Protein AF-A0A150G170-F1 (afdb_monomer_lite)

Radius of gyration: 43.78 Å; chains: 1; bounding box: 89×100×153 Å

pLDDT: mean 70.19, std 19.21, range [35.56, 96.81]

Structure (mmCIF, N/CA/C/O backbone):
data_AF-A0A150G170-F1
#
_entry.id   AF-A0A150G170-F1
#
loop_
_atom_site.group_PDB
_atom_site.id
_atom_site.type_symbol
_atom_site.label_atom_id
_atom_site.label_alt_id
_atom_site.label_comp_id
_atom_site.label_asym_id
_atom_site.label_entity_id
_atom_site.label_seq_id
_atom_site.pdbx_PDB_ins_code
_atom_site.Cartn_x
_atom_site.Cartn_y
_atom_site.Cartn_z
_atom_site.occupancy
_atom_site.B_iso_or_equiv
_atom_site.auth_seq_id
_atom_site.auth_comp_id
_atom_site.auth_asym_id
_atom_site.auth_atom_id
_atom_site.pdbx_PDB_model_num
ATOM 1 N N . MET A 1 1 ? -43.488 22.983 28.775 1.00 43.69 1 MET A N 1
ATOM 2 C CA . MET A 1 1 ? -43.127 21.898 27.841 1.00 43.69 1 MET A CA 1
ATOM 3 C C . MET A 1 1 ? -42.125 21.033 28.569 1.00 43.69 1 MET A C 1
ATOM 5 O O . MET A 1 1 ? -40.949 21.370 28.611 1.00 43.69 1 MET A O 1
ATOM 9 N N . GLU A 1 2 ? -42.636 20.029 29.271 1.00 43.81 2 GLU A N 1
ATOM 10 C CA . GLU A 1 2 ? -41.833 19.035 29.978 1.00 43.81 2 GLU A CA 1
ATOM 11 C C . GLU A 1 2 ? -41.166 18.154 28.921 1.00 43.81 2 GLU A C 1
ATOM 13 O O . GLU A 1 2 ? -41.834 17.594 28.055 1.00 43.81 2 GLU A O 1
ATOM 18 N N . MET A 1 3 ? -39.835 18.140 28.911 1.00 52.06 3 MET A N 1
ATOM 19 C CA . MET A 1 3 ? -39.058 17.263 28.043 1.00 52.06 3 MET A CA 1
ATOM 20 C C . MET A 1 3 ? -38.896 15.949 28.797 1.00 52.06 3 MET A C 1
ATOM 22 O O . MET A 1 3 ? -38.069 15.856 29.704 1.00 52.06 3 MET A O 1
ATOM 26 N N . ASP A 1 4 ? -39.722 14.965 28.448 1.00 57.22 4 ASP A N 1
ATOM 27 C CA . ASP A 1 4 ? -39.624 13.605 28.962 1.00 57.22 4 ASP A CA 1
ATOM 28 C C . ASP A 1 4 ? -38.207 13.061 28.744 1.00 57.22 4 ASP A C 1
ATOM 30 O O . ASP A 1 4 ? -37.724 12.930 27.615 1.00 57.22 4 ASP A O 1
ATOM 34 N N . GLY A 1 5 ? -37.531 12.750 29.852 1.00 53.19 5 GLY A N 1
ATOM 35 C CA . GLY A 1 5 ? -36.206 12.136 29.907 1.00 53.19 5 GLY A CA 1
ATOM 36 C C . GLY A 1 5 ? -36.235 10.674 29.465 1.00 53.19 5 GLY A C 1
ATOM 37 O O . GLY A 1 5 ? -35.961 9.770 30.254 1.00 53.19 5 GLY A O 1
ATOM 38 N N . GLY A 1 6 ? -36.580 10.434 28.202 1.00 60.03 6 GLY A N 1
ATOM 39 C CA . GLY A 1 6 ? -36.520 9.121 27.577 1.00 60.03 6 GLY A CA 1
ATOM 40 C C . GLY A 1 6 ? -35.079 8.620 27.526 1.00 60.03 6 GLY A C 1
ATOM 41 O O . GLY A 1 6 ? -34.263 9.112 26.752 1.00 60.03 6 GLY A O 1
ATOM 42 N N . SER A 1 7 ? -34.774 7.629 28.360 1.00 61.91 7 SER A N 1
ATOM 43 C CA . SER A 1 7 ? -33.545 6.837 28.332 1.00 61.91 7 SER A CA 1
ATOM 44 C C . SER A 1 7 ? -33.345 6.219 26.941 1.00 61.91 7 SER A C 1
ATOM 46 O O . SER A 1 7 ? -33.935 5.190 26.603 1.00 61.91 7 SER A O 1
ATOM 48 N N . VAL A 1 8 ? -32.531 6.866 26.101 1.00 61.28 8 VAL A N 1
ATOM 49 C CA . VAL A 1 8 ? -32.136 6.347 24.785 1.00 61.28 8 VAL A CA 1
ATOM 50 C C . VAL A 1 8 ? -31.119 5.229 25.007 1.00 61.28 8 VAL A C 1
ATOM 52 O O . VAL A 1 8 ? -29.907 5.430 24.940 1.00 61.28 8 VAL A O 1
ATOM 55 N N . THR A 1 9 ? -31.608 4.032 25.321 1.00 68.81 9 THR A N 1
ATOM 56 C CA . THR A 1 9 ? -30.770 2.831 25.333 1.00 68.81 9 THR A CA 1
ATOM 57 C C . THR A 1 9 ? -30.510 2.407 23.893 1.00 68.81 9 THR A C 1
ATOM 59 O O . THR A 1 9 ? -31.412 2.045 23.142 1.00 68.81 9 THR A O 1
ATOM 62 N N . PHE A 1 10 ? -29.249 2.502 23.481 1.00 63.09 10 PHE A N 1
ATOM 63 C CA . PHE A 1 10 ? -28.790 2.014 22.189 1.00 63.09 10 PHE A CA 1
ATOM 64 C C . PHE A 1 10 ? -28.959 0.491 22.141 1.00 63.09 10 PHE A C 1
ATOM 66 O O . PHE A 1 10 ? -28.210 -0.244 22.784 1.00 63.09 10 PHE A O 1
ATOM 73 N N . GLN A 1 11 ? -29.955 0.016 21.394 1.00 71.00 11 GLN A N 1
ATOM 74 C CA . GLN A 1 11 ? -30.117 -1.400 21.079 1.00 71.00 11 GLN A CA 1
ATOM 75 C C . GLN A 1 11 ? -29.490 -1.663 19.706 1.00 71.00 11 GLN A C 1
ATOM 77 O O . GLN A 1 11 ? -30.082 -1.297 18.690 1.00 71.00 11 GLN A O 1
ATOM 82 N N . PRO A 1 12 ? -28.281 -2.246 19.632 1.00 76.56 12 PRO A N 1
ATOM 83 C CA . PRO A 1 12 ? -27.680 -2.569 18.348 1.00 76.56 12 PRO A CA 1
ATOM 84 C C . PRO A 1 12 ? -28.537 -3.610 17.619 1.00 76.56 12 PRO A C 1
ATOM 86 O O . PRO A 1 12 ? -28.750 -4.715 18.122 1.00 76.56 12 PRO A O 1
ATOM 89 N N . GLU A 1 13 ? -29.006 -3.280 16.414 1.00 83.75 13 GLU A N 1
ATOM 90 C CA . GLU A 1 13 ? -29.688 -4.244 15.550 1.00 83.75 13 GLU A CA 1
ATOM 91 C C . GLU A 1 13 ? -28.695 -5.322 15.094 1.00 83.75 13 GLU A C 1
ATOM 93 O O . GLU A 1 13 ? -27.831 -5.107 14.240 1.00 83.75 13 GLU A O 1
ATOM 98 N N . ILE A 1 14 ? -28.809 -6.514 15.679 1.00 88.00 14 ILE A N 1
ATOM 99 C CA . ILE A 1 14 ? -28.028 -7.675 15.257 1.00 88.00 14 ILE A CA 1
ATOM 100 C C . ILE A 1 14 ? -28.543 -8.131 13.890 1.00 88.00 14 ILE A C 1
ATOM 102 O O . ILE A 1 14 ? -29.737 -8.352 13.684 1.00 88.00 14 ILE A O 1
ATOM 106 N N . ASN A 1 15 ? -27.625 -8.321 12.943 1.00 92.12 15 ASN A N 1
ATOM 107 C CA . ASN A 1 15 ? -27.950 -8.793 11.603 1.00 92.12 15 ASN A CA 1
ATOM 108 C C . ASN A 1 15 ? -28.709 -10.138 11.666 1.00 92.12 15 ASN A C 1
ATOM 110 O O . ASN A 1 15 ? -28.262 -11.098 12.302 1.00 92.12 15 ASN A O 1
ATOM 114 N N . ARG A 1 16 ? -29.849 -10.242 10.969 1.00 89.12 16 ARG A N 1
ATOM 115 C CA . ARG A 1 16 ? -30.684 -11.461 10.955 1.00 89.12 16 ARG A CA 1
ATOM 116 C C . ARG A 1 16 ? -29.898 -12.719 10.585 1.00 89.12 16 ARG A C 1
ATOM 118 O O . ARG A 1 16 ? -30.154 -13.786 11.136 1.00 89.12 16 ARG A O 1
ATOM 125 N N . ARG A 1 17 ? -28.904 -12.599 9.701 1.00 88.06 17 ARG A N 1
ATOM 126 C CA . ARG A 1 17 ? -28.064 -13.730 9.292 1.00 88.06 17 ARG A CA 1
ATOM 127 C C . ARG A 1 17 ? -27.141 -14.207 10.412 1.00 88.06 17 ARG A C 1
ATOM 129 O O . ARG A 1 17 ? -26.955 -15.409 10.565 1.00 88.06 17 ARG A O 1
ATOM 136 N N . SER A 1 18 ? -26.580 -13.296 11.210 1.00 86.62 18 SER A N 1
ATOM 137 C CA . SER A 1 18 ? -25.774 -13.695 12.369 1.00 86.62 18 SER A CA 1
ATOM 138 C C . SER A 1 18 ? -26.636 -14.334 13.453 1.00 86.62 18 SER A C 1
ATOM 140 O O . SER A 1 18 ? -26.211 -15.327 14.032 1.00 86.62 18 SER A O 1
ATOM 142 N N . ALA A 1 19 ? -27.867 -13.852 13.663 1.00 89.19 19 ALA A N 1
ATOM 143 C CA . ALA A 1 19 ? -28.808 -14.490 14.586 1.00 89.19 19 ALA A CA 1
ATOM 144 C C . ALA A 1 19 ? -29.153 -15.929 14.151 1.00 89.19 19 ALA A C 1
ATOM 146 O O . ALA A 1 19 ? -29.136 -16.840 14.975 1.00 89.19 19 ALA A O 1
ATOM 147 N N . GLN A 1 20 ? -29.380 -16.156 12.851 1.00 91.62 20 GLN A N 1
ATOM 148 C CA . GLN A 1 20 ? -29.627 -17.496 12.301 1.00 91.62 20 GLN A CA 1
ATOM 149 C C . GLN A 1 20 ? -28.425 -18.434 12.464 1.00 91.62 20 GLN A C 1
ATOM 151 O O . GLN A 1 20 ? -28.603 -19.560 12.912 1.00 91.62 20 GLN A O 1
ATOM 156 N N . LEU A 1 21 ? -27.205 -17.969 12.174 1.00 88.75 21 LEU A N 1
ATOM 157 C CA . LEU A 1 21 ? -25.991 -18.780 12.341 1.00 88.75 21 LEU A CA 1
ATOM 158 C C . LEU A 1 21 ? -25.721 -19.137 13.806 1.00 88.75 21 LEU A C 1
ATOM 160 O O . LEU A 1 21 ? -25.255 -20.237 14.094 1.00 88.75 21 LEU A O 1
ATOM 164 N N . VAL A 1 22 ? -26.012 -18.224 14.737 1.00 88.00 22 VAL A N 1
ATOM 165 C CA . VAL A 1 22 ? -25.904 -18.501 16.175 1.00 88.00 22 VAL A CA 1
ATOM 166 C C . VAL A 1 22 ? -26.955 -19.521 16.602 1.00 88.00 22 VAL A C 1
ATOM 168 O O . VAL A 1 22 ? -26.604 -20.469 17.297 1.00 88.00 22 VAL A O 1
ATOM 171 N N . ALA A 1 23 ? -28.202 -19.388 16.145 1.00 88.75 23 ALA A N 1
ATOM 172 C CA . ALA A 1 23 ? -29.265 -20.347 16.444 1.00 88.75 23 ALA A CA 1
ATOM 173 C C . ALA A 1 23 ? -28.973 -21.742 15.861 1.00 88.75 23 ALA A C 1
ATOM 175 O O . ALA A 1 23 ? -29.168 -22.752 16.532 1.00 88.75 23 ALA A O 1
ATOM 176 N N . GLU A 1 24 ? -28.462 -21.819 14.632 1.00 93.25 24 GLU A N 1
ATOM 177 C CA . GLU A 1 24 ? -28.068 -23.080 13.998 1.00 93.25 24 GLU A CA 1
ATOM 178 C C . GLU A 1 24 ? -26.877 -23.722 14.719 1.00 93.25 24 GLU A C 1
ATOM 180 O O . GLU A 1 24 ? -26.898 -24.917 15.007 1.00 93.25 24 GLU A O 1
ATOM 185 N N . ARG A 1 25 ? -25.880 -22.921 15.112 1.00 86.88 25 ARG A N 1
ATOM 186 C CA . ARG A 1 25 ? -24.745 -23.398 15.911 1.00 86.88 25 ARG A CA 1
ATOM 187 C C . ARG A 1 25 ? -25.168 -23.855 17.307 1.00 86.88 25 ARG A C 1
ATOM 189 O O . ARG A 1 25 ? -24.616 -24.831 17.795 1.00 86.88 25 ARG A O 1
ATOM 196 N N . GLN A 1 26 ? -26.138 -23.190 17.936 1.00 85.62 26 GLN A N 1
ATOM 197 C CA . GLN A 1 26 ? -26.710 -23.621 19.218 1.00 85.62 26 GLN A CA 1
ATOM 198 C C . GLN A 1 26 ? -27.461 -24.950 19.086 1.00 85.62 26 GLN A C 1
ATOM 200 O O . GLN A 1 26 ? -27.325 -25.792 19.961 1.00 85.62 26 GLN A O 1
ATOM 205 N N . ARG A 1 27 ? -28.174 -25.185 17.974 1.00 90.00 27 ARG A N 1
ATOM 206 C CA . ARG A 1 27 ? -28.831 -26.477 17.694 1.00 90.00 27 ARG A CA 1
ATOM 207 C C . ARG A 1 27 ? -27.852 -27.628 17.463 1.00 90.00 27 ARG A C 1
ATOM 209 O O . ARG A 1 27 ? -28.214 -28.775 17.678 1.00 90.00 27 ARG A O 1
ATOM 216 N N . GLN A 1 28 ? -26.645 -27.330 16.987 1.00 88.94 28 GLN A N 1
ATOM 217 C CA . GLN A 1 28 ? -25.594 -28.327 16.759 1.00 88.94 28 GLN A CA 1
ATOM 218 C C . GLN A 1 28 ? -24.737 -28.596 18.004 1.00 88.94 28 GLN A C 1
ATOM 220 O O . GLN A 1 28 ? -23.940 -29.532 17.988 1.00 88.94 28 GLN A O 1
ATOM 225 N N . GLN A 1 29 ? -24.859 -27.789 19.065 1.00 84.94 29 GLN A N 1
ATOM 226 C CA . GLN A 1 29 ? -24.150 -28.063 20.312 1.00 84.94 29 GLN A CA 1
ATOM 227 C C . GLN A 1 29 ? -24.885 -29.170 21.081 1.00 84.94 29 GLN A C 1
ATOM 229 O O . GLN A 1 29 ? -26.094 -29.051 21.274 1.00 84.94 29 GLN A O 1
ATOM 234 N N . PRO A 1 30 ? -24.192 -30.235 21.525 1.00 89.94 30 PRO A N 1
ATOM 235 C CA . PRO A 1 30 ? -24.785 -31.221 22.424 1.00 89.94 30 PRO A CA 1
ATOM 236 C C . PRO A 1 30 ? -25.319 -30.518 23.679 1.00 89.94 30 PRO A C 1
ATOM 238 O O . PRO A 1 30 ? -24.675 -29.599 24.191 1.00 89.94 30 PRO A O 1
ATOM 241 N N . GLU A 1 31 ? -26.490 -30.939 24.165 1.00 89.38 31 GLU A N 1
ATOM 242 C CA . GLU A 1 31 ? -27.196 -30.284 25.281 1.00 89.38 31 GLU A CA 1
ATOM 243 C C . GLU A 1 31 ? -26.320 -30.151 26.539 1.00 89.38 31 GLU A C 1
ATOM 245 O O . GLU A 1 31 ? -26.399 -29.151 27.252 1.00 89.38 31 GLU A O 1
ATOM 250 N N . GLU A 1 32 ? -25.395 -31.090 26.745 1.00 86.38 32 GLU A N 1
ATOM 251 C CA . GLU A 1 32 ? -24.406 -31.066 27.828 1.00 86.38 32 GLU A CA 1
ATOM 252 C C . GLU A 1 32 ? -23.467 -29.846 27.762 1.00 86.38 32 GLU A C 1
ATOM 254 O O . GLU A 1 32 ? -23.164 -29.238 28.788 1.00 86.38 32 GLU A O 1
ATOM 259 N N . LEU A 1 33 ? -23.049 -29.418 26.561 1.00 85.38 33 LEU A N 1
ATOM 260 C CA . LEU A 1 33 ? -22.226 -28.212 26.380 1.00 85.38 33 LEU A CA 1
ATOM 261 C C . LEU A 1 33 ? -23.038 -26.921 26.548 1.00 85.38 33 LEU A C 1
ATOM 263 O O . LEU A 1 33 ? -22.458 -25.872 26.838 1.00 85.38 33 LEU A O 1
ATOM 267 N N . ALA A 1 34 ? -24.356 -26.976 26.342 1.00 87.94 34 ALA A N 1
ATOM 268 C CA . ALA A 1 34 ? -25.245 -25.827 26.490 1.00 87.94 34 ALA A CA 1
ATOM 269 C C . ALA A 1 34 ? -25.595 -25.538 27.960 1.00 87.94 34 ALA A C 1
ATOM 271 O O . ALA A 1 34 ? -25.819 -24.378 28.304 1.00 87.94 34 ALA A O 1
ATOM 272 N N . ALA A 1 35 ? -25.602 -26.565 28.817 1.00 91.94 35 ALA A N 1
ATOM 273 C CA . ALA A 1 35 ? -25.855 -26.437 30.254 1.00 91.94 35 ALA A CA 1
ATOM 274 C C . ALA A 1 35 ? -24.664 -25.865 31.050 1.00 91.94 35 ALA A C 1
ATOM 276 O O . ALA A 1 35 ? -24.835 -25.437 32.191 1.00 91.94 35 ALA A O 1
ATOM 277 N N . MET A 1 36 ? -23.464 -25.838 30.464 1.00 93.81 36 MET A N 1
ATOM 278 C CA . MET A 1 36 ? -22.264 -25.315 31.119 1.00 93.81 36 MET A CA 1
ATOM 279 C C . MET A 1 36 ? -22.181 -23.780 31.087 1.00 93.81 36 MET A C 1
ATOM 281 O O . MET A 1 36 ? -22.616 -23.144 30.118 1.00 93.81 36 MET A O 1
ATOM 285 N N . PRO A 1 37 ? -21.563 -23.155 32.107 1.00 94.38 37 PRO A N 1
ATOM 286 C CA . PRO A 1 37 ? -21.311 -21.722 32.101 1.00 94.38 37 PRO A CA 1
ATOM 287 C C . PRO A 1 37 ? -20.381 -21.337 30.936 1.00 94.38 37 PRO A C 1
ATOM 289 O O . PRO A 1 37 ? -19.518 -22.097 30.489 1.00 94.38 37 PRO A O 1
ATOM 292 N N . ALA A 1 38 ? -20.582 -20.132 30.393 1.00 83.88 38 ALA A N 1
ATOM 293 C CA . ALA A 1 38 ? -19.984 -19.724 29.118 1.00 83.88 38 ALA A CA 1
ATOM 294 C C . ALA A 1 38 ? -18.443 -19.786 29.097 1.00 83.88 38 ALA A C 1
ATOM 296 O O . ALA A 1 38 ? -17.857 -20.046 28.044 1.00 83.88 38 ALA A O 1
ATOM 297 N N . ASN A 1 39 ? -17.797 -19.561 30.243 1.00 87.88 39 ASN A N 1
ATOM 298 C CA . ASN A 1 39 ? -16.347 -19.643 30.425 1.00 87.88 39 ASN A CA 1
ATOM 299 C C . ASN A 1 39 ? -15.818 -21.080 30.264 1.00 87.88 39 ASN A C 1
ATOM 301 O O . ASN A 1 39 ? -14.854 -21.289 29.528 1.00 87.88 39 ASN A O 1
ATOM 305 N N . GLU A 1 40 ? -16.463 -22.070 30.883 1.00 92.56 40 GLU A N 1
ATOM 306 C CA . GLU A 1 40 ? -16.075 -23.484 30.781 1.00 92.56 40 GLU A CA 1
ATOM 307 C C . GLU A 1 40 ? -16.292 -24.019 29.366 1.00 92.56 40 GLU A C 1
ATOM 309 O O . GLU A 1 40 ? -15.419 -24.685 28.805 1.00 92.56 40 GLU A O 1
ATOM 314 N N . ARG A 1 41 ? -17.399 -23.626 28.725 1.00 90.94 41 ARG A N 1
ATOM 315 C CA . ARG A 1 41 ? -17.671 -23.990 27.329 1.00 90.94 41 ARG A CA 1
ATOM 316 C C . ARG A 1 41 ? -16.584 -23.485 26.377 1.00 90.94 41 ARG A C 1
ATOM 318 O O . ARG A 1 41 ? -16.169 -24.207 25.471 1.00 90.94 41 ARG A O 1
ATOM 325 N N . LEU A 1 42 ? -16.116 -22.249 26.564 1.00 87.12 42 LEU A N 1
ATOM 326 C CA . LEU A 1 42 ? -15.029 -21.686 25.755 1.00 87.12 42 LEU A CA 1
ATOM 327 C C . LEU A 1 42 ? -13.703 -22.414 25.995 1.00 87.12 42 LEU A C 1
ATOM 329 O O . LEU A 1 42 ? -12.970 -22.667 25.039 1.00 87.12 42 LEU A O 1
ATOM 333 N N . TYR A 1 43 ? -13.414 -22.778 27.245 1.00 91.19 43 TYR A N 1
ATOM 334 C CA . TYR A 1 43 ? -12.205 -23.514 27.602 1.00 91.19 43 TYR A CA 1
ATOM 335 C C . TYR A 1 43 ? -12.162 -24.905 26.949 1.00 91.19 43 TYR A C 1
ATOM 337 O O . TYR A 1 43 ? -11.151 -25.270 26.347 1.00 91.19 43 TYR A O 1
ATOM 345 N N . LEU A 1 44 ? -13.273 -25.647 26.974 1.00 92.50 44 LEU A N 1
ATOM 346 C CA . LEU A 1 44 ? -13.368 -26.969 26.344 1.00 92.50 44 LEU A CA 1
ATOM 347 C C . LEU A 1 44 ? -13.286 -26.903 24.814 1.00 92.50 44 LEU A C 1
ATOM 349 O O . LEU A 1 44 ? -12.545 -27.680 24.215 1.00 92.50 44 LEU A O 1
ATOM 353 N N . LEU A 1 45 ? -13.954 -25.935 24.175 1.00 88.31 45 LEU A N 1
ATOM 354 C CA . LEU A 1 45 ? -13.831 -25.721 22.725 1.00 88.31 45 LEU A CA 1
ATOM 355 C C . LEU A 1 45 ? -12.391 -25.378 22.314 1.00 88.31 45 LEU A C 1
ATOM 357 O O . LEU A 1 45 ? -11.916 -25.825 21.268 1.00 88.31 45 LEU A O 1
ATOM 361 N N . ALA A 1 46 ? -11.674 -24.606 23.136 1.00 86.38 46 ALA A N 1
ATOM 362 C CA . ALA A 1 46 ? -10.269 -24.293 22.897 1.00 86.38 46 ALA A CA 1
ATOM 363 C C . ALA A 1 46 ? -9.370 -25.535 23.029 1.00 86.38 46 ALA A C 1
ATOM 365 O O . ALA A 1 46 ? -8.477 -25.733 22.198 1.00 86.38 46 ALA A O 1
ATOM 366 N N . GLN A 1 47 ? -9.619 -26.392 24.026 1.00 91.00 47 GLN A N 1
ATOM 367 C CA . GLN A 1 47 ? -8.912 -27.666 24.173 1.00 91.00 47 GLN A CA 1
ATOM 368 C C . GLN A 1 47 ? -9.189 -28.616 23.004 1.00 91.00 47 GLN A C 1
ATOM 370 O O . GLN A 1 47 ? -8.246 -29.188 22.457 1.00 91.00 47 GLN A O 1
ATOM 375 N N . GLU A 1 48 ? -10.445 -28.743 22.573 1.00 90.75 48 GLU A N 1
ATOM 376 C CA . GLU A 1 48 ? -10.823 -29.586 21.435 1.00 90.75 48 GLU A CA 1
ATOM 377 C C . GLU A 1 48 ? -10.147 -29.103 20.146 1.00 90.75 48 GLU A C 1
ATOM 379 O O . GLU A 1 48 ? -9.569 -29.896 19.405 1.00 90.75 48 GLU A O 1
ATOM 384 N N . HIS A 1 49 ? -10.124 -27.790 19.903 1.00 83.38 49 HIS A N 1
ATOM 385 C CA . HIS A 1 49 ? -9.425 -27.215 18.755 1.00 83.38 49 HIS A CA 1
ATOM 386 C C . HIS A 1 49 ? -7.906 -27.460 18.819 1.00 83.38 49 HIS A C 1
ATOM 388 O O . HIS A 1 49 ? -7.270 -27.743 17.803 1.00 83.38 49 HIS A O 1
ATOM 394 N N . ALA A 1 50 ? -7.298 -27.387 20.007 1.00 79.50 50 ALA A N 1
ATOM 395 C CA . ALA A 1 50 ? -5.890 -27.736 20.192 1.00 79.50 50 ALA A CA 1
ATOM 396 C C . ALA A 1 50 ? -5.623 -29.232 19.950 1.00 79.50 50 ALA A C 1
ATOM 398 O O . ALA A 1 50 ? -4.611 -29.574 19.340 1.00 79.50 50 ALA A O 1
ATOM 399 N N . ALA A 1 51 ? -6.531 -30.115 20.372 1.00 84.19 51 ALA A N 1
ATOM 400 C CA . ALA A 1 51 ? -6.444 -31.552 20.133 1.00 84.19 51 ALA A CA 1
ATOM 401 C C . ALA A 1 51 ? -6.613 -31.902 18.646 1.00 84.19 51 ALA A C 1
ATOM 403 O O . ALA A 1 51 ? -5.821 -32.683 18.124 1.00 84.19 51 ALA A O 1
ATOM 404 N N . ARG A 1 52 ? -7.560 -31.267 17.939 1.00 85.50 52 ARG A N 1
ATOM 405 C CA . ARG A 1 52 ? -7.720 -31.417 16.482 1.00 85.50 52 ARG A CA 1
ATOM 406 C C . ARG A 1 52 ? -6.469 -30.985 15.731 1.00 85.50 52 ARG A C 1
ATOM 408 O O . ARG A 1 52 ? -5.996 -31.741 14.897 1.00 85.50 52 ARG A O 1
ATOM 415 N N . ARG A 1 53 ? -5.859 -29.851 16.099 1.00 77.31 53 ARG A N 1
ATOM 416 C CA . ARG A 1 53 ? -4.575 -29.429 15.508 1.00 77.31 53 ARG A CA 1
ATOM 417 C C . ARG A 1 53 ? -3.445 -30.437 15.727 1.00 77.31 53 ARG A C 1
ATOM 419 O O . ARG A 1 53 ? -2.621 -30.605 14.842 1.00 77.31 53 ARG A O 1
ATOM 426 N N . ARG A 1 54 ? -3.409 -31.125 16.875 1.00 78.62 54 ARG A N 1
ATOM 427 C CA . ARG A 1 54 ? -2.428 -32.197 17.129 1.00 78.62 54 ARG A CA 1
ATOM 428 C C . ARG A 1 54 ? -2.731 -33.469 16.332 1.00 78.62 54 ARG A C 1
ATOM 430 O O . ARG A 1 54 ? -1.802 -34.132 15.891 1.00 78.62 54 ARG A O 1
ATOM 437 N N . ALA A 1 55 ? -4.007 -33.812 16.166 1.00 80.38 55 ALA A N 1
ATOM 438 C CA . ALA A 1 55 ? -4.442 -35.010 15.450 1.00 80.38 55 ALA A CA 1
ATOM 439 C C . ALA A 1 55 ? -4.346 -34.866 13.922 1.00 80.38 55 ALA A C 1
ATOM 441 O O . ALA A 1 55 ? -4.042 -35.837 13.238 1.00 80.38 55 ALA A O 1
ATOM 442 N N . GLU A 1 56 ? -4.573 -33.662 13.392 1.00 78.50 56 GLU A N 1
ATOM 443 C CA . GLU A 1 56 ? -4.511 -33.369 11.954 1.00 78.50 56 GLU A CA 1
ATOM 444 C C . GLU A 1 56 ? -3.082 -33.286 11.403 1.00 78.50 56 GLU A C 1
ATOM 446 O O . GLU A 1 56 ? -2.918 -33.153 10.196 1.00 78.50 56 GLU A O 1
ATOM 451 N N . GLY A 1 57 ? -2.061 -33.454 12.251 1.00 51.88 57 GLY A N 1
ATOM 452 C CA . GLY A 1 57 ? -0.678 -33.581 11.817 1.00 51.88 57 GLY A CA 1
ATOM 453 C C . GLY A 1 57 ? -0.103 -32.261 11.315 1.00 51.88 57 GLY A C 1
ATOM 454 O O . GLY A 1 57 ? -0.422 -31.771 10.235 1.00 51.88 57 GLY A O 1
ATOM 455 N N . ASP A 1 58 ? 0.814 -31.712 12.104 1.00 54.19 58 ASP A N 1
ATOM 456 C CA . ASP A 1 58 ? 1.792 -30.708 11.697 1.00 54.19 58 ASP A CA 1
ATOM 457 C C . ASP A 1 58 ? 2.599 -31.166 10.464 1.00 54.19 58 ASP A C 1
ATOM 459 O O . ASP A 1 58 ? 3.746 -31.590 10.587 1.00 54.19 58 ASP A O 1
ATOM 463 N N . ASP A 1 59 ? 2.027 -31.046 9.265 1.00 52.50 59 ASP A N 1
ATOM 464 C CA . ASP A 1 59 ? 2.748 -31.274 8.005 1.00 52.50 59 ASP A CA 1
ATOM 465 C C . ASP A 1 59 ? 2.961 -29.978 7.202 1.00 52.50 59 ASP A C 1
ATOM 467 O O . ASP A 1 59 ? 3.579 -29.995 6.142 1.00 52.50 59 ASP A O 1
ATOM 471 N N . LEU A 1 60 ? 2.504 -28.813 7.697 1.00 52.31 60 LEU A N 1
ATOM 472 C CA . LEU A 1 60 ? 2.672 -27.540 6.972 1.00 52.31 60 LEU A CA 1
ATOM 473 C C . LEU A 1 60 ? 3.054 -26.295 7.796 1.00 52.31 60 LEU A C 1
ATOM 475 O O . LEU A 1 60 ? 3.059 -25.207 7.219 1.00 52.31 60 LEU A O 1
ATOM 479 N N . GLY A 1 61 ? 3.406 -26.369 9.089 1.00 53.41 61 GLY A N 1
ATOM 480 C CA . GLY A 1 61 ? 3.447 -25.106 9.848 1.00 53.41 61 GLY A CA 1
ATOM 481 C C . GLY A 1 61 ? 4.254 -24.944 11.129 1.00 53.41 61 GLY A C 1
ATOM 482 O O . GLY A 1 61 ? 3.980 -23.969 11.821 1.00 53.41 61 GLY A O 1
ATOM 483 N N . SER A 1 62 ? 5.256 -25.770 11.448 1.00 47.34 62 SER A N 1
ATOM 484 C CA . SER A 1 62 ? 6.135 -25.490 12.602 1.00 47.34 62 SER A CA 1
ATOM 485 C C . SER A 1 62 ? 7.621 -25.526 12.234 1.00 47.34 62 SER A C 1
ATOM 487 O O . SER A 1 62 ? 8.376 -26.427 12.582 1.00 47.34 62 SER A O 1
ATOM 489 N N . SER A 1 63 ? 8.044 -24.504 11.485 1.00 46.69 63 SER A N 1
ATOM 490 C CA . SER A 1 63 ? 9.446 -24.205 11.145 1.00 46.69 63 SER A CA 1
ATOM 491 C C . SER A 1 63 ? 10.074 -23.182 12.111 1.00 46.69 63 SER A C 1
ATOM 493 O O . SER A 1 63 ? 10.932 -22.392 11.720 1.00 46.69 63 SER A O 1
ATOM 495 N N . PHE A 1 64 ? 9.664 -23.170 13.377 1.00 44.81 64 PHE A N 1
ATOM 496 C CA . PHE A 1 64 ? 10.385 -22.465 14.441 1.00 44.81 64 PHE A CA 1
ATOM 497 C C . PHE A 1 64 ? 10.550 -23.417 15.622 1.00 44.81 64 PHE A C 1
ATOM 499 O O . PHE A 1 64 ? 9.896 -23.304 16.651 1.00 44.81 64 PHE A O 1
ATOM 506 N N . GLY A 1 65 ? 11.404 -24.418 15.404 1.00 47.75 65 GLY A N 1
ATOM 507 C CA . GLY A 1 65 ? 11.848 -25.333 16.441 1.00 47.75 65 GLY A CA 1
ATOM 508 C C . GLY A 1 65 ? 12.696 -24.600 17.473 1.00 47.75 65 GLY A C 1
ATOM 509 O O . GLY A 1 65 ? 13.754 -24.054 17.151 1.00 47.75 65 GLY A O 1
ATOM 510 N N . ASP A 1 66 ? 12.198 -24.630 18.703 1.00 42.19 66 ASP A N 1
ATOM 511 C CA . ASP A 1 66 ? 12.900 -24.356 19.945 1.00 42.19 66 ASP A CA 1
ATOM 512 C C . ASP A 1 66 ? 14.278 -25.028 19.976 1.00 42.19 66 ASP A C 1
ATOM 514 O O . ASP A 1 66 ? 14.418 -26.247 20.081 1.00 42.19 66 ASP A O 1
ATOM 518 N N . VAL A 1 67 ? 15.323 -24.204 19.944 1.00 52.00 67 VAL A N 1
ATOM 519 C CA . VAL A 1 67 ? 16.691 -24.598 20.288 1.00 52.00 67 VAL A CA 1
ATOM 520 C C . VAL A 1 67 ? 16.884 -24.322 21.776 1.00 52.00 67 VAL A C 1
ATOM 522 O O . VAL A 1 67 ? 17.572 -23.381 22.162 1.00 52.00 67 VAL A O 1
ATOM 525 N N . SER A 1 68 ? 16.254 -25.112 22.643 1.00 51.75 68 SER A N 1
ATOM 526 C CA . SER A 1 68 ? 16.625 -25.119 24.062 1.00 51.75 68 SER A CA 1
ATOM 527 C C . SER A 1 68 ? 16.272 -26.440 24.743 1.00 51.75 68 SER A C 1
ATOM 529 O O . SER A 1 68 ? 15.221 -26.605 25.342 1.00 51.75 68 SER A O 1
ATOM 531 N N . GLY A 1 69 ? 17.197 -27.402 24.690 1.00 50.81 69 GLY A N 1
ATOM 532 C CA . GLY A 1 69 ? 17.187 -28.489 25.670 1.00 50.81 69 GLY A CA 1
ATOM 533 C C . GLY A 1 69 ? 17.691 -29.831 25.171 1.00 50.81 69 GLY A C 1
ATOM 534 O O . GLY A 1 69 ? 16.911 -30.756 25.011 1.00 50.81 69 GLY A O 1
ATOM 535 N N . SER A 1 70 ? 19.006 -29.984 25.018 1.00 43.06 70 SER A N 1
ATOM 536 C CA . SER A 1 70 ? 19.641 -31.254 25.394 1.00 43.06 70 SER A CA 1
ATOM 537 C C . SER A 1 70 ? 21.130 -31.033 25.627 1.00 43.06 70 SER A C 1
ATOM 539 O O . SER A 1 70 ? 21.976 -31.123 24.737 1.00 43.06 70 SER A O 1
ATOM 541 N N . ARG A 1 71 ? 21.412 -30.613 26.858 1.00 53.75 71 ARG A N 1
ATOM 542 C CA . ARG A 1 71 ? 22.728 -30.605 27.481 1.00 53.75 71 ARG A CA 1
ATOM 543 C C . ARG A 1 71 ? 22.892 -31.975 28.141 1.00 53.75 71 ARG A C 1
ATOM 545 O O . ARG A 1 71 ? 21.947 -32.465 28.742 1.00 53.75 71 ARG A O 1
ATOM 552 N N . ASP A 1 72 ? 24.096 -32.523 28.022 1.00 51.12 72 ASP A N 1
ATOM 553 C CA . ASP A 1 72 ? 24.596 -33.748 28.658 1.00 51.12 72 ASP A CA 1
ATOM 554 C C . ASP A 1 72 ? 24.345 -35.070 27.922 1.00 51.12 72 ASP A C 1
ATOM 556 O O . ASP A 1 72 ? 23.445 -35.839 28.234 1.00 51.12 72 ASP A O 1
ATOM 560 N N . GLN A 1 73 ? 25.271 -35.384 27.009 1.00 44.50 73 GLN A N 1
ATOM 561 C CA . GLN A 1 73 ? 26.067 -36.614 27.104 1.00 44.50 73 GLN A CA 1
ATOM 562 C C . GLN A 1 73 ? 27.326 -36.495 26.229 1.00 44.50 73 GLN A C 1
ATOM 564 O O . GLN A 1 73 ? 27.297 -36.591 25.003 1.00 44.50 73 GLN A O 1
ATOM 569 N N . ARG A 1 74 ? 28.456 -36.220 26.890 1.00 43.19 74 ARG A N 1
ATOM 570 C CA . ARG A 1 74 ? 29.799 -36.232 26.300 1.00 43.19 74 ARG A CA 1
ATOM 571 C C . ARG A 1 74 ? 30.280 -37.681 26.204 1.00 43.19 74 ARG A C 1
ATOM 573 O O . ARG A 1 74 ? 30.463 -38.319 27.233 1.00 43.19 74 ARG A O 1
ATOM 580 N N . LEU A 1 75 ? 30.560 -38.156 24.993 1.00 47.38 75 LEU A N 1
ATOM 581 C CA . LEU A 1 75 ? 31.447 -39.298 24.749 1.00 47.38 75 LEU A CA 1
ATOM 582 C C . LEU A 1 75 ? 32.684 -38.801 23.981 1.00 47.38 75 LEU A C 1
ATOM 584 O O . LEU A 1 75 ? 32.518 -38.090 22.984 1.00 47.38 75 LEU A O 1
ATOM 588 N N . PRO A 1 76 ? 33.914 -39.133 24.415 1.00 58.41 76 PRO A N 1
ATOM 589 C CA . PRO A 1 76 ? 35.132 -38.665 23.776 1.00 58.41 76 PRO A CA 1
ATOM 590 C C . PRO A 1 76 ? 35.584 -39.677 22.719 1.00 58.41 76 PRO A C 1
ATOM 592 O O . PRO A 1 76 ? 36.227 -40.676 23.031 1.00 58.41 76 PRO A O 1
ATOM 595 N N . HIS A 1 77 ? 35.276 -39.419 21.451 1.00 46.75 77 HIS A N 1
ATOM 596 C CA . HIS A 1 77 ? 36.011 -40.033 20.347 1.00 46.75 77 HIS A CA 1
ATOM 597 C C . HIS A 1 77 ? 36.419 -38.960 19.347 1.00 46.75 77 HIS A C 1
ATOM 599 O O . HIS A 1 77 ? 35.616 -38.446 18.565 1.00 46.75 77 HIS A O 1
ATOM 605 N N . GLU A 1 78 ? 37.702 -38.621 19.424 1.00 52.12 78 GLU A N 1
ATOM 606 C CA . GLU A 1 78 ? 38.425 -37.806 18.468 1.00 52.12 78 GLU A CA 1
ATOM 607 C C . GLU A 1 78 ? 38.378 -38.485 17.097 1.00 52.12 78 GLU A C 1
ATOM 609 O O . GLU A 1 78 ? 39.099 -39.433 16.798 1.00 52.12 78 GLU A O 1
ATOM 614 N N . ARG A 1 79 ? 37.493 -37.989 16.238 1.00 51.72 79 ARG A N 1
ATOM 615 C CA . ARG A 1 79 ? 37.720 -38.016 14.797 1.00 51.72 79 ARG A CA 1
ATOM 616 C C . ARG A 1 79 ? 37.771 -36.563 14.346 1.00 51.72 79 ARG A C 1
ATOM 618 O O . ARG A 1 79 ? 36.853 -35.821 14.710 1.00 51.72 79 ARG A O 1
ATOM 625 N N . PRO A 1 80 ? 38.787 -36.138 13.576 1.00 56.25 80 PRO A N 1
ATOM 626 C CA . PRO A 1 80 ? 38.795 -34.818 12.963 1.00 56.25 80 PRO A CA 1
ATOM 627 C C . PRO A 1 80 ? 37.604 -34.745 12.002 1.00 56.25 80 PRO A C 1
ATOM 629 O O . PRO A 1 80 ? 37.657 -35.202 10.864 1.00 56.25 80 PRO A O 1
ATOM 632 N N . ARG A 1 81 ? 36.471 -34.237 12.496 1.00 52.22 81 ARG A N 1
ATOM 633 C CA . ARG A 1 81 ? 35.303 -33.936 11.677 1.00 52.22 81 ARG A CA 1
ATOM 634 C C . ARG A 1 81 ? 35.698 -32.747 10.819 1.00 52.22 81 ARG A C 1
ATOM 636 O O . ARG A 1 81 ? 35.749 -31.623 11.311 1.00 52.22 81 ARG A O 1
ATOM 643 N N . SER A 1 82 ? 35.991 -32.993 9.545 1.00 52.66 82 SER A N 1
ATOM 644 C CA . SER A 1 82 ? 35.963 -31.937 8.541 1.00 52.66 82 SER A CA 1
ATOM 645 C C . SER A 1 82 ? 34.600 -31.258 8.658 1.00 52.66 82 SER A C 1
ATOM 647 O O . SER A 1 82 ? 33.570 -31.902 8.449 1.00 52.66 82 SER A O 1
ATOM 649 N N . VAL A 1 83 ? 34.588 -29.987 9.058 1.00 59.97 83 VAL A N 1
ATOM 650 C CA . VAL A 1 83 ? 33.384 -29.167 9.263 1.00 59.97 83 VAL A CA 1
ATOM 651 C C . VAL A 1 83 ? 32.814 -28.753 7.903 1.00 59.97 83 VAL A C 1
ATOM 653 O O . VAL A 1 83 ? 32.598 -27.581 7.617 1.00 59.97 83 VAL A O 1
ATOM 656 N N . VAL A 1 84 ? 32.615 -29.727 7.020 1.00 65.38 84 VAL A N 1
ATOM 657 C CA . VAL A 1 84 ? 31.834 -29.542 5.808 1.00 65.38 84 VAL A CA 1
ATOM 658 C C . VAL A 1 84 ? 30.422 -29.966 6.192 1.00 65.38 84 VAL A C 1
ATOM 660 O O . VAL A 1 84 ? 30.203 -31.153 6.450 1.00 65.38 84 VAL A O 1
ATOM 663 N N . PRO A 1 85 ? 29.476 -29.023 6.343 1.00 73.38 85 PRO A N 1
ATOM 664 C CA . PRO A 1 85 ? 28.102 -29.372 6.667 1.00 73.38 85 PRO A CA 1
ATOM 665 C C . PRO A 1 85 ? 27.590 -30.356 5.613 1.00 73.38 85 PRO A C 1
ATOM 667 O O . PRO A 1 85 ? 27.643 -30.076 4.416 1.00 73.38 85 PRO A O 1
ATOM 670 N N . ALA A 1 86 ? 27.142 -31.533 6.055 1.00 74.38 86 ALA A N 1
ATOM 671 C CA . ALA A 1 86 ? 26.601 -32.544 5.161 1.00 74.38 86 ALA A CA 1
ATOM 672 C C . ALA A 1 86 ? 25.330 -31.988 4.506 1.00 74.38 86 ALA A C 1
ATOM 674 O O . ALA A 1 86 ? 24.312 -31.777 5.167 1.00 74.38 86 ALA A O 1
ATOM 675 N N . ILE A 1 87 ? 25.407 -31.706 3.206 1.00 76.50 87 ILE A N 1
ATOM 676 C CA . ILE A 1 87 ? 24.265 -31.241 2.424 1.00 76.50 87 ILE A CA 1
ATOM 677 C C . ILE A 1 87 ? 23.273 -32.401 2.321 1.00 76.50 87 ILE A C 1
ATOM 679 O O . ILE A 1 87 ? 23.639 -33.512 1.941 1.00 76.50 87 ILE A O 1
ATOM 683 N N . ASN A 1 88 ? 22.011 -32.137 2.666 1.00 84.62 88 ASN A N 1
ATOM 684 C CA . ASN A 1 88 ? 20.928 -33.110 2.558 1.00 84.62 88 ASN A CA 1
ATOM 685 C C . ASN A 1 88 ? 20.874 -33.672 1.117 1.00 84.62 88 ASN A C 1
ATOM 687 O O . ASN A 1 88 ? 20.905 -32.876 0.171 1.00 84.62 88 ASN A O 1
ATOM 691 N N . PRO A 1 89 ? 20.771 -35.001 0.913 1.00 81.06 89 PRO A N 1
ATOM 692 C CA . PRO A 1 89 ? 20.711 -35.610 -0.420 1.00 81.06 89 PRO A CA 1
ATOM 693 C C . PRO A 1 89 ? 19.621 -35.007 -1.316 1.00 81.06 89 PRO A C 1
ATOM 695 O O . PRO A 1 89 ? 19.817 -34.895 -2.523 1.00 81.06 89 PRO A O 1
ATOM 698 N N . ARG A 1 90 ? 18.512 -34.522 -0.741 1.00 74.88 90 ARG A N 1
ATOM 699 C CA . ARG A 1 90 ? 17.469 -33.814 -1.496 1.00 74.88 90 ARG A CA 1
ATOM 700 C C . ARG A 1 90 ? 17.951 -32.467 -2.041 1.00 74.88 90 ARG A C 1
ATOM 702 O O . ARG A 1 90 ? 17.677 -32.139 -3.190 1.00 74.88 90 ARG A O 1
ATOM 709 N N . SER A 1 91 ? 18.694 -31.703 -1.243 1.00 79.31 91 SER A N 1
ATOM 710 C CA . SER A 1 91 ? 19.297 -30.436 -1.676 1.00 79.31 91 SER A CA 1
ATOM 711 C C . SER A 1 91 ? 20.379 -30.661 -2.729 1.00 79.31 91 SER A C 1
ATOM 713 O O . SER A 1 91 ? 20.529 -29.845 -3.633 1.00 79.31 91 SER A O 1
ATOM 715 N N . ARG A 1 92 ? 21.095 -31.788 -2.643 1.00 83.00 92 ARG A N 1
ATOM 716 C CA . ARG A 1 92 ? 22.066 -32.205 -3.655 1.00 83.00 92 ARG A CA 1
ATOM 717 C C . ARG A 1 92 ? 21.389 -32.558 -4.982 1.00 83.00 92 ARG A C 1
ATOM 719 O O . ARG A 1 92 ? 21.784 -32.011 -6.000 1.00 83.00 92 ARG A O 1
ATOM 726 N N . ALA A 1 93 ? 20.318 -33.352 -4.959 1.00 81.69 93 ALA A N 1
ATOM 727 C CA . ALA A 1 93 ? 19.545 -33.677 -6.160 1.00 81.69 93 ALA A CA 1
ATOM 728 C C . ALA A 1 93 ? 18.938 -32.425 -6.823 1.00 81.69 93 ALA A C 1
ATOM 730 O O . ALA A 1 93 ? 18.967 -32.293 -8.042 1.00 81.69 93 ALA A O 1
ATOM 731 N N . LEU A 1 94 ? 18.449 -31.464 -6.027 1.00 74.25 94 LEU A N 1
ATOM 732 C CA . LEU A 1 94 ? 17.963 -30.180 -6.548 1.00 74.25 94 LEU A CA 1
ATOM 733 C C . LEU A 1 94 ? 19.088 -29.351 -7.185 1.00 74.25 94 LEU A C 1
ATOM 735 O O . LEU A 1 94 ? 18.881 -28.761 -8.243 1.00 74.25 94 LEU A O 1
ATOM 739 N N . ALA A 1 95 ? 20.276 -29.328 -6.574 1.00 78.06 95 ALA A N 1
ATOM 740 C CA . ALA A 1 95 ? 21.440 -28.641 -7.129 1.00 78.06 95 ALA A CA 1
ATOM 741 C C . ALA A 1 95 ? 21.957 -29.303 -8.419 1.00 78.06 95 ALA A C 1
ATOM 743 O O . ALA A 1 95 ? 22.371 -28.592 -9.330 1.00 78.06 95 ALA A O 1
ATOM 744 N N . GLU A 1 96 ? 21.896 -30.634 -8.509 1.00 82.62 96 GLU A N 1
ATOM 745 C CA . GLU A 1 96 ? 22.277 -31.413 -9.694 1.00 82.62 96 GLU A CA 1
ATOM 746 C C . GLU A 1 96 ? 21.249 -31.291 -10.831 1.00 82.62 96 GLU A C 1
ATOM 748 O O . GLU A 1 96 ? 21.631 -31.310 -11.994 1.00 82.62 96 GLU A O 1
ATOM 753 N N . SER A 1 97 ? 19.963 -31.104 -10.513 1.00 78.31 97 SER A N 1
ATOM 754 C CA . SER A 1 97 ? 18.900 -30.904 -11.514 1.00 78.31 97 SER A CA 1
ATOM 755 C C . SER A 1 97 ? 18.841 -29.496 -12.114 1.00 78.31 97 SER A C 1
ATOM 757 O O . SER A 1 97 ? 18.105 -29.269 -13.069 1.00 78.31 97 SER A O 1
ATOM 759 N N . SER A 1 98 ? 19.561 -28.531 -11.536 1.00 77.69 98 SER A N 1
ATOM 760 C CA . SER A 1 98 ? 19.585 -27.160 -12.043 1.00 77.69 98 SER A CA 1
ATOM 761 C C . SER A 1 98 ? 20.693 -26.986 -13.077 1.00 77.69 98 SER A C 1
ATOM 763 O O . SER A 1 98 ? 21.825 -27.369 -12.800 1.00 77.69 98 SER A O 1
ATOM 765 N N . ASP A 1 99 ? 20.422 -26.285 -14.181 1.00 85.06 99 ASP A N 1
ATOM 766 C CA . ASP A 1 99 ? 21.428 -25.878 -15.189 1.00 85.06 99 ASP A CA 1
ATOM 767 C C . ASP A 1 99 ? 22.489 -24.891 -14.645 1.00 85.06 99 ASP A C 1
ATOM 769 O O . ASP A 1 99 ? 23.255 -24.276 -15.386 1.00 85.06 99 ASP A O 1
ATOM 773 N N . LEU A 1 100 ? 22.522 -24.678 -13.328 1.00 87.00 100 LEU A N 1
ATOM 774 C CA . LEU A 1 100 ? 23.425 -23.753 -12.668 1.00 87.00 100 LEU A CA 1
ATOM 775 C C . LEU A 1 100 ? 24.752 -24.451 -12.342 1.00 87.00 100 LEU A C 1
ATOM 777 O O . LEU A 1 100 ? 24.739 -25.556 -11.795 1.00 87.00 100 LEU A O 1
ATOM 781 N N . PRO A 1 101 ? 25.900 -23.776 -12.539 1.00 89.31 101 PRO A N 1
ATOM 782 C CA . PRO A 1 101 ? 27.202 -24.314 -12.158 1.00 89.31 101 PRO A CA 1
ATOM 783 C C . PRO A 1 101 ? 27.227 -24.789 -10.696 1.00 89.31 101 PRO A C 1
ATOM 785 O O . PRO A 1 101 ? 26.718 -24.103 -9.798 1.00 89.31 101 PRO A O 1
ATOM 788 N N . GLN A 1 102 ? 27.804 -25.970 -10.444 1.00 81.38 102 GLN A N 1
ATOM 789 C CA . GLN A 1 102 ? 27.923 -26.524 -9.087 1.00 81.38 102 GLN A CA 1
ATOM 790 C C . GLN A 1 102 ? 28.880 -25.697 -8.219 1.00 81.38 102 GLN A C 1
ATOM 792 O O . GLN A 1 102 ? 28.616 -25.494 -7.034 1.00 81.38 102 GLN A O 1
ATOM 797 N N . ASP A 1 103 ? 29.933 -25.145 -8.825 1.00 89.06 103 ASP A N 1
ATOM 798 C CA . ASP A 1 103 ? 30.880 -24.280 -8.133 1.00 89.06 103 ASP A CA 1
ATOM 799 C C . ASP A 1 103 ? 30.248 -22.939 -7.764 1.00 89.06 103 ASP A C 1
ATOM 801 O O . ASP A 1 103 ? 29.688 -22.226 -8.601 1.00 89.06 103 ASP A O 1
ATOM 805 N N . PHE A 1 104 ? 30.391 -22.558 -6.494 1.00 82.56 104 PHE A N 1
ATOM 806 C CA . PHE A 1 104 ? 29.828 -21.319 -5.961 1.00 82.56 104 PHE A CA 1
ATOM 807 C C . PHE A 1 104 ? 30.317 -20.078 -6.722 1.00 82.56 104 PHE A C 1
ATOM 809 O O . PHE A 1 104 ? 29.513 -19.221 -7.087 1.00 82.56 104 PHE A O 1
ATOM 816 N N . LEU A 1 105 ? 31.622 -19.998 -7.007 1.00 89.38 105 LEU A N 1
ATOM 817 C CA . LEU A 1 105 ? 32.207 -18.868 -7.735 1.00 89.38 105 LEU A CA 1
ATOM 818 C C . LEU A 1 105 ? 31.710 -18.808 -9.184 1.00 89.38 105 LEU A C 1
ATOM 820 O O . LEU A 1 105 ? 31.350 -17.733 -9.662 1.00 89.38 105 LEU A O 1
ATOM 824 N N . ALA A 1 106 ? 31.613 -19.959 -9.856 1.00 87.31 106 ALA A N 1
ATOM 825 C CA . ALA A 1 106 ? 31.068 -20.043 -11.208 1.00 87.31 106 ALA A CA 1
ATOM 826 C C . ALA A 1 106 ? 29.585 -19.641 -11.238 1.00 87.31 106 ALA A C 1
ATOM 828 O O . ALA A 1 106 ? 29.158 -18.896 -12.118 1.00 87.31 106 ALA A O 1
ATOM 829 N N . ARG A 1 107 ? 28.806 -20.048 -10.229 1.00 89.44 107 ARG A N 1
ATOM 830 C CA . ARG A 1 107 ? 27.404 -19.648 -10.063 1.00 89.44 107 ARG A CA 1
ATOM 831 C C . ARG A 1 107 ? 27.262 -18.147 -9.823 1.00 89.44 107 ARG A C 1
ATOM 833 O O . ARG A 1 107 ? 26.382 -17.518 -10.406 1.00 89.44 107 ARG A O 1
ATOM 840 N N . GLN A 1 108 ? 28.121 -17.558 -8.994 1.00 88.75 108 GLN A N 1
ATOM 841 C CA . GLN A 1 108 ? 28.105 -16.120 -8.727 1.00 88.75 108 GLN A CA 1
ATOM 842 C C . GLN A 1 108 ? 28.452 -15.311 -9.985 1.00 88.75 108 GLN A C 1
ATOM 844 O O . GLN A 1 108 ? 27.781 -14.318 -10.269 1.00 88.75 108 GLN A O 1
ATOM 849 N N . ALA A 1 109 ? 29.434 -15.763 -10.770 1.00 93.00 109 ALA A N 1
ATOM 850 C CA . ALA A 1 109 ? 29.781 -15.164 -12.057 1.00 93.00 109 ALA A CA 1
ATOM 851 C C . ALA A 1 109 ? 28.639 -15.293 -13.080 1.00 93.00 109 ALA A C 1
ATOM 853 O O . ALA A 1 109 ? 28.280 -14.305 -13.720 1.00 93.00 109 ALA A O 1
ATOM 854 N N . TYR A 1 110 ? 28.012 -16.469 -13.173 1.00 93.69 110 TYR A N 1
ATOM 855 C CA . TYR A 1 110 ? 26.865 -16.717 -14.049 1.00 93.69 110 TYR A CA 1
ATOM 856 C C . TYR A 1 110 ? 25.682 -15.795 -13.724 1.00 93.69 110 TYR A C 1
ATOM 858 O O . TYR A 1 110 ? 25.159 -15.112 -14.601 1.00 93.69 110 TYR A O 1
ATOM 866 N N . LEU A 1 111 ? 25.297 -15.692 -12.447 1.00 91.56 111 LEU A N 1
ATOM 867 C CA . LEU A 1 111 ? 24.208 -14.805 -12.023 1.00 91.56 111 LEU A CA 1
ATOM 868 C C . LEU A 1 111 ? 24.552 -13.323 -12.227 1.00 91.56 111 LEU A C 1
ATOM 870 O O . LEU A 1 111 ? 23.673 -12.530 -12.572 1.00 91.56 111 LEU A O 1
ATOM 874 N N . ALA A 1 112 ? 25.817 -12.936 -12.046 1.00 91.81 112 ALA A N 1
ATOM 875 C CA . ALA A 1 112 ? 26.272 -11.582 -12.338 1.00 91.81 112 ALA A CA 1
ATOM 876 C C . ALA A 1 112 ? 26.150 -11.261 -13.837 1.00 91.81 112 ALA A C 1
ATOM 878 O O . ALA A 1 112 ? 25.595 -10.210 -14.172 1.00 91.81 112 ALA A O 1
ATOM 879 N N . ALA A 1 113 ? 26.581 -12.174 -14.714 1.00 92.38 113 ALA A N 1
ATOM 880 C CA . ALA A 1 113 ? 26.451 -12.050 -16.165 1.00 92.38 113 ALA A CA 1
ATOM 881 C C . ALA A 1 113 ? 24.979 -11.955 -16.595 1.00 92.38 113 ALA A C 1
ATOM 883 O O . ALA A 1 113 ? 24.600 -10.997 -17.267 1.00 92.38 113 ALA A O 1
ATOM 884 N N . LEU A 1 114 ? 24.122 -12.843 -16.089 1.00 90.06 114 LEU A N 1
ATOM 885 C CA . LEU A 1 114 ? 22.683 -12.836 -16.368 1.00 90.06 114 LEU A CA 1
ATOM 886 C C . LEU A 1 114 ? 22.008 -11.536 -15.890 1.00 90.06 114 LEU A C 1
ATOM 888 O O . LEU A 1 114 ? 21.145 -10.967 -16.559 1.00 90.06 114 LEU A O 1
ATOM 892 N N . SER A 1 115 ? 22.435 -11.000 -14.740 1.00 85.94 115 SER A N 1
ATOM 893 C CA . SER A 1 115 ? 21.953 -9.702 -14.248 1.00 85.94 115 SER A CA 1
ATOM 894 C C . SER A 1 115 ? 22.390 -8.525 -15.126 1.00 85.94 115 SER A C 1
ATOM 896 O O . SER A 1 115 ? 21.702 -7.500 -15.165 1.00 85.94 115 SER A O 1
ATOM 898 N N . HIS A 1 116 ? 23.556 -8.633 -15.769 1.00 88.31 116 HIS A N 1
ATOM 899 C CA . HIS A 1 116 ? 24.088 -7.620 -16.672 1.00 88.31 116 HIS A CA 1
ATOM 900 C C . HIS A 1 116 ? 23.339 -7.657 -18.002 1.00 88.31 116 HIS A C 1
ATOM 902 O O . HIS A 1 116 ? 22.887 -6.615 -18.465 1.00 88.31 116 HIS A O 1
ATOM 908 N N . GLU A 1 117 ? 23.115 -8.848 -18.552 1.00 90.06 117 GLU A N 1
ATOM 909 C CA . GLU A 1 117 ? 22.317 -9.068 -19.758 1.00 90.06 117 GLU A CA 1
ATOM 910 C C . GLU A 1 117 ? 20.878 -8.570 -19.583 1.00 90.06 117 GLU A C 1
ATOM 912 O O . GLU A 1 117 ? 20.400 -7.764 -20.377 1.00 90.06 117 GLU A O 1
ATOM 917 N N . LYS A 1 118 ? 20.221 -8.913 -18.467 1.00 88.50 118 LYS A N 1
ATOM 918 C CA . LYS A 1 118 ? 18.885 -8.390 -18.142 1.00 88.50 118 LYS A CA 1
ATOM 919 C C . LYS A 1 118 ? 18.862 -6.859 -18.092 1.00 88.50 118 LYS A C 1
ATOM 921 O O . LYS A 1 118 ? 17.932 -6.239 -18.597 1.00 88.50 118 LYS A O 1
ATOM 926 N N . ARG A 1 119 ? 19.877 -6.228 -17.489 1.00 83.19 119 ARG A N 1
ATOM 927 C CA . ARG A 1 119 ? 19.999 -4.759 -17.457 1.00 83.19 119 ARG A CA 1
ATOM 928 C C . ARG A 1 119 ? 20.258 -4.165 -18.840 1.00 83.19 119 ARG A C 1
ATOM 930 O O . ARG A 1 119 ? 19.718 -3.101 -19.123 1.00 83.19 119 ARG A O 1
ATOM 937 N N . ALA A 1 120 ? 21.050 -4.831 -19.675 1.00 84.88 120 ALA A N 1
ATOM 938 C CA . ALA A 1 120 ? 21.307 -4.417 -21.048 1.00 84.88 120 ALA A CA 1
ATOM 939 C C . ALA A 1 120 ? 20.026 -4.473 -21.892 1.00 84.88 120 ALA A C 1
ATOM 941 O O . ALA A 1 120 ? 19.714 -3.481 -22.538 1.00 84.88 120 ALA A O 1
ATOM 942 N N . LEU A 1 121 ? 19.233 -5.544 -21.783 1.00 86.62 121 LEU A N 1
ATOM 943 C CA . LEU A 1 121 ? 17.927 -5.660 -22.445 1.00 86.62 121 LEU A CA 1
ATOM 944 C C . LEU A 1 121 ? 16.939 -4.586 -21.979 1.00 86.62 121 LEU A C 1
ATOM 946 O O . LEU A 1 121 ? 16.247 -3.989 -22.793 1.00 86.62 121 LEU A O 1
ATOM 950 N N . TYR A 1 122 ? 16.884 -4.281 -20.678 1.00 80.69 122 TYR A N 1
ATOM 951 C CA . TYR A 1 122 ? 16.071 -3.154 -20.205 1.00 80.69 122 TYR A CA 1
ATOM 952 C C . TYR A 1 122 ? 16.552 -1.818 -20.769 1.00 80.69 122 TYR A C 1
ATOM 954 O O . TYR A 1 122 ? 15.729 -0.953 -21.048 1.00 80.69 122 TYR A O 1
ATOM 962 N N . ARG A 1 123 ? 17.867 -1.631 -20.921 1.00 81.75 123 ARG A N 1
ATOM 963 C CA . ARG A 1 123 ? 18.432 -0.406 -21.485 1.00 81.75 123 ARG A CA 1
ATOM 964 C C . ARG A 1 123 ? 18.136 -0.298 -22.984 1.00 81.75 123 ARG A C 1
ATOM 966 O O . ARG A 1 123 ? 17.679 0.760 -23.388 1.00 81.75 123 ARG A O 1
ATOM 973 N N . SER A 1 124 ? 18.283 -1.373 -23.761 1.00 77.69 124 SER A N 1
ATOM 974 C CA . SER A 1 124 ? 17.923 -1.384 -25.186 1.00 77.69 124 SER A CA 1
ATOM 975 C C . SER A 1 124 ? 16.422 -1.182 -25.391 1.00 77.69 124 SER A C 1
ATOM 977 O O . SER A 1 124 ? 16.031 -0.349 -26.192 1.00 77.69 124 SER A O 1
ATOM 979 N N . LEU A 1 125 ? 15.568 -1.830 -24.591 1.00 76.81 125 LEU A N 1
ATOM 980 C CA . LEU A 1 125 ? 14.118 -1.600 -24.616 1.00 76.81 125 LEU A CA 1
ATOM 981 C C . LEU A 1 125 ? 13.756 -0.159 -24.245 1.00 76.81 125 LEU A C 1
ATOM 983 O O . LEU A 1 125 ? 12.801 0.398 -24.781 1.00 76.81 125 LEU A O 1
ATOM 987 N N . LEU A 1 126 ? 14.492 0.465 -23.322 1.00 76.88 126 LEU A N 1
ATOM 988 C CA . LEU A 1 126 ? 14.324 1.884 -23.004 1.00 76.88 126 LEU A CA 1
ATOM 989 C C . LEU A 1 126 ? 14.809 2.786 -24.142 1.00 76.88 126 LEU A C 1
ATOM 991 O O . LEU A 1 126 ? 14.152 3.780 -24.415 1.00 76.88 126 LEU A O 1
ATOM 995 N N . GLU A 1 127 ? 15.899 2.450 -24.824 1.00 77.62 127 GLU A N 1
ATOM 996 C CA . GLU A 1 127 ? 16.390 3.174 -26.009 1.00 77.62 127 GLU A CA 1
ATOM 997 C C . GLU A 1 127 ? 15.450 3.013 -27.218 1.00 77.62 127 GLU A C 1
ATOM 999 O O . GLU A 1 127 ? 15.265 3.947 -27.991 1.00 77.62 127 GLU A O 1
ATOM 1004 N N . GLU A 1 128 ? 14.783 1.868 -27.354 1.00 74.31 128 GLU A N 1
ATOM 1005 C CA . GLU A 1 128 ? 13.744 1.641 -28.364 1.00 74.31 128 GLU A CA 1
ATOM 1006 C C . GLU A 1 128 ? 12.418 2.336 -28.001 1.00 74.31 128 GLU A C 1
ATOM 1008 O O . GLU A 1 128 ? 11.683 2.772 -28.887 1.00 74.31 128 GLU A O 1
ATOM 1013 N N . SER A 1 129 ? 12.103 2.479 -26.705 1.00 65.25 129 SER A N 1
ATOM 1014 C CA . SER A 1 129 ? 10.852 3.098 -26.228 1.00 65.25 129 SER A CA 1
ATOM 1015 C C . SER A 1 129 ? 10.962 4.587 -25.873 1.00 65.25 129 SER A C 1
ATOM 1017 O O . SER A 1 129 ? 9.942 5.259 -25.695 1.00 65.25 129 SER A O 1
ATOM 1019 N N . THR A 1 130 ? 12.172 5.139 -25.805 1.00 54.16 130 THR A N 1
ATOM 1020 C CA . THR A 1 130 ? 12.459 6.557 -25.560 1.00 54.16 130 THR A CA 1
ATOM 1021 C C . THR A 1 130 ? 13.546 6.993 -26.547 1.00 54.16 130 THR A C 1
ATOM 1023 O O . THR A 1 130 ? 14.591 6.382 -26.634 1.00 54.16 130 THR A O 1
ATOM 1026 N N . CYS A 1 131 ? 13.450 8.068 -27.312 1.00 49.25 131 CYS A N 1
ATOM 1027 C CA . CYS A 1 131 ? 12.619 9.238 -27.154 1.00 49.25 131 CYS A CA 1
ATOM 1028 C C . CYS A 1 131 ? 12.802 10.059 -28.442 1.00 49.25 131 CYS A C 1
ATOM 1030 O O . CYS A 1 131 ? 13.826 10.718 -28.609 1.00 49.25 131 CYS A O 1
ATOM 1032 N N . THR A 1 132 ? 11.835 10.069 -29.364 1.00 47.59 132 THR A N 1
ATOM 1033 C CA . THR A 1 132 ? 11.822 11.083 -30.445 1.00 47.59 132 THR A CA 1
ATOM 1034 C C . THR A 1 132 ? 11.511 12.479 -29.906 1.00 47.59 132 THR A C 1
ATOM 1036 O O . THR A 1 132 ? 11.641 13.470 -30.622 1.00 47.59 132 THR A O 1
ATOM 1039 N N . PHE A 1 133 ? 11.165 12.590 -28.620 1.00 53.03 133 PHE A N 1
ATOM 1040 C CA . PHE A 1 133 ? 11.175 13.851 -27.902 1.00 53.03 133 PHE A CA 1
ATOM 1041 C C . PHE A 1 133 ? 12.623 14.255 -27.602 1.00 53.03 133 PHE A C 1
ATOM 1043 O O . PHE A 1 133 ? 13.111 14.168 -26.477 1.00 53.03 133 PHE A O 1
ATOM 1050 N N . GLN A 1 134 ? 13.309 14.722 -28.640 1.00 51.06 134 GLN A N 1
ATOM 1051 C CA . GLN A 1 134 ? 14.273 15.794 -28.475 1.00 51.06 134 GLN A CA 1
ATOM 1052 C C . GLN A 1 134 ? 13.426 17.039 -28.209 1.00 51.06 134 GLN A C 1
ATOM 1054 O O . GLN A 1 134 ? 12.829 17.556 -29.159 1.00 51.06 134 GLN A O 1
ATOM 1059 N N . PRO A 1 135 ? 13.289 17.535 -26.963 1.00 55.03 135 PRO A N 1
ATOM 1060 C CA . PRO A 1 135 ? 12.799 18.887 -26.818 1.00 55.03 135 PRO A CA 1
ATOM 1061 C C . PRO A 1 135 ? 13.782 19.729 -27.622 1.00 55.03 135 PRO A C 1
ATOM 1063 O O . PRO A 1 135 ? 14.959 19.814 -27.266 1.00 55.03 135 PRO A O 1
ATOM 1066 N N . GLN A 1 136 ? 13.327 20.311 -28.731 1.00 46.44 136 GLN A N 1
ATOM 1067 C CA . GLN A 1 136 ? 14.019 21.437 -29.327 1.00 46.44 136 GLN A CA 1
ATOM 1068 C C . GLN A 1 136 ? 13.908 22.557 -28.299 1.00 46.44 136 GLN A C 1
ATOM 1070 O O . GLN A 1 136 ? 13.048 23.438 -28.373 1.00 46.44 136 GLN A O 1
ATOM 1075 N N . LEU A 1 137 ? 14.757 22.472 -27.276 1.00 52.66 137 LEU A N 1
ATOM 1076 C CA . LEU A 1 137 ? 15.163 23.593 -26.474 1.00 52.66 137 LEU A CA 1
ATOM 1077 C C . LEU A 1 137 ? 15.823 24.492 -27.501 1.00 52.66 137 LEU A C 1
ATOM 1079 O O . LEU A 1 137 ? 16.998 24.336 -27.819 1.00 52.66 137 LEU A O 1
ATOM 1083 N N . HIS A 1 138 ? 15.018 25.357 -28.112 1.00 46.31 138 HIS A N 1
ATOM 1084 C CA . HIS A 1 138 ? 15.514 26.489 -28.851 1.00 46.31 138 HIS A CA 1
ATOM 1085 C C . HIS A 1 138 ? 16.391 27.208 -27.840 1.00 46.31 138 HIS A C 1
ATOM 1087 O O . HIS A 1 138 ? 15.890 27.878 -26.934 1.00 46.31 138 HIS A O 1
ATOM 1093 N N . SER A 1 139 ? 17.695 26.951 -27.925 1.00 48.25 139 SER A N 1
ATOM 1094 C CA . SER A 1 139 ? 18.720 27.643 -27.177 1.00 48.25 139 SER A CA 1
ATOM 1095 C C . SER A 1 139 ? 18.601 29.097 -27.580 1.00 48.25 139 SER A C 1
ATOM 1097 O O . SER A 1 139 ? 19.254 29.569 -28.503 1.00 48.25 139 SER A O 1
ATOM 1099 N N . ARG A 1 140 ? 17.751 29.829 -26.860 1.00 47.06 140 ARG A N 1
ATOM 1100 C CA . ARG A 1 140 ? 17.648 31.286 -26.874 1.00 47.06 140 ARG A CA 1
ATOM 1101 C C . ARG A 1 140 ? 18.852 31.886 -26.134 1.00 47.06 140 ARG A C 1
ATOM 1103 O O . ARG A 1 140 ? 18.725 32.824 -25.360 1.00 47.06 140 ARG A O 1
ATOM 1110 N N . ALA A 1 141 ? 20.018 31.288 -26.352 1.00 48.34 141 ALA A N 1
ATOM 1111 C CA . ALA A 1 141 ? 21.336 31.737 -25.952 1.00 48.34 141 ALA A CA 1
ATOM 1112 C C . ALA A 1 141 ? 22.042 32.184 -27.236 1.00 48.34 141 ALA A C 1
ATOM 1114 O O . ALA A 1 141 ? 22.992 31.571 -27.707 1.00 48.34 141 ALA A O 1
ATOM 1115 N N . GLY A 1 142 ? 21.490 33.221 -27.855 1.00 47.56 142 GLY A N 1
ATOM 1116 C CA . GLY A 1 142 ? 22.027 33.824 -29.059 1.00 47.56 142 GLY A CA 1
ATOM 1117 C C . GLY A 1 142 ? 21.657 35.296 -29.077 1.00 47.56 142 GLY A C 1
ATOM 1118 O O . GLY A 1 142 ? 20.506 35.637 -29.316 1.00 47.56 142 GLY A O 1
ATOM 1119 N N . SER A 1 143 ? 22.661 36.139 -28.846 1.00 46.03 143 SER A N 1
ATOM 1120 C CA . SER A 1 143 ? 22.673 37.569 -29.159 1.00 46.03 143 SER A CA 1
ATOM 1121 C C . SER A 1 143 ? 21.907 38.520 -28.224 1.00 46.03 143 SER A C 1
ATOM 1123 O O . SER A 1 143 ? 20.862 39.068 -28.557 1.00 46.03 143 SER A O 1
ATOM 1125 N N . LEU A 1 144 ? 22.511 38.805 -27.066 1.00 46.88 144 LEU A N 1
ATOM 1126 C CA . LEU A 1 144 ? 22.408 40.118 -26.414 1.00 46.88 144 LEU A CA 1
ATOM 1127 C C . LEU A 1 144 ? 23.776 40.808 -26.478 1.00 46.88 144 LEU A C 1
ATOM 1129 O O . LEU A 1 144 ? 24.389 41.084 -25.457 1.00 46.88 144 LEU A O 1
ATOM 1133 N N . ASN A 1 145 ? 24.267 41.057 -27.690 1.00 50.38 145 ASN A N 1
ATOM 1134 C CA . ASN A 1 145 ? 25.331 42.026 -27.933 1.00 50.38 145 ASN A CA 1
ATOM 1135 C C . ASN A 1 145 ? 24.849 42.957 -29.042 1.00 50.38 145 ASN A C 1
ATOM 1137 O O . ASN A 1 145 ? 25.001 42.623 -30.212 1.00 50.38 145 ASN A O 1
ATOM 1141 N N . SER A 1 146 ? 24.249 44.091 -28.673 1.00 41.41 146 SER A N 1
ATOM 1142 C CA . SER A 1 146 ? 24.314 45.355 -29.422 1.00 41.41 146 SER A CA 1
ATOM 1143 C C . SER A 1 146 ? 23.644 46.482 -28.634 1.00 41.41 146 SER A C 1
ATOM 1145 O O . SER A 1 146 ? 22.433 46.499 -28.456 1.00 41.41 146 SER A O 1
ATOM 1147 N N . SER A 1 147 ? 24.489 47.420 -28.211 1.00 40.81 147 SER A N 1
ATOM 1148 C CA . SER A 1 147 ? 24.258 48.867 -28.174 1.00 40.81 147 SER A CA 1
ATOM 1149 C C . SER A 1 147 ? 23.115 49.451 -27.339 1.00 40.81 147 SER A C 1
ATOM 1151 O O . SER A 1 147 ? 21.975 49.588 -27.763 1.00 40.81 147 SER A O 1
ATOM 1153 N N . ALA A 1 148 ? 23.522 49.957 -26.173 1.00 48.28 148 ALA A N 1
ATOM 1154 C CA . ALA A 1 148 ? 23.483 51.383 -25.852 1.00 48.28 148 ALA A CA 1
ATOM 1155 C C . ALA A 1 148 ? 22.444 52.248 -26.597 1.00 48.28 148 ALA A C 1
ATOM 1157 O O . ALA A 1 148 ? 22.672 52.704 -27.713 1.00 48.28 148 ALA A O 1
ATOM 1158 N N . CYS A 1 149 ? 21.387 52.620 -25.883 1.00 38.34 149 CYS A N 1
ATOM 1159 C CA . CYS A 1 149 ? 20.860 53.979 -25.924 1.00 38.34 149 CYS A CA 1
ATOM 1160 C C . CYS A 1 149 ? 20.326 54.329 -24.529 1.00 38.34 149 CYS A C 1
ATOM 1162 O O . CYS A 1 149 ? 19.343 53.780 -24.039 1.00 38.34 149 CYS A O 1
ATOM 1164 N N . LEU A 1 150 ? 21.070 55.207 -23.857 1.00 42.19 150 LEU A N 1
ATOM 1165 C CA . LEU A 1 150 ? 20.684 55.863 -22.618 1.00 42.19 150 LEU A CA 1
ATOM 1166 C C . LEU A 1 150 ? 19.611 56.904 -22.952 1.00 42.19 150 LEU A C 1
ATOM 1168 O O . LEU A 1 150 ? 19.893 57.871 -23.654 1.00 42.19 150 LEU A O 1
ATOM 1172 N N . GLY A 1 151 ? 18.403 56.717 -22.432 1.00 37.31 151 GLY A N 1
ATOM 1173 C CA . GLY A 1 151 ? 17.393 57.766 -22.339 1.00 37.31 151 GLY A CA 1
ATOM 1174 C C . GLY A 1 151 ? 17.099 58.046 -20.865 1.00 37.31 151 GLY A C 1
ATOM 1175 O O . GLY A 1 151 ? 16.634 57.137 -20.177 1.00 37.31 151 GLY A O 1
ATOM 1176 N N . PRO A 1 152 ? 17.369 59.254 -20.342 1.00 60.94 152 PRO A N 1
ATOM 1177 C CA . PRO A 1 152 ? 16.912 59.650 -19.022 1.00 60.94 152 PRO A CA 1
ATOM 1178 C C . PRO A 1 152 ? 15.511 60.250 -19.169 1.00 60.94 152 PRO A C 1
ATOM 1180 O O . PRO A 1 152 ? 15.342 61.309 -19.768 1.00 60.94 152 PRO A O 1
ATOM 1183 N N . GLY A 1 153 ? 14.486 59.576 -18.651 1.00 42.53 153 GLY A N 1
ATOM 1184 C CA . GLY A 1 153 ? 13.130 60.108 -18.742 1.00 42.53 153 GLY A CA 1
ATOM 1185 C C . GLY A 1 153 ? 12.081 59.306 -17.987 1.00 42.53 153 GLY A C 1
ATOM 1186 O O . GLY A 1 153 ? 11.691 58.233 -18.418 1.00 42.53 153 GLY A O 1
ATOM 1187 N N . ALA A 1 154 ? 11.599 59.918 -16.906 1.00 39.97 154 ALA A N 1
ATOM 1188 C CA . ALA A 1 154 ? 10.226 59.855 -16.407 1.00 39.97 154 ALA A CA 1
ATOM 1189 C C . ALA A 1 154 ? 9.676 58.509 -15.883 1.00 39.97 154 ALA A C 1
ATOM 1191 O O . ALA A 1 154 ? 9.109 57.688 -16.591 1.00 39.97 154 ALA A O 1
ATOM 1192 N N . THR A 1 155 ? 9.769 58.372 -14.558 1.00 50.03 155 THR A N 1
ATOM 1193 C CA . THR A 1 155 ? 8.633 58.144 -13.644 1.00 50.03 155 THR A CA 1
ATOM 1194 C C . THR A 1 155 ? 7.312 57.624 -14.237 1.00 50.03 155 THR A C 1
ATOM 1196 O O . THR A 1 155 ? 6.593 58.370 -14.896 1.00 50.03 155 THR A O 1
ATOM 1199 N N . GLY A 1 156 ? 6.898 56.432 -13.792 1.00 47.56 156 GLY A N 1
ATOM 1200 C CA . GLY A 1 156 ? 5.481 56.099 -13.603 1.00 47.56 156 GLY A CA 1
ATOM 1201 C C . GLY A 1 156 ? 4.997 54.842 -14.328 1.00 47.56 156 GLY A C 1
ATOM 1202 O O . GLY A 1 156 ? 5.013 54.778 -15.548 1.00 47.56 156 GLY A O 1
ATOM 1203 N N . GLY A 1 157 ? 4.484 53.876 -13.559 1.00 41.59 157 GLY A N 1
ATOM 1204 C CA . GLY A 1 157 ? 3.690 52.751 -14.070 1.00 41.59 157 GLY A CA 1
ATOM 1205 C C . GLY A 1 157 ? 4.408 51.406 -13.996 1.00 41.59 157 GLY A C 1
ATOM 1206 O O . GLY A 1 157 ? 5.140 51.024 -14.901 1.00 41.59 157 GLY A O 1
ATOM 1207 N N . GLY A 1 158 ? 4.192 50.674 -12.901 1.00 50.53 158 GLY A N 1
ATOM 1208 C CA . GLY A 1 158 ? 4.734 49.329 -12.725 1.00 50.53 158 GLY A CA 1
ATOM 1209 C C . GLY A 1 158 ? 4.170 48.336 -13.752 1.00 50.53 158 GLY A C 1
ATOM 1210 O O . GLY A 1 158 ? 2.955 48.307 -13.959 1.00 50.53 158 GLY A O 1
ATOM 1211 N N . PRO A 1 159 ? 5.005 47.478 -14.361 1.00 44.25 159 PRO A N 1
ATOM 1212 C CA . PRO A 1 159 ? 4.513 46.356 -15.132 1.00 44.25 159 PRO A CA 1
ATOM 1213 C C . PRO A 1 159 ? 4.120 45.251 -14.155 1.00 44.25 159 PRO A C 1
ATOM 1215 O O . PRO A 1 159 ? 4.957 44.568 -13.558 1.00 44.25 159 PRO A O 1
ATOM 1218 N N . GLY A 1 160 ? 2.808 45.105 -13.983 1.00 42.88 160 GLY A N 1
ATOM 1219 C CA . GLY A 1 160 ? 2.205 43.915 -13.417 1.00 42.88 160 GLY A CA 1
ATOM 1220 C C . GLY A 1 160 ? 2.776 42.676 -14.095 1.00 42.88 160 GLY A C 1
ATOM 1221 O O . GLY A 1 160 ? 2.946 42.624 -15.313 1.00 42.88 160 GLY A O 1
ATOM 1222 N N . SER A 1 161 ? 3.094 41.705 -13.250 1.00 45.81 161 SER A N 1
ATOM 1223 C CA . SER A 1 161 ? 3.532 40.354 -13.560 1.00 45.81 161 SER A CA 1
ATOM 1224 C C . SER A 1 161 ? 2.600 39.708 -14.593 1.00 45.81 161 SER A C 1
ATOM 1226 O O . SER A 1 161 ? 1.646 39.014 -14.252 1.00 45.81 161 SER A O 1
ATOM 1228 N N . SER A 1 162 ? 2.868 39.960 -15.874 1.00 44.06 162 SER A N 1
ATOM 1229 C CA . SER A 1 162 ? 2.259 39.269 -17.003 1.00 44.06 162 SER A CA 1
ATOM 1230 C C . SER A 1 162 ? 2.909 37.895 -17.102 1.00 44.06 162 SER A C 1
ATOM 1232 O O . SER A 1 162 ? 3.694 37.596 -17.999 1.00 44.06 162 SER A O 1
ATOM 1234 N N . TRP A 1 163 ? 2.544 37.022 -16.164 1.00 43.91 163 TRP A N 1
ATOM 1235 C CA . TRP A 1 163 ? 2.397 35.611 -16.481 1.00 43.91 163 TRP A CA 1
ATOM 1236 C C . TRP A 1 163 ? 1.173 35.547 -17.385 1.00 43.91 163 TRP A C 1
ATOM 1238 O O . TRP A 1 163 ? 0.077 35.187 -16.961 1.00 43.91 163 TRP A O 1
ATOM 1248 N N . SER A 1 164 ? 1.358 35.973 -18.636 1.00 41.78 164 SER A N 1
ATOM 1249 C CA . SER A 1 164 ? 0.516 35.555 -19.742 1.00 41.78 164 SER A CA 1
ATOM 1250 C C . SER A 1 164 ? 0.679 34.045 -19.823 1.00 41.78 164 SER A C 1
ATOM 1252 O O . SER A 1 164 ? 1.517 33.520 -20.555 1.00 41.78 164 SER A O 1
ATOM 1254 N N . GLY A 1 165 ? -0.083 33.354 -18.974 1.00 41.09 165 GLY A N 1
ATOM 1255 C CA . GLY A 1 165 ? -0.447 31.969 -19.143 1.00 41.09 165 GLY A CA 1
ATOM 1256 C C . GLY A 1 165 ? -1.085 31.899 -20.510 1.00 41.09 165 GLY A C 1
ATOM 1257 O O . GLY A 1 165 ? -2.246 32.268 -20.679 1.00 41.09 165 GLY A O 1
ATOM 1258 N N . GLY A 1 166 ? -0.266 31.523 -21.492 1.00 43.38 166 GLY A N 1
ATOM 1259 C CA . GLY A 1 166 ? -0.702 31.191 -22.828 1.00 43.38 166 GLY A CA 1
ATOM 1260 C C . GLY A 1 166 ? -1.783 30.141 -22.684 1.00 43.38 166 GLY A C 1
ATOM 1261 O O . GLY A 1 166 ? -1.507 28.967 -22.447 1.00 43.38 166 GLY A O 1
ATOM 1262 N N . SER A 1 167 ? -3.017 30.617 -22.763 1.00 44.38 167 SER A N 1
ATOM 1263 C CA . SER A 1 167 ? -4.242 29.861 -22.906 1.00 44.38 167 SER A CA 1
ATOM 1264 C C . SER A 1 167 ? -4.186 29.123 -24.246 1.00 44.38 167 SER A C 1
ATOM 1266 O O . SER A 1 167 ? -4.932 29.433 -25.167 1.00 44.38 167 SER A O 1
ATOM 1268 N N . ASN A 1 168 ? -3.314 28.119 -24.354 1.00 50.59 168 ASN A N 1
ATOM 1269 C CA . ASN A 1 168 ? -3.507 26.995 -25.262 1.00 50.59 168 ASN A CA 1
ATOM 1270 C C . ASN A 1 168 ? -4.558 26.081 -24.618 1.00 50.59 168 ASN A C 1
ATOM 1272 O O . ASN A 1 168 ? -4.295 24.960 -24.191 1.00 50.59 168 ASN A O 1
ATOM 1276 N N . THR A 1 169 ? -5.779 26.599 -24.506 1.00 48.75 169 THR A N 1
ATOM 1277 C CA . THR A 1 169 ? -6.967 25.910 -23.989 1.00 48.75 169 THR A CA 1
ATOM 1278 C C . THR A 1 169 ? -7.477 24.811 -24.929 1.00 48.75 169 THR A C 1
ATOM 1280 O O . THR A 1 169 ? -8.493 24.194 -24.632 1.00 48.75 169 THR A O 1
ATOM 1283 N N . GLY A 1 170 ? -6.759 24.517 -26.021 1.00 51.88 170 GLY A N 1
ATOM 1284 C CA . GLY A 1 170 ? -7.057 23.418 -26.945 1.00 51.88 170 GLY A CA 1
ATOM 1285 C C . GLY A 1 170 ? -6.314 22.100 -26.679 1.00 51.88 170 GLY A C 1
ATOM 1286 O O . GLY A 1 170 ? -6.847 21.054 -27.016 1.00 51.88 170 GLY A O 1
ATOM 1287 N N . ASP A 1 171 ? -5.137 22.108 -26.038 1.00 54.19 171 ASP A N 1
ATOM 1288 C CA . ASP A 1 171 ? -4.244 20.922 -25.949 1.00 54.19 171 ASP A CA 1
ATOM 1289 C C . ASP A 1 171 ? -4.213 20.275 -24.545 1.00 54.19 171 ASP A C 1
ATOM 1291 O O . ASP A 1 171 ? -3.435 19.373 -24.235 1.00 54.19 171 ASP A O 1
ATOM 1295 N N . GLY A 1 172 ? -5.079 20.735 -23.638 1.00 56.97 172 GLY A N 1
ATOM 1296 C CA . GLY A 1 172 ? -5.242 20.105 -22.325 1.00 56.97 172 GLY A CA 1
ATOM 1297 C C . GLY A 1 172 ? -5.907 18.729 -22.423 1.00 56.97 172 GLY A C 1
ATOM 1298 O O . GLY A 1 172 ? -5.518 17.810 -21.704 1.00 56.97 172 GLY A O 1
ATOM 1299 N N . GLY A 1 173 ? -6.877 18.581 -23.334 1.00 62.81 173 GLY A N 1
ATOM 1300 C CA . GLY A 1 173 ? -7.595 17.325 -23.568 1.00 62.81 173 GLY A CA 1
ATOM 1301 C C . GLY A 1 173 ? -6.708 16.250 -24.192 1.00 62.81 173 GLY A C 1
ATOM 1302 O O . GLY A 1 173 ? -6.701 15.115 -23.723 1.00 62.81 173 GLY A O 1
ATOM 1303 N N . ASP A 1 174 ? -5.885 16.625 -25.169 1.00 68.06 174 ASP A N 1
ATOM 1304 C CA . ASP A 1 174 ? -4.994 15.695 -25.866 1.00 68.06 174 ASP A CA 1
ATOM 1305 C C . ASP A 1 174 ? -3.854 15.219 -24.971 1.00 68.06 174 ASP A C 1
ATOM 1307 O O . ASP A 1 174 ? -3.506 14.038 -24.982 1.00 68.06 174 ASP A O 1
ATOM 1311 N N . ARG A 1 175 ? -3.313 16.090 -24.113 1.00 72.50 175 ARG A N 1
ATOM 1312 C CA . ARG A 1 175 ? -2.332 15.672 -23.106 1.00 72.50 175 ARG A CA 1
ATOM 1313 C C . ARG A 1 175 ? -2.933 14.715 -22.077 1.00 72.50 175 ARG A C 1
ATOM 1315 O O . ARG A 1 175 ? -2.265 13.760 -21.680 1.00 72.50 175 ARG A O 1
ATOM 1322 N N . LEU A 1 176 ? -4.170 14.958 -21.645 1.00 70.50 176 LEU A N 1
ATOM 1323 C CA . LEU A 1 176 ? -4.850 14.086 -20.687 1.00 70.50 176 LEU A CA 1
ATOM 1324 C C . LEU A 1 176 ? -5.193 12.733 -21.319 1.00 70.50 176 LEU A C 1
ATOM 1326 O O . LEU A 1 176 ? -4.965 11.709 -20.686 1.00 70.50 176 LEU A O 1
ATOM 1330 N N . ASN A 1 177 ? -5.638 12.713 -22.579 1.00 74.56 177 ASN A N 1
ATOM 1331 C CA . ASN A 1 177 ? -5.880 11.482 -23.334 1.00 74.56 177 ASN A CA 1
ATOM 1332 C C . ASN A 1 177 ? -4.589 10.680 -23.563 1.00 74.56 177 ASN A C 1
ATOM 1334 O O . ASN A 1 177 ? -4.579 9.475 -23.313 1.00 74.56 177 ASN A O 1
ATOM 1338 N N . LYS A 1 178 ? -3.481 11.343 -23.921 1.00 75.38 178 LYS A N 1
ATOM 1339 C CA . LYS A 1 178 ? -2.159 10.706 -24.070 1.00 75.38 178 LYS A CA 1
ATOM 1340 C C . LYS A 1 178 ? -1.670 10.065 -22.767 1.00 75.38 178 LYS A C 1
ATOM 1342 O O . LYS A 1 178 ? -1.195 8.932 -22.769 1.00 75.38 178 LYS A O 1
ATOM 1347 N N . LEU A 1 179 ? -1.806 10.767 -21.639 1.00 74.69 179 LEU A N 1
ATOM 1348 C CA . LEU A 1 179 ? -1.394 10.255 -20.324 1.00 74.69 179 LEU A CA 1
ATOM 1349 C C . LEU A 1 179 ? -2.341 9.171 -19.783 1.00 74.69 179 LEU A C 1
ATOM 1351 O O . LEU A 1 179 ? -1.893 8.255 -19.097 1.00 74.69 179 LEU A O 1
ATOM 1355 N N . ALA A 1 180 ? -3.644 9.274 -20.054 1.00 75.12 180 ALA A N 1
ATOM 1356 C CA . ALA A 1 180 ? -4.644 8.361 -19.503 1.00 75.12 180 ALA A CA 1
ATOM 1357 C C . ALA A 1 180 ? -4.766 7.058 -20.299 1.00 75.12 180 ALA A C 1
ATOM 1359 O O . ALA A 1 180 ? -4.889 5.993 -19.697 1.00 75.12 180 ALA A O 1
ATOM 1360 N N . TYR A 1 181 ? -4.726 7.125 -21.630 1.00 78.88 181 TYR A N 1
ATOM 1361 C CA . TYR A 1 181 ? -4.976 5.971 -22.492 1.00 78.88 181 TYR A CA 1
ATOM 1362 C C . TYR A 1 181 ? -3.696 5.475 -23.159 1.00 78.88 181 TYR A C 1
ATOM 1364 O O . TYR A 1 181 ? -3.341 4.311 -22.973 1.00 78.88 181 TYR A O 1
ATOM 1372 N N . ASP A 1 182 ? -2.955 6.344 -23.847 1.00 78.25 182 ASP A N 1
ATOM 1373 C CA . ASP A 1 182 ? -1.812 5.902 -24.660 1.00 78.25 182 ASP A CA 1
ATOM 1374 C C . ASP A 1 182 ? -0.645 5.397 -23.802 1.00 78.25 182 ASP A C 1
ATOM 1376 O O . ASP A 1 182 ? 0.024 4.429 -24.164 1.00 78.25 182 ASP A O 1
ATOM 1380 N N . ASP A 1 183 ? -0.380 6.018 -22.651 1.00 78.00 183 ASP A N 1
ATOM 1381 C CA . ASP A 1 183 ? 0.652 5.550 -21.715 1.00 78.00 183 ASP A CA 1
ATOM 1382 C C . ASP A 1 183 ? 0.260 4.237 -21.025 1.00 78.00 183 ASP A C 1
ATOM 1384 O O . ASP A 1 183 ? 1.115 3.380 -20.784 1.00 78.00 183 ASP A O 1
ATOM 1388 N N . VAL A 1 184 ? -1.026 4.053 -20.709 1.00 79.81 184 VAL A N 1
ATOM 1389 C CA . VAL A 1 184 ? -1.531 2.810 -20.108 1.00 79.81 184 VAL A CA 1
ATOM 1390 C C . VAL A 1 184 ? -1.471 1.674 -21.123 1.00 79.81 184 VAL A C 1
ATOM 1392 O O . VAL A 1 184 ? -0.986 0.594 -20.784 1.00 79.81 184 VAL A O 1
ATOM 1395 N N . GLN A 1 185 ? -1.879 1.924 -22.369 1.00 82.94 185 GLN A N 1
ATOM 1396 C CA . GLN A 1 185 ? -1.771 0.961 -23.464 1.00 82.94 185 GLN A CA 1
ATOM 1397 C C . GLN A 1 185 ? -0.312 0.613 -23.762 1.00 82.94 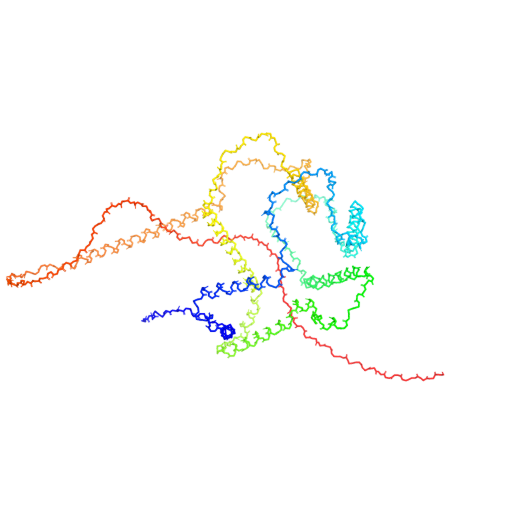185 GLN A C 1
ATOM 1399 O O . GLN A 1 185 ? 0.019 -0.567 -23.830 1.00 82.94 185 GLN A O 1
ATOM 1404 N N . ARG A 1 186 ? 0.588 1.603 -23.839 1.00 81.81 186 ARG A N 1
ATOM 1405 C CA . ARG A 1 186 ? 2.027 1.353 -24.037 1.00 81.81 186 ARG A CA 1
ATOM 1406 C C . ARG A 1 186 ? 2.632 0.525 -22.911 1.00 81.81 186 ARG A C 1
ATOM 1408 O O . ARG A 1 186 ? 3.380 -0.409 -23.178 1.00 81.81 186 ARG A O 1
ATOM 1415 N N . LYS A 1 187 ? 2.291 0.812 -21.652 1.00 80.25 187 LYS A N 1
ATOM 1416 C CA . LYS A 1 187 ? 2.750 0.006 -20.508 1.00 80.25 187 LYS A CA 1
ATOM 1417 C C . LYS A 1 187 ? 2.181 -1.410 -20.526 1.00 80.25 187 LYS A C 1
ATOM 1419 O O . LYS A 1 187 ? 2.896 -2.338 -20.156 1.00 80.25 187 LYS A O 1
ATOM 1424 N N . ALA A 1 188 ? 0.921 -1.577 -20.925 1.00 83.00 188 ALA A N 1
ATOM 1425 C CA . ALA A 1 188 ? 0.301 -2.890 -21.064 1.00 83.00 188 ALA A CA 1
ATOM 1426 C C . ALA A 1 188 ? 0.981 -3.707 -22.172 1.00 83.00 188 ALA A C 1
ATOM 1428 O O . ALA A 1 188 ? 1.410 -4.824 -21.903 1.00 83.00 188 ALA A O 1
ATOM 1429 N N . ALA A 1 189 ? 1.185 -3.115 -23.351 1.00 86.94 189 ALA A N 1
ATOM 1430 C CA . ALA A 1 189 ? 1.888 -3.742 -24.469 1.00 86.94 189 ALA A CA 1
ATOM 1431 C C . ALA A 1 189 ? 3.344 -4.091 -24.118 1.00 86.94 189 ALA A C 1
ATOM 1433 O O . ALA A 1 189 ? 3.811 -5.184 -24.420 1.00 86.94 189 ALA A O 1
ATOM 1434 N N . LEU A 1 190 ? 4.055 -3.204 -23.412 1.00 86.12 190 LEU A N 1
ATOM 1435 C CA . LEU A 1 190 ? 5.419 -3.473 -22.948 1.00 86.12 190 LEU A CA 1
ATOM 1436 C C . LEU A 1 190 ? 5.465 -4.637 -21.952 1.00 86.12 190 LEU A C 1
ATOM 1438 O O . LEU A 1 190 ? 6.367 -5.471 -22.013 1.00 86.12 190 LEU A O 1
ATOM 1442 N N . ARG A 1 191 ? 4.504 -4.696 -21.023 1.00 88.00 191 ARG A N 1
ATOM 1443 C CA . ARG A 1 191 ? 4.386 -5.818 -20.088 1.00 88.00 191 ARG A CA 1
ATOM 1444 C C . ARG A 1 191 ? 4.133 -7.121 -20.843 1.00 88.00 191 ARG A C 1
ATOM 1446 O O . ARG A 1 191 ? 4.816 -8.095 -20.562 1.00 88.00 191 ARG A O 1
ATOM 1453 N N . GLU A 1 192 ? 3.218 -7.115 -21.806 1.00 89.44 192 GLU A N 1
ATOM 1454 C CA . GLU A 1 192 ? 2.905 -8.287 -22.623 1.00 89.44 192 GLU A CA 1
ATOM 1455 C C . GLU A 1 192 ? 4.121 -8.754 -23.437 1.00 89.44 192 GLU A C 1
ATOM 1457 O O . GLU A 1 192 ? 4.445 -9.936 -23.418 1.00 89.44 192 GLU A O 1
ATOM 1462 N N . ALA A 1 193 ? 4.864 -7.841 -24.068 1.00 89.38 193 ALA A N 1
ATOM 1463 C CA . ALA A 1 193 ? 6.085 -8.175 -24.804 1.00 89.38 193 ALA A CA 1
ATOM 1464 C C . ALA A 1 193 ? 7.170 -8.781 -23.895 1.00 89.38 193 ALA A C 1
ATOM 1466 O O . ALA A 1 193 ? 7.810 -9.769 -24.255 1.00 89.38 193 ALA A O 1
ATOM 1467 N N . LEU A 1 194 ? 7.358 -8.228 -22.690 1.00 86.75 194 LEU A N 1
ATOM 1468 C CA . LEU A 1 194 ? 8.279 -8.785 -21.694 1.00 86.75 194 LEU A CA 1
ATOM 1469 C C . LEU A 1 194 ? 7.835 -10.167 -21.210 1.00 86.75 194 LEU A C 1
ATOM 1471 O O . LEU A 1 194 ? 8.679 -11.041 -21.022 1.00 86.75 194 LEU A O 1
ATOM 1475 N N . GLU A 1 195 ? 6.534 -10.369 -21.005 1.00 87.69 195 GLU A N 1
ATOM 1476 C CA . GLU A 1 195 ? 5.967 -11.665 -20.637 1.00 87.69 195 GLU A CA 1
ATOM 1477 C C . GLU A 1 195 ? 6.174 -12.683 -21.761 1.00 87.69 195 GLU A C 1
ATOM 1479 O O . GLU A 1 195 ? 6.700 -13.762 -21.504 1.00 87.69 195 GLU A O 1
ATOM 1484 N N . GLN A 1 196 ? 5.862 -12.333 -23.009 1.00 89.62 196 GLN A N 1
ATOM 1485 C CA . GLN A 1 196 ? 6.086 -13.192 -24.174 1.00 89.62 196 GLN A CA 1
ATOM 1486 C C . GLN A 1 196 ? 7.566 -13.555 -24.336 1.00 89.62 196 GLN A C 1
ATOM 1488 O O . GLN A 1 196 ? 7.884 -14.724 -24.537 1.00 89.62 196 GLN A O 1
ATOM 1493 N N . HIS A 1 197 ? 8.479 -12.593 -24.186 1.00 89.06 197 HIS A N 1
ATOM 1494 C CA . HIS A 1 197 ? 9.916 -12.855 -24.257 1.00 89.06 197 HIS A CA 1
ATOM 1495 C C . HIS A 1 197 ? 10.389 -13.753 -23.107 1.00 89.06 197 HIS A C 1
ATOM 1497 O O . HIS A 1 197 ? 11.114 -14.717 -23.329 1.00 89.06 197 HIS A O 1
ATOM 1503 N N . HIS A 1 198 ? 9.960 -13.469 -21.873 1.00 89.06 198 HIS A N 1
ATOM 1504 C CA . HIS A 1 198 ? 10.337 -14.260 -20.703 1.00 89.06 198 HIS A CA 1
ATOM 1505 C C . HIS A 1 198 ? 9.800 -15.692 -20.788 1.00 89.06 198 HIS A C 1
ATOM 1507 O O . HIS A 1 198 ? 10.528 -16.639 -20.510 1.00 89.06 198 HIS A O 1
ATOM 1513 N N . TYR A 1 199 ? 8.537 -15.872 -21.176 1.00 86.19 199 TYR A N 1
ATOM 1514 C CA . TYR A 1 199 ? 7.924 -17.195 -21.256 1.00 86.19 199 TYR A CA 1
ATOM 1515 C C . TYR A 1 199 ? 8.295 -17.961 -22.531 1.00 86.19 199 TYR A C 1
ATOM 1517 O O . TYR A 1 199 ? 8.356 -19.187 -22.491 1.00 86.19 199 TYR A O 1
ATOM 1525 N N . GLY A 1 200 ? 8.615 -17.269 -23.626 1.00 91.06 200 GLY A N 1
ATOM 1526 C CA . GLY A 1 200 ? 9.064 -17.876 -24.882 1.00 91.06 200 GLY A CA 1
ATOM 1527 C C . GLY A 1 200 ? 10.426 -18.569 -24.787 1.00 91.06 200 GLY A C 1
ATOM 1528 O O . GLY A 1 200 ? 10.715 -19.454 -25.586 1.00 91.06 200 GLY A O 1
ATOM 1529 N N . GLN A 1 201 ? 11.244 -18.224 -23.786 1.00 89.94 201 GLN A N 1
ATOM 1530 C CA . GLN A 1 201 ? 12.512 -18.909 -23.504 1.00 89.94 201 GLN A CA 1
ATOM 1531 C C . GLN A 1 201 ? 12.317 -20.339 -22.978 1.00 89.94 201 GLN A C 1
ATOM 1533 O O . GLN A 1 201 ? 13.232 -21.157 -23.066 1.00 89.94 201 GLN A O 1
ATOM 1538 N N . PHE A 1 202 ? 11.138 -20.667 -22.443 1.00 90.50 202 PHE A N 1
ATOM 1539 C CA . PHE A 1 202 ? 10.843 -22.008 -21.956 1.00 90.50 202 PHE A CA 1
ATOM 1540 C C . PHE A 1 202 ? 10.191 -22.829 -23.071 1.00 90.50 202 PHE A C 1
ATOM 1542 O O . PHE A 1 202 ? 9.059 -22.584 -23.476 1.00 90.50 202 PHE A O 1
ATOM 1549 N N . THR A 1 203 ? 10.895 -23.854 -23.548 1.00 89.31 203 THR A N 1
ATOM 1550 C CA . THR A 1 203 ? 10.379 -24.797 -24.557 1.00 89.31 203 THR A CA 1
ATOM 1551 C C . THR A 1 203 ? 9.312 -25.739 -23.997 1.00 89.31 203 THR A C 1
ATOM 1553 O O . THR A 1 203 ? 8.537 -26.335 -24.745 1.00 89.31 203 THR A O 1
ATOM 1556 N N . PHE A 1 204 ? 9.255 -25.880 -22.672 1.00 90.44 204 PHE A N 1
ATOM 1557 C CA . PHE A 1 204 ? 8.315 -26.757 -21.996 1.00 90.44 204 PHE A CA 1
ATOM 1558 C C . PHE A 1 204 ? 6.923 -26.122 -21.923 1.00 90.44 204 PHE A C 1
ATOM 1560 O O . PHE A 1 204 ? 6.664 -25.233 -21.114 1.00 90.44 204 PHE A O 1
ATOM 1567 N N . GLN A 1 205 ? 6.008 -26.630 -22.746 1.00 83.06 205 GLN A N 1
ATOM 1568 C CA . GLN A 1 205 ? 4.586 -26.308 -22.685 1.00 83.06 205 GLN A CA 1
ATOM 1569 C C . GLN A 1 205 ? 3.853 -27.441 -21.956 1.00 83.06 205 GLN A C 1
ATOM 1571 O O . GLN A 1 205 ? 3.542 -28.462 -22.576 1.00 83.06 205 GLN A O 1
ATOM 1576 N N . PRO A 1 206 ? 3.588 -27.325 -20.641 1.00 84.44 206 PRO A N 1
ATOM 1577 C CA . PRO A 1 206 ? 2.891 -28.380 -19.924 1.00 84.44 206 PRO A CA 1
ATOM 1578 C C . PRO A 1 206 ? 1.477 -28.551 -20.488 1.00 84.44 206 PRO A C 1
ATOM 1580 O O . PRO A 1 206 ? 0.623 -27.670 -20.362 1.00 84.44 206 PRO A O 1
ATOM 1583 N N . ALA A 1 207 ? 1.206 -29.714 -21.077 1.00 88.38 207 ALA A N 1
ATOM 1584 C CA . ALA A 1 207 ? -0.140 -30.100 -21.465 1.00 88.38 207 ALA A CA 1
ATOM 1585 C C . ALA A 1 207 ? -0.969 -30.365 -20.197 1.00 88.38 207 ALA A C 1
ATOM 1587 O O . ALA A 1 207 ? -0.855 -31.408 -19.553 1.00 88.38 207 ALA A O 1
ATOM 1588 N N . ILE A 1 208 ? -1.800 -29.400 -19.798 1.00 88.12 208 ILE A N 1
ATOM 1589 C CA . ILE A 1 208 ? -2.722 -29.589 -18.675 1.00 88.12 208 ILE A CA 1
ATOM 1590 C C . ILE A 1 208 ? -3.849 -30.521 -19.126 1.00 88.12 208 ILE A C 1
ATOM 1592 O O . ILE A 1 208 ? -4.677 -30.143 -19.961 1.00 88.12 208 ILE A O 1
ATOM 1596 N N . ASN A 1 209 ? -3.905 -31.709 -18.522 1.00 93.31 209 ASN A N 1
ATOM 1597 C CA . ASN A 1 209 ? -4.970 -32.692 -18.722 1.00 93.31 209 ASN A CA 1
ATOM 1598 C C . ASN A 1 209 ? -6.362 -32.072 -18.514 1.00 93.31 209 ASN A C 1
ATOM 1600 O O . ASN A 1 209 ? -6.566 -31.280 -17.589 1.00 93.31 209 ASN A O 1
ATOM 1604 N N . GLU A 1 210 ? -7.359 -32.495 -19.298 1.00 88.94 210 GLU A N 1
ATOM 1605 C CA . GLU A 1 210 ? -8.736 -31.985 -19.183 1.00 88.94 210 GLU A CA 1
ATOM 1606 C C . GLU A 1 210 ? -9.319 -32.143 -17.774 1.00 88.94 210 GLU A C 1
ATOM 1608 O O . GLU A 1 210 ? -10.019 -31.255 -17.289 1.00 88.94 210 GLU A O 1
ATOM 1613 N N . ARG A 1 211 ? -8.996 -33.245 -17.083 1.00 90.19 211 ARG A N 1
ATOM 1614 C CA . ARG A 1 211 ? -9.423 -33.476 -15.696 1.00 90.19 211 ARG A CA 1
ATOM 1615 C C . ARG A 1 211 ? -8.887 -32.390 -14.761 1.00 90.19 211 ARG A C 1
ATOM 1617 O O . ARG A 1 211 ? -9.656 -31.823 -13.991 1.00 90.19 211 ARG A O 1
ATOM 1624 N N . SER A 1 212 ? -7.603 -32.051 -14.874 1.00 88.69 212 SER A N 1
ATOM 1625 C CA . SER A 1 212 ? -6.982 -30.966 -14.105 1.00 88.69 212 SER A CA 1
ATOM 1626 C C . SER A 1 212 ? -7.528 -29.599 -14.514 1.00 88.69 212 SER A C 1
ATOM 1628 O O . SER A 1 212 ? -7.716 -28.746 -13.655 1.00 88.69 212 SER A O 1
ATOM 1630 N N . ARG A 1 213 ? -7.870 -29.401 -15.794 1.00 87.50 213 ARG A N 1
ATOM 1631 C CA . ARG A 1 213 ? -8.526 -28.177 -16.282 1.00 87.50 213 ARG A CA 1
ATOM 1632 C C . ARG A 1 213 ? -9.935 -27.998 -15.701 1.00 87.50 213 ARG A C 1
ATOM 1634 O O . ARG A 1 213 ? -10.323 -26.874 -15.408 1.00 87.50 213 ARG A O 1
ATOM 1641 N N . ARG A 1 214 ? -10.685 -29.089 -15.493 1.00 86.25 214 ARG A N 1
ATOM 1642 C CA . ARG A 1 214 ? -12.012 -29.068 -14.843 1.00 86.25 214 ARG A CA 1
ATOM 1643 C C . ARG A 1 214 ? -11.940 -28.841 -13.330 1.00 86.25 214 ARG A C 1
ATOM 1645 O O . ARG A 1 214 ? -12.851 -28.224 -12.788 1.00 86.25 214 ARG A O 1
ATOM 1652 N N . ILE A 1 215 ? -10.898 -29.353 -12.667 1.00 88.62 215 ILE A N 1
ATOM 1653 C CA . ILE A 1 215 ? -10.657 -29.162 -11.222 1.00 88.62 215 ILE A CA 1
ATOM 1654 C C . ILE A 1 215 ? -10.060 -27.772 -10.940 1.00 88.62 215 ILE A C 1
ATOM 1656 O O . ILE A 1 215 ? -10.327 -27.178 -9.896 1.00 88.62 215 ILE A O 1
ATOM 1660 N N . GLY A 1 216 ? -9.261 -27.247 -11.872 1.00 83.88 216 GLY A N 1
ATOM 1661 C CA . GLY A 1 216 ? -8.681 -25.913 -11.807 1.00 83.88 216 GLY A CA 1
ATOM 1662 C C . GLY A 1 216 ? -9.743 -24.817 -11.707 1.00 83.88 216 GLY A C 1
ATOM 1663 O O . GLY A 1 216 ? -10.883 -24.969 -12.150 1.00 83.88 216 GLY A O 1
ATOM 1664 N N . ARG A 1 217 ? -9.363 -23.688 -11.100 1.00 74.69 217 ARG A N 1
ATOM 1665 C CA . ARG A 1 217 ? -10.249 -22.529 -10.943 1.00 74.69 217 ARG A CA 1
ATOM 1666 C C . ARG A 1 217 ? -10.741 -22.080 -12.321 1.00 74.69 217 ARG A C 1
ATOM 1668 O O . ARG A 1 217 ? -9.938 -21.746 -13.183 1.00 74.69 217 ARG A O 1
ATOM 1675 N N . ARG A 1 218 ? -12.067 -22.051 -12.506 1.00 72.00 218 ARG A N 1
ATOM 1676 C CA . ARG A 1 218 ? -12.722 -21.572 -13.740 1.00 72.00 218 ARG A CA 1
ATOM 1677 C C . ARG A 1 218 ? -12.480 -20.087 -14.019 1.00 72.00 218 ARG A C 1
ATOM 1679 O O . ARG A 1 218 ? -12.708 -19.640 -15.133 1.00 72.00 218 ARG A O 1
ATOM 1686 N N . HIS A 1 219 ? -12.061 -19.345 -12.999 1.00 72.69 219 HIS A N 1
ATOM 1687 C CA . HIS A 1 219 ? -11.833 -17.909 -13.052 1.00 72.69 219 HIS A CA 1
ATOM 1688 C C . HIS A 1 219 ? -10.336 -17.650 -13.101 1.00 72.69 219 HIS A C 1
ATOM 1690 O O . HIS A 1 219 ? -9.582 -18.200 -12.285 1.00 72.69 219 HIS A O 1
ATOM 1696 N N . SER A 1 220 ? -9.913 -16.819 -14.049 1.00 77.31 220 SER A N 1
ATOM 1697 C CA . SER A 1 220 ? -8.535 -16.350 -14.076 1.00 77.31 220 SER A CA 1
ATOM 1698 C C . SER A 1 220 ? -8.231 -15.587 -12.781 1.00 77.31 220 SER A C 1
ATOM 1700 O O . SER A 1 220 ? -9.122 -15.042 -12.124 1.00 77.31 220 SER A O 1
ATOM 1702 N N . LEU A 1 221 ? -6.962 -15.539 -12.375 1.00 74.50 221 LEU A N 1
ATOM 1703 C CA . LEU A 1 221 ? -6.561 -14.772 -11.190 1.00 74.50 221 LEU A CA 1
ATOM 1704 C C . LEU A 1 221 ? -6.926 -13.280 -11.338 1.00 74.50 221 LEU A C 1
ATOM 1706 O O . LEU A 1 221 ? -7.238 -12.605 -10.360 1.00 74.50 221 LEU A O 1
ATOM 1710 N N . THR A 1 222 ? -6.957 -12.803 -12.583 1.00 72.19 222 THR A N 1
ATOM 1711 C CA . THR A 1 222 ? -7.452 -11.489 -12.988 1.00 72.19 222 THR A CA 1
ATOM 1712 C C . THR A 1 222 ? -8.962 -11.327 -12.807 1.00 72.19 222 THR A C 1
ATOM 1714 O O . THR A 1 222 ? -9.367 -10.274 -12.327 1.00 72.19 222 THR A O 1
ATOM 1717 N N . ASP A 1 223 ? -9.782 -12.346 -13.087 1.00 75.00 223 ASP A N 1
ATOM 1718 C CA . ASP A 1 223 ? -11.238 -12.308 -12.839 1.00 75.00 223 ASP A CA 1
ATOM 1719 C C . ASP A 1 223 ? -11.562 -12.289 -11.341 1.00 75.00 223 ASP A C 1
ATOM 1721 O O . ASP A 1 223 ? -12.533 -11.677 -10.918 1.00 75.00 223 ASP A O 1
ATOM 1725 N N . LEU A 1 224 ? -10.732 -12.933 -10.512 1.00 73.56 224 LEU A N 1
ATOM 1726 C CA . LEU A 1 224 ? -10.874 -12.865 -9.052 1.00 73.56 224 LEU A CA 1
ATOM 1727 C C . LEU A 1 224 ? -10.531 -11.475 -8.495 1.00 73.56 224 LEU A C 1
ATOM 1729 O O . LEU A 1 224 ? -11.048 -11.092 -7.448 1.00 73.56 224 LEU A O 1
ATOM 1733 N N . TYR A 1 225 ? -9.643 -10.736 -9.166 1.00 73.25 225 TYR A N 1
ATOM 1734 C CA . TYR A 1 225 ? -9.284 -9.369 -8.786 1.00 73.25 225 TYR A CA 1
ATOM 1735 C C . TYR A 1 225 ? -10.285 -8.340 -9.330 1.00 73.25 225 TYR A C 1
ATOM 1737 O O . TYR A 1 225 ? -10.619 -7.369 -8.651 1.00 73.25 225 TYR A O 1
ATOM 1745 N N . ARG A 1 226 ? -10.782 -8.559 -10.550 1.00 73.50 226 ARG A N 1
ATOM 1746 C CA . ARG A 1 226 ? -11.823 -7.760 -11.200 1.00 73.50 226 ARG A CA 1
ATOM 1747 C C . ARG A 1 226 ? -13.174 -8.409 -10.965 1.00 73.50 226 ARG A C 1
ATOM 1749 O O . ARG A 1 226 ? -13.742 -9.047 -11.844 1.00 73.50 226 ARG A O 1
ATOM 1756 N N . ASP A 1 227 ? -13.686 -8.254 -9.752 1.00 78.06 227 ASP A N 1
ATOM 1757 C CA . ASP A 1 227 ? -14.992 -8.783 -9.360 1.00 78.06 227 ASP A CA 1
ATOM 1758 C C . ASP A 1 227 ? -16.128 -7.919 -9.965 1.00 78.06 227 ASP A C 1
ATOM 1760 O O . ASP A 1 227 ? -17.007 -7.405 -9.269 1.00 78.06 227 ASP A O 1
ATOM 1764 N N . ASP A 1 228 ? -16.085 -7.697 -11.283 1.00 80.44 228 ASP A N 1
ATOM 1765 C CA . ASP A 1 228 ? -16.940 -6.769 -12.034 1.00 80.44 228 ASP A CA 1
ATOM 1766 C C . ASP A 1 228 ? -18.417 -7.151 -11.892 1.00 80.44 228 ASP A C 1
ATOM 1768 O O . ASP A 1 228 ? -19.292 -6.294 -11.783 1.00 80.44 228 ASP A O 1
ATOM 1772 N N . GLN A 1 229 ? -18.702 -8.452 -11.796 1.00 80.56 229 GLN A N 1
ATOM 1773 C CA . GLN A 1 229 ? -20.042 -8.981 -11.532 1.00 80.56 229 GLN A CA 1
ATOM 1774 C C . GLN A 1 229 ? -20.546 -8.588 -10.139 1.00 80.56 229 GLN A C 1
ATOM 1776 O O . GLN A 1 229 ? -21.711 -8.212 -9.973 1.00 80.56 229 GLN A O 1
ATOM 1781 N N . ARG A 1 230 ? -19.676 -8.641 -9.125 1.00 84.00 230 ARG A N 1
ATOM 1782 C CA . ARG A 1 230 ? -20.008 -8.194 -7.771 1.00 84.00 230 ARG A CA 1
ATOM 1783 C C . ARG A 1 230 ? -20.198 -6.684 -7.736 1.00 84.00 230 ARG A C 1
ATOM 1785 O O . ARG A 1 230 ? -21.167 -6.232 -7.127 1.00 84.00 230 ARG A O 1
ATOM 1792 N N . HIS A 1 231 ? -19.335 -5.922 -8.402 1.00 79.88 231 HIS A N 1
ATOM 1793 C CA . HIS A 1 231 ? -19.478 -4.472 -8.524 1.00 79.88 231 HIS A CA 1
ATOM 1794 C C . HIS A 1 231 ? -20.789 -4.088 -9.216 1.00 79.88 231 HIS A C 1
ATOM 1796 O O . HIS A 1 231 ? -21.566 -3.334 -8.637 1.00 79.88 231 HIS A O 1
ATOM 1802 N N . ALA A 1 232 ? -21.109 -4.689 -10.362 1.00 85.69 232 ALA A N 1
ATOM 1803 C CA . ALA A 1 232 ? -22.368 -4.459 -11.070 1.00 85.69 232 ALA A CA 1
ATOM 1804 C C . ALA A 1 232 ? -23.593 -4.851 -10.225 1.00 85.69 232 ALA A C 1
ATOM 1806 O O . ALA A 1 232 ? -24.621 -4.172 -10.245 1.00 85.69 232 ALA A O 1
ATOM 1807 N N . LYS A 1 233 ? -23.507 -5.934 -9.440 1.00 92.06 233 LYS A N 1
ATOM 1808 C CA . LYS A 1 233 ? -24.576 -6.329 -8.510 1.00 92.06 233 LYS A CA 1
ATOM 1809 C C . LYS A 1 233 ? -24.746 -5.321 -7.372 1.00 92.06 233 LYS A C 1
ATOM 1811 O O . LYS A 1 233 ? -25.880 -4.990 -7.032 1.00 92.06 233 LYS A O 1
ATOM 1816 N N . LEU A 1 234 ? -23.649 -4.842 -6.786 1.00 90.19 234 LEU A N 1
ATOM 1817 C CA . LEU A 1 234 ? -23.675 -3.813 -5.743 1.00 90.19 234 LEU A CA 1
ATOM 1818 C C . LEU A 1 234 ? -24.234 -2.495 -6.278 1.00 90.19 234 LEU A C 1
ATOM 1820 O O . LEU A 1 234 ? -25.061 -1.885 -5.611 1.00 90.19 234 LEU A O 1
ATOM 1824 N N . GLU A 1 235 ? -23.848 -2.099 -7.487 1.00 90.81 235 GLU A N 1
ATOM 1825 C CA . GLU A 1 235 ? -24.361 -0.903 -8.153 1.00 90.81 235 GLU A CA 1
ATOM 1826 C C . GLU A 1 235 ? -25.865 -1.017 -8.435 1.00 90.81 235 GLU A C 1
ATOM 1828 O O . GLU A 1 235 ? -26.618 -0.099 -8.121 1.00 90.81 235 GLU A O 1
ATOM 1833 N N . ARG A 1 236 ? -26.343 -2.175 -8.913 1.00 94.12 236 ARG A N 1
ATOM 1834 C CA . ARG A 1 236 ? -27.786 -2.436 -9.078 1.00 94.12 236 ARG A CA 1
ATOM 1835 C C . ARG A 1 236 ? -28.554 -2.354 -7.761 1.00 94.12 236 ARG A C 1
ATOM 1837 O O . ARG A 1 236 ? -29.644 -1.789 -7.730 1.00 94.12 236 ARG A O 1
ATOM 1844 N N . LEU A 1 237 ? -28.008 -2.908 -6.678 1.00 92.19 237 LEU A N 1
ATOM 1845 C CA . LEU A 1 237 ? -28.626 -2.816 -5.351 1.00 92.19 237 LEU A CA 1
ATOM 1846 C C . LEU A 1 237 ? -28.631 -1.373 -4.833 1.00 92.19 237 LEU A C 1
ATOM 1848 O O . LEU A 1 237 ? -29.640 -0.931 -4.290 1.00 92.19 237 LEU A O 1
ATOM 1852 N N . ALA A 1 238 ? -27.539 -0.633 -5.035 1.00 91.12 238 ALA A N 1
ATOM 1853 C CA . ALA A 1 238 ? -27.438 0.773 -4.660 1.00 91.12 238 ALA A CA 1
ATOM 1854 C C . ALA A 1 238 ? -28.459 1.632 -5.422 1.00 91.12 238 ALA A C 1
ATOM 1856 O O . ALA A 1 238 ? -29.199 2.383 -4.792 1.00 91.12 238 ALA A O 1
ATOM 1857 N N . ALA A 1 239 ? -28.574 1.449 -6.740 1.00 91.25 239 ALA A N 1
ATOM 1858 C CA . ALA A 1 239 ? -29.572 2.125 -7.567 1.00 91.25 239 ALA A CA 1
ATOM 1859 C C . ALA A 1 239 ? -31.010 1.764 -7.153 1.00 91.25 239 ALA A C 1
ATOM 1861 O O . ALA A 1 239 ? -31.880 2.631 -7.115 1.00 91.25 239 ALA A O 1
ATOM 1862 N N . GLY A 1 240 ? -31.264 0.501 -6.790 1.00 95.56 240 GLY A N 1
ATOM 1863 C CA . GLY A 1 240 ? -32.562 0.063 -6.271 1.00 95.56 240 GLY A CA 1
ATOM 1864 C C . GLY A 1 240 ? -32.933 0.738 -4.948 1.00 95.56 240 GLY A C 1
ATOM 1865 O O . GLY A 1 240 ? -34.053 1.222 -4.800 1.00 95.56 240 GLY A O 1
ATOM 1866 N N . LEU A 1 241 ? -31.989 0.829 -4.007 1.00 93.75 24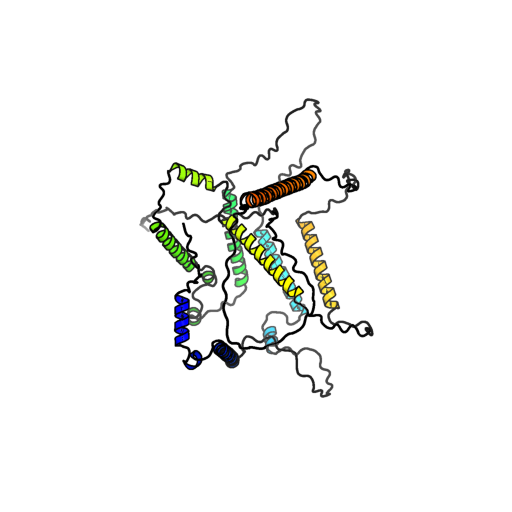1 LEU A N 1
ATOM 1867 C CA . LEU A 1 241 ? -32.188 1.530 -2.734 1.00 93.75 241 LEU A CA 1
ATOM 1868 C C . LEU A 1 241 ? -32.368 3.038 -2.925 1.00 93.75 241 LEU A C 1
ATOM 1870 O O . LEU A 1 241 ? -33.190 3.648 -2.248 1.00 93.75 241 LEU A O 1
ATOM 1874 N N . GLU A 1 242 ? -31.618 3.651 -3.840 1.00 89.75 242 GLU A N 1
ATOM 1875 C CA . GLU A 1 242 ? -31.778 5.069 -4.168 1.00 89.75 242 GLU A CA 1
ATOM 1876 C C . GLU A 1 242 ? -33.153 5.344 -4.786 1.00 89.75 242 GLU A C 1
ATOM 1878 O O . GLU A 1 242 ? -33.819 6.298 -4.387 1.00 89.75 242 GLU A O 1
ATOM 1883 N N . ALA A 1 243 ? -33.632 4.470 -5.676 1.00 94.00 243 ALA A N 1
ATOM 1884 C CA . ALA A 1 243 ? -34.973 4.563 -6.243 1.00 94.00 243 ALA A CA 1
ATOM 1885 C C . ALA A 1 243 ? -36.071 4.412 -5.176 1.00 94.00 243 ALA A C 1
ATOM 1887 O O . ALA A 1 243 ? -37.036 5.176 -5.189 1.00 94.00 243 ALA A O 1
ATOM 1888 N N . GLN A 1 244 ? -35.914 3.479 -4.229 1.00 95.38 244 GLN A N 1
ATOM 1889 C CA . GLN A 1 244 ? -36.834 3.323 -3.094 1.00 95.38 244 GLN A CA 1
ATOM 1890 C C . GLN A 1 244 ? -36.855 4.578 -2.216 1.00 95.38 244 GLN A C 1
ATOM 1892 O O . GLN A 1 244 ? -37.922 5.137 -1.978 1.00 95.38 244 GLN A O 1
ATOM 1897 N N . ARG A 1 245 ? -35.684 5.103 -1.835 1.00 92.06 245 ARG A N 1
ATOM 1898 C CA . ARG A 1 245 ? -35.576 6.359 -1.074 1.00 92.06 245 ARG A CA 1
ATOM 1899 C C . ARG A 1 245 ? -36.204 7.539 -1.816 1.00 92.06 245 ARG A C 1
ATOM 1901 O O . ARG A 1 245 ? -36.902 8.343 -1.211 1.00 92.06 245 ARG A O 1
ATOM 1908 N N . ALA A 1 246 ? -36.001 7.638 -3.129 1.00 90.00 246 ALA A N 1
ATOM 1909 C CA . ALA A 1 246 ? -36.601 8.684 -3.956 1.00 90.00 246 ALA A CA 1
ATOM 1910 C C . ALA A 1 246 ? -38.132 8.545 -4.090 1.00 90.00 246 ALA A C 1
ATOM 1912 O O . ALA A 1 246 ? -38.834 9.543 -4.287 1.00 90.00 246 ALA A O 1
ATOM 1913 N N . ALA A 1 247 ? -38.660 7.322 -3.991 1.00 94.44 247 ALA A N 1
ATOM 1914 C CA . ALA A 1 247 ? -40.095 7.063 -3.939 1.00 94.44 247 ALA A CA 1
ATOM 1915 C C . ALA A 1 247 ? -40.692 7.422 -2.568 1.00 94.44 247 ALA A C 1
ATOM 1917 O O . ALA A 1 247 ? -41.756 8.033 -2.521 1.00 94.44 247 ALA A O 1
ATOM 1918 N N . GLU A 1 248 ? -39.992 7.101 -1.477 1.00 95.25 248 GLU A N 1
ATOM 1919 C CA . GLU A 1 248 ? -40.398 7.403 -0.095 1.00 95.25 248 GLU A CA 1
ATOM 1920 C C . GLU A 1 248 ? -40.270 8.892 0.263 1.00 95.25 248 GLU A C 1
ATOM 1922 O O . GLU A 1 248 ? -40.993 9.392 1.126 1.00 95.25 248 GLU A O 1
ATOM 1927 N N . CYS A 1 249 ? -39.390 9.642 -0.407 1.00 89.12 249 CYS A N 1
ATOM 1928 C CA . CYS A 1 249 ? -39.313 11.090 -0.247 1.00 89.12 249 CYS A CA 1
ATOM 1929 C C . CYS A 1 249 ? -40.580 11.779 -0.785 1.00 89.12 249 CYS A C 1
ATOM 1931 O O . CYS A 1 249 ? -40.725 12.042 -1.982 1.00 89.12 249 CYS A O 1
ATOM 1933 N N . THR A 1 250 ? -41.472 12.143 0.138 1.00 92.56 250 THR A N 1
ATOM 1934 C CA . THR A 1 250 ? -42.685 12.939 -0.118 1.00 92.56 250 THR A CA 1
ATOM 1935 C C . THR A 1 250 ? -42.369 14.387 -0.497 1.00 92.56 250 THR A C 1
ATOM 1937 O O . THR A 1 250 ? -43.125 15.025 -1.229 1.00 92.56 250 THR A O 1
ATOM 1940 N N . PHE A 1 251 ? -41.226 14.911 -0.048 1.00 88.25 251 PHE A N 1
ATOM 1941 C CA . PHE A 1 251 ? -40.783 16.262 -0.365 1.00 88.25 251 PHE A CA 1
ATOM 1942 C C . PHE A 1 251 ? -40.082 16.305 -1.728 1.00 88.25 251 PHE A C 1
ATOM 1944 O O . PHE A 1 251 ? -38.911 15.950 -1.863 1.00 88.25 251 PHE A O 1
ATOM 1951 N N . ARG A 1 252 ? -40.813 16.764 -2.748 1.00 81.56 252 ARG A N 1
ATOM 1952 C CA . ARG A 1 252 ? -40.310 16.978 -4.113 1.00 81.56 252 ARG A CA 1
ATOM 1953 C C . ARG A 1 252 ? -40.339 18.466 -4.444 1.00 81.56 252 ARG A C 1
ATOM 1955 O O . ARG A 1 252 ? -41.283 18.919 -5.091 1.00 81.56 252 ARG A O 1
ATOM 1962 N N . PRO A 1 253 ? -39.356 19.253 -3.976 1.00 84.75 253 PRO A N 1
ATOM 1963 C CA . PRO A 1 253 ? -39.355 20.678 -4.246 1.00 84.75 253 PRO A CA 1
ATOM 1964 C C . PRO A 1 253 ? -39.272 20.901 -5.757 1.00 84.75 253 PRO A C 1
ATOM 1966 O O . PRO A 1 253 ? -38.384 20.375 -6.432 1.00 84.75 253 PRO A O 1
ATOM 1969 N N . THR A 1 254 ? -40.197 21.689 -6.295 1.00 87.44 254 THR A N 1
ATOM 1970 C CA . THR A 1 254 ? -40.165 22.147 -7.683 1.00 87.44 254 THR A CA 1
ATOM 1971 C C . THR A 1 254 ? -39.017 23.138 -7.822 1.00 87.44 254 THR A C 1
ATOM 1973 O O . THR A 1 254 ? -39.131 24.324 -7.522 1.00 87.44 254 THR A O 1
ATOM 1976 N N . ILE A 1 255 ? -37.851 22.637 -8.218 1.00 84.06 255 ILE A N 1
ATOM 1977 C CA . ILE A 1 255 ? -36.685 23.483 -8.453 1.00 84.06 255 ILE A CA 1
ATOM 1978 C C . ILE A 1 255 ? -36.916 24.228 -9.771 1.00 84.06 255 ILE A C 1
ATOM 1980 O O . ILE A 1 255 ? -36.998 23.617 -10.835 1.00 84.06 255 ILE A O 1
ATOM 1984 N N . ASN A 1 256 ? -37.009 25.556 -9.705 1.00 90.25 256 ASN A N 1
ATOM 1985 C CA . ASN A 1 256 ? -37.115 26.408 -10.888 1.00 90.25 256 ASN A CA 1
ATOM 1986 C C . ASN A 1 256 ? -35.950 26.142 -11.861 1.00 90.25 256 ASN A C 1
ATOM 1988 O O . ASN A 1 256 ? -34.794 26.027 -11.451 1.00 90.25 256 ASN A O 1
ATOM 1992 N N . ALA A 1 257 ? -36.218 26.116 -13.170 1.00 84.25 257 ALA A N 1
ATOM 1993 C CA . ALA A 1 257 ? -35.196 25.833 -14.189 1.00 84.25 257 ALA A CA 1
ATOM 1994 C C . ALA A 1 257 ? -33.949 26.739 -14.070 1.00 84.25 257 ALA A C 1
ATOM 1996 O O . ALA A 1 257 ? -32.826 26.305 -14.328 1.00 84.25 257 ALA A O 1
ATOM 1997 N N . ARG A 1 258 ? -34.134 27.979 -13.591 1.00 82.94 258 ARG A N 1
ATOM 1998 C CA . ARG A 1 258 ? -33.056 28.942 -13.323 1.00 82.94 258 ARG A CA 1
ATOM 1999 C C . ARG A 1 258 ? -32.163 28.555 -12.136 1.00 82.94 258 ARG A C 1
ATOM 2001 O O . ARG A 1 258 ? -30.959 28.782 -12.190 1.00 82.94 258 ARG A O 1
ATOM 2008 N N . SER A 1 259 ? -32.706 27.969 -11.066 1.00 79.44 259 SER A N 1
ATOM 2009 C CA . SER A 1 259 ? -31.888 27.468 -9.950 1.00 79.44 259 SER A CA 1
ATOM 2010 C C . SER A 1 259 ? -31.226 26.131 -10.291 1.00 79.44 259 SER A C 1
ATOM 2012 O O . SER A 1 259 ? -30.090 25.896 -9.879 1.00 79.44 259 SER A O 1
ATOM 2014 N N . ALA A 1 260 ? -31.864 25.303 -11.126 1.00 78.94 260 ALA A N 1
ATOM 2015 C CA . ALA A 1 260 ? -31.257 24.085 -11.660 1.00 78.94 260 ALA A CA 1
ATOM 2016 C C . ALA A 1 260 ? -30.026 24.375 -12.545 1.00 78.94 260 ALA A C 1
ATOM 2018 O O . ALA A 1 260 ? -29.019 23.669 -12.445 1.00 78.94 260 ALA A O 1
ATOM 2019 N N . SER A 1 261 ? -30.060 25.430 -13.370 1.00 75.06 261 SER A N 1
ATOM 2020 C CA . SER A 1 261 ? -28.909 25.842 -14.188 1.00 75.06 261 SER A CA 1
ATOM 2021 C C . SER A 1 261 ? -27.793 26.488 -13.356 1.00 75.06 261 SER A C 1
ATOM 2023 O O . SER A 1 261 ? -26.623 26.137 -13.531 1.00 75.06 261 SER A O 1
ATOM 2025 N N . LEU A 1 262 ? -28.133 27.331 -12.375 1.00 72.06 262 LEU A N 1
ATOM 2026 C CA . LEU A 1 262 ? -27.156 27.924 -11.448 1.00 72.06 262 LEU A CA 1
ATOM 2027 C C . LEU A 1 262 ? -26.450 26.871 -10.579 1.00 72.06 262 LEU A C 1
ATOM 2029 O O . LEU A 1 262 ? -25.246 26.979 -10.339 1.00 72.06 262 LEU A O 1
ATOM 2033 N N . GLY A 1 263 ? -27.161 25.821 -10.156 1.00 64.44 263 GLY A N 1
ATOM 2034 C CA . GLY A 1 263 ? -26.577 24.690 -9.427 1.00 64.44 263 GLY A CA 1
ATOM 2035 C C . GLY A 1 263 ? -25.576 23.881 -10.260 1.00 64.44 263 GLY A C 1
ATOM 2036 O O . GLY A 1 263 ? -24.603 23.360 -9.714 1.00 64.44 263 GLY A O 1
ATOM 2037 N N . ARG A 1 264 ? -25.761 23.818 -11.587 1.00 65.25 264 ARG A N 1
ATOM 2038 C CA . ARG A 1 264 ? -24.798 23.195 -12.511 1.00 65.25 264 ARG A CA 1
ATOM 2039 C C . ARG A 1 264 ? -23.586 24.093 -12.767 1.00 65.25 264 ARG A C 1
ATOM 2041 O O . ARG A 1 264 ? -22.469 23.589 -12.753 1.00 65.25 264 ARG A O 1
ATOM 2048 N N . GLN A 1 265 ? -23.778 25.407 -12.911 1.00 61.06 265 GLN A N 1
ATOM 2049 C CA . GLN A 1 265 ? -22.676 26.360 -13.123 1.00 61.06 265 GLN A CA 1
ATOM 2050 C C . GLN A 1 265 ? -21.797 26.575 -11.880 1.00 61.06 265 GLN A C 1
ATOM 2052 O O . GLN A 1 265 ? -20.597 26.797 -12.016 1.00 61.06 265 GLN A O 1
ATOM 2057 N N . ARG A 1 266 ? -22.342 26.463 -10.660 1.00 53.84 266 ARG A N 1
ATOM 2058 C CA . ARG A 1 266 ? -21.559 26.639 -9.419 1.00 53.84 266 ARG A CA 1
ATOM 2059 C C . ARG A 1 266 ? -20.829 25.390 -8.920 1.00 53.84 266 ARG A C 1
ATOM 2061 O O . ARG A 1 266 ? -20.002 25.508 -8.018 1.00 53.84 266 ARG A O 1
ATOM 2068 N N . ARG A 1 267 ? -21.050 24.214 -9.521 1.00 53.41 267 ARG A N 1
ATOM 2069 C CA . ARG A 1 267 ? -20.295 22.989 -9.184 1.00 53.41 267 ARG A CA 1
ATOM 2070 C C . ARG A 1 267 ? -18.820 23.023 -9.606 1.00 53.41 267 ARG A C 1
ATOM 2072 O O . ARG A 1 267 ? -18.072 22.165 -9.160 1.00 53.41 267 ARG A O 1
ATOM 2079 N N . GLY A 1 268 ? -18.397 23.999 -10.411 1.00 51.03 268 GLY A N 1
ATOM 2080 C CA . GLY A 1 268 ? -17.016 24.095 -10.894 1.00 51.03 268 GLY A CA 1
ATOM 2081 C C . GLY A 1 268 ? -16.057 24.963 -10.073 1.00 51.03 268 GLY A C 1
ATOM 2082 O O . GLY A 1 268 ? -14.878 24.960 -10.391 1.00 51.03 268 GLY A O 1
ATOM 2083 N N . SER A 1 269 ? -16.512 25.731 -9.068 1.00 51.09 269 SER A N 1
ATOM 2084 C CA . SER A 1 269 ? -15.688 26.855 -8.573 1.00 51.09 269 SER A CA 1
ATOM 2085 C C . SER A 1 269 ? -15.376 26.912 -7.074 1.00 51.09 269 SER A C 1
ATOM 2087 O O . SER A 1 269 ? -14.403 27.575 -6.737 1.00 51.09 269 SER A O 1
ATOM 2089 N N . LEU A 1 270 ? -16.132 26.285 -6.163 1.00 53.16 270 LEU A N 1
ATOM 2090 C CA . LEU A 1 270 ? -15.913 26.495 -4.712 1.00 53.16 270 LEU A CA 1
ATOM 2091 C C . LEU A 1 270 ? -16.202 25.290 -3.806 1.00 53.16 270 LEU A C 1
ATOM 2093 O O . LEU A 1 270 ? -16.138 25.403 -2.585 1.00 53.16 270 LEU A O 1
ATOM 2097 N N . LEU A 1 271 ? -16.509 24.130 -4.377 1.00 54.62 271 LEU A N 1
ATOM 2098 C CA . LEU A 1 271 ? -16.591 22.896 -3.609 1.00 54.62 271 LEU A CA 1
ATOM 2099 C C . LEU A 1 271 ? -15.356 22.088 -3.951 1.00 54.62 271 LEU A C 1
ATOM 2101 O O . LEU A 1 271 ? -15.249 21.615 -5.081 1.00 54.62 271 LEU A O 1
ATOM 2105 N N . LEU A 1 272 ? -14.470 21.901 -2.967 1.00 55.44 272 LEU A N 1
ATOM 2106 C CA . LEU A 1 272 ? -13.588 20.743 -2.988 1.00 55.44 272 LEU A CA 1
ATOM 2107 C C . LEU A 1 272 ? -14.444 19.545 -3.400 1.00 55.44 272 LEU A C 1
ATOM 2109 O O . LEU A 1 272 ? -15.534 19.324 -2.838 1.00 55.44 272 LEU A O 1
ATOM 2113 N N . THR A 1 273 ? -14.005 18.843 -4.438 1.00 64.44 273 THR A N 1
ATOM 2114 C CA . THR A 1 273 ? -14.761 17.729 -5.004 1.00 64.44 273 THR A CA 1
ATOM 2115 C C . THR A 1 273 ? -15.119 16.771 -3.865 1.00 64.44 273 THR A C 1
ATOM 2117 O O . THR A 1 273 ? -14.406 16.662 -2.867 1.00 64.44 273 THR A O 1
ATOM 2120 N N . SER A 1 274 ? -16.266 16.091 -3.936 1.00 65.06 274 SER A N 1
ATOM 2121 C CA . SER A 1 274 ? -16.657 15.147 -2.872 1.00 65.06 274 SER A CA 1
ATOM 2122 C C . SER A 1 274 ? -15.539 14.141 -2.545 1.00 65.06 274 SER A C 1
ATOM 2124 O O . SER A 1 274 ? -15.448 13.686 -1.408 1.00 65.06 274 SER A O 1
ATOM 2126 N N . ALA A 1 275 ? -14.685 13.843 -3.529 1.00 67.62 275 ALA A N 1
ATOM 2127 C CA . ALA A 1 275 ? -13.473 13.052 -3.383 1.00 67.62 275 ALA A CA 1
ATOM 2128 C C . ALA A 1 275 ? -12.428 13.724 -2.475 1.00 67.62 275 ALA A C 1
ATOM 2130 O O . ALA A 1 275 ? -11.981 13.099 -1.521 1.00 67.62 275 ALA A O 1
ATOM 2131 N N . GLU A 1 276 ? -12.105 15.001 -2.690 1.00 71.81 276 GLU A N 1
ATOM 2132 C CA . GLU A 1 276 ? -11.147 15.750 -1.862 1.00 71.81 276 GLU A CA 1
ATOM 2133 C C . GLU A 1 276 ? -11.613 15.880 -0.405 1.00 71.81 276 GLU A C 1
ATOM 2135 O O . GLU A 1 276 ? -10.810 15.736 0.513 1.00 71.81 276 GLU A O 1
ATOM 2140 N N . ARG A 1 277 ? -12.919 16.071 -0.161 1.00 74.50 277 ARG A N 1
ATOM 2141 C CA . ARG A 1 277 ? -13.470 16.051 1.211 1.00 74.50 277 ARG A CA 1
ATOM 2142 C C . ARG A 1 277 ? -13.321 14.684 1.875 1.00 74.50 277 ARG A C 1
ATOM 2144 O O . ARG A 1 277 ? -13.017 14.612 3.062 1.00 74.50 277 ARG A O 1
ATOM 2151 N N . HIS A 1 278 ? -13.519 13.604 1.122 1.00 72.12 278 HIS A N 1
ATOM 2152 C CA . HIS A 1 278 ? -13.306 12.246 1.625 1.00 72.12 278 HIS A CA 1
ATOM 2153 C C . HIS A 1 278 ? -11.827 11.979 1.916 1.00 72.12 278 HIS A C 1
ATOM 2155 O O . HIS A 1 278 ? -11.490 11.387 2.938 1.00 72.12 278 HIS A O 1
ATOM 2161 N N . GLU A 1 279 ? -10.937 12.460 1.052 1.00 73.88 279 GLU A N 1
ATOM 2162 C CA . GLU A 1 279 ? -9.496 12.341 1.237 1.00 73.88 279 GLU A CA 1
ATOM 2163 C C . GLU A 1 279 ? -9.024 13.122 2.468 1.00 73.88 279 GLU A C 1
ATOM 2165 O O . GLU A 1 279 ? -8.265 12.595 3.278 1.00 73.88 279 GLU A O 1
ATOM 2170 N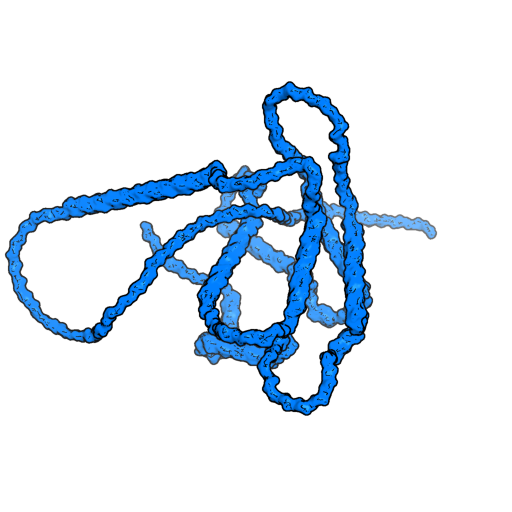 N . GLN A 1 280 ? -9.523 14.343 2.664 1.00 79.75 280 GLN A N 1
ATOM 2171 C CA . GLN A 1 280 ? -9.260 15.135 3.867 1.00 79.75 280 GLN A CA 1
ATOM 2172 C C . GLN A 1 280 ? -9.799 14.454 5.128 1.00 79.75 280 GLN A C 1
ATOM 2174 O O . GLN A 1 280 ? -9.080 14.363 6.121 1.00 79.75 280 GLN A O 1
ATOM 2179 N N . ALA A 1 281 ? -11.016 13.905 5.088 1.00 83.00 281 ALA A N 1
ATOM 2180 C CA . ALA A 1 281 ? -11.575 13.148 6.206 1.00 83.00 281 ALA A CA 1
ATOM 2181 C C . ALA A 1 281 ? -10.743 11.895 6.529 1.00 83.00 281 ALA A C 1
ATOM 2183 O O . ALA A 1 281 ? -10.517 11.586 7.698 1.00 83.00 281 ALA A O 1
ATOM 2184 N N . ASN A 1 282 ? -10.238 11.195 5.511 1.00 84.06 282 ASN A N 1
ATOM 2185 C CA . ASN A 1 282 ? -9.358 10.043 5.694 1.00 84.06 282 ASN A CA 1
ATOM 2186 C C . ASN A 1 282 ? -7.995 10.449 6.265 1.00 84.06 282 ASN A C 1
ATOM 2188 O O . ASN A 1 282 ? -7.499 9.770 7.160 1.00 84.06 282 ASN A O 1
ATOM 2192 N N . LYS A 1 283 ? -7.421 11.569 5.809 1.00 87.62 283 LYS A N 1
ATOM 2193 C CA . LYS A 1 283 ? -6.181 12.135 6.363 1.00 87.62 283 LYS A CA 1
ATOM 2194 C C . LYS A 1 283 ? -6.343 12.458 7.847 1.00 87.62 283 LYS A C 1
ATOM 2196 O O . LYS A 1 283 ? -5.535 11.989 8.643 1.00 87.62 283 LYS A O 1
ATOM 2201 N N . LEU A 1 284 ? -7.422 13.145 8.223 1.00 91.81 284 LEU A N 1
ATOM 2202 C CA . LEU A 1 284 ? -7.732 13.457 9.623 1.00 91.81 284 LEU A CA 1
ATOM 2203 C C . LEU A 1 284 ? -7.948 12.194 10.465 1.00 91.81 284 LEU A C 1
ATOM 2205 O O . LEU A 1 284 ? -7.394 12.066 11.550 1.00 91.81 284 LEU A O 1
ATOM 2209 N N . ARG A 1 285 ? -8.697 11.208 9.958 1.00 92.62 285 ARG A N 1
ATOM 2210 C CA . ARG A 1 285 ? -8.857 9.920 10.654 1.00 92.62 285 ARG A CA 1
ATOM 2211 C C . ARG A 1 285 ? -7.521 9.213 10.852 1.00 92.62 285 ARG A C 1
ATOM 2213 O O . ARG A 1 285 ? -7.265 8.695 11.932 1.00 92.62 285 ARG A O 1
ATOM 2220 N N . SER A 1 286 ? -6.668 9.199 9.828 1.00 87.38 286 SER A N 1
ATOM 2221 C CA . SER A 1 286 ? -5.353 8.567 9.920 1.00 87.38 286 SER A CA 1
ATOM 2222 C C . SER A 1 286 ? -4.431 9.284 10.907 1.00 87.38 286 SER A C 1
ATOM 2224 O O . SER A 1 286 ? -3.745 8.608 11.665 1.00 87.38 286 SER A O 1
ATOM 2226 N N . SER A 1 287 ? -4.459 10.622 10.971 1.00 90.19 287 SER A N 1
ATOM 2227 C CA . SER A 1 287 ? -3.653 11.373 11.939 1.00 90.19 287 SER A CA 1
ATOM 2228 C C . SER A 1 287 ? -4.118 11.126 13.372 1.00 90.19 287 SER A C 1
ATOM 2230 O O . SER A 1 287 ? -3.283 10.857 14.227 1.00 90.19 287 SER A O 1
ATOM 2232 N N . ILE A 1 288 ? -5.435 11.109 13.612 1.00 94.25 288 ILE A N 1
ATOM 2233 C CA . ILE A 1 288 ? -6.015 10.803 14.930 1.00 94.25 288 ILE A CA 1
ATOM 2234 C C . ILE A 1 288 ? -5.617 9.395 15.390 1.00 94.25 288 ILE A C 1
ATOM 2236 O O . ILE A 1 288 ? -5.253 9.202 16.545 1.00 94.25 288 ILE A O 1
ATOM 2240 N N . LEU A 1 289 ? -5.652 8.400 14.496 1.00 89.88 289 LEU A N 1
ATOM 2241 C CA . LEU A 1 289 ? -5.250 7.032 14.838 1.00 89.88 289 LEU A CA 1
ATOM 2242 C C . LEU A 1 289 ? -3.760 6.926 15.176 1.00 89.88 289 LEU A C 1
ATOM 2244 O O . LEU A 1 289 ? -3.401 6.219 16.114 1.00 89.88 289 LEU A O 1
ATOM 2248 N N . VAL A 1 290 ? -2.898 7.620 14.430 1.00 92.19 290 VAL A N 1
ATOM 2249 C CA . VAL A 1 290 ? -1.452 7.648 14.700 1.00 92.19 290 VAL A CA 1
ATOM 2250 C C . VAL A 1 290 ? -1.164 8.304 16.049 1.00 92.19 290 VAL A C 1
ATOM 2252 O O . VAL A 1 290 ? -0.363 7.783 16.820 1.00 92.19 290 VAL A O 1
ATOM 2255 N N . GLU A 1 291 ? -1.840 9.408 16.361 1.00 94.06 291 GLU A N 1
ATOM 2256 C CA . GLU A 1 291 ? -1.701 10.094 17.646 1.00 94.06 291 GLU A CA 1
ATOM 2257 C C . GLU A 1 291 ? -2.213 9.239 18.813 1.00 94.06 291 GLU A C 1
ATOM 2259 O O . GLU A 1 291 ? -1.526 9.097 19.824 1.00 94.06 291 GLU A O 1
ATOM 2264 N N . ALA A 1 292 ? -3.369 8.589 18.654 1.00 93.25 292 ALA A N 1
ATOM 2265 C CA . ALA A 1 292 ? -3.920 7.684 19.659 1.00 93.25 292 ALA A CA 1
ATOM 2266 C C . ALA A 1 292 ? -2.994 6.487 19.939 1.00 93.25 292 ALA A C 1
ATOM 2268 O O . ALA A 1 292 ? -2.820 6.102 21.095 1.00 93.25 292 ALA A O 1
ATOM 2269 N N . LEU A 1 293 ? -2.367 5.922 18.900 1.00 95.62 293 LEU A N 1
ATOM 2270 C CA . LEU A 1 293 ? -1.355 4.874 19.058 1.00 95.62 293 LEU A CA 1
ATOM 2271 C C . LEU A 1 293 ? -0.124 5.393 19.806 1.00 95.62 293 LEU A C 1
ATOM 2273 O O . LEU A 1 293 ? 0.304 4.763 20.765 1.00 95.62 293 LEU A O 1
ATOM 2277 N N . ALA A 1 294 ? 0.390 6.571 19.444 1.00 94.19 294 ALA A N 1
ATOM 2278 C CA . ALA A 1 294 ? 1.544 7.164 20.119 1.00 94.19 294 ALA A CA 1
ATOM 2279 C C . ALA A 1 294 ? 1.280 7.440 21.613 1.00 94.19 294 ALA A C 1
ATOM 2281 O O . ALA A 1 294 ? 2.160 7.230 22.450 1.00 94.19 294 ALA A O 1
ATOM 2282 N N . LEU A 1 295 ? 0.067 7.879 21.965 1.00 96.38 295 LEU A N 1
ATOM 2283 C CA . LEU A 1 295 ? -0.343 8.066 23.359 1.00 96.38 295 LEU A CA 1
ATOM 2284 C C . LEU A 1 295 ? -0.418 6.740 24.120 1.00 96.38 295 LEU A C 1
ATOM 2286 O O . LEU A 1 295 ? 0.026 6.679 25.267 1.00 96.38 295 LEU A O 1
ATOM 2290 N N . LYS A 1 296 ? -0.939 5.684 23.487 1.00 96.81 296 LYS A N 1
ATOM 2291 C CA . LYS A 1 296 ? -0.987 4.342 24.076 1.00 96.81 296 LYS A CA 1
ATOM 2292 C C . LYS A 1 296 ? 0.418 3.789 24.313 1.00 96.81 296 LYS A C 1
ATOM 2294 O O . LYS A 1 296 ? 0.712 3.364 25.423 1.00 96.81 296 LYS A O 1
ATOM 2299 N N . ASP A 1 297 ? 1.304 3.884 23.326 1.00 93.31 297 ASP A N 1
ATOM 2300 C CA . ASP A 1 297 ? 2.700 3.443 23.446 1.00 93.31 297 ASP A CA 1
ATOM 2301 C C . ASP A 1 297 ? 3.423 4.193 24.578 1.00 93.31 297 ASP A C 1
ATOM 2303 O O . ASP A 1 297 ? 4.201 3.620 25.340 1.00 93.31 297 ASP A O 1
ATOM 2307 N N . TYR A 1 298 ? 3.139 5.488 24.735 1.00 95.62 298 TYR A N 1
ATOM 2308 C CA . TYR A 1 298 ? 3.675 6.291 25.830 1.00 95.62 298 TYR A CA 1
ATOM 2309 C C . TYR A 1 298 ? 3.139 5.862 27.205 1.00 95.62 298 TYR A C 1
ATOM 2311 O O . TYR A 1 298 ? 3.898 5.850 28.177 1.00 95.62 298 TYR A O 1
ATOM 2319 N N . GLN A 1 299 ? 1.859 5.494 27.302 1.00 96.06 299 GLN A N 1
ATOM 2320 C CA . GLN A 1 299 ? 1.273 4.929 28.522 1.00 96.06 299 GLN A CA 1
ATOM 2321 C C . GLN A 1 299 ? 1.886 3.562 28.845 1.00 96.06 299 GLN A C 1
ATOM 2323 O O . GLN A 1 299 ? 2.340 3.368 29.967 1.00 96.06 299 GLN A O 1
ATOM 2328 N N . GLU A 1 300 ? 2.034 2.675 27.861 1.00 93.50 300 GLU A N 1
ATOM 2329 C CA . GLU A 1 300 ? 2.692 1.372 28.030 1.00 93.50 300 GLU A CA 1
ATOM 2330 C C . GLU A 1 300 ? 4.157 1.522 28.482 1.00 93.50 300 GLU A C 1
ATOM 2332 O O . GLU A 1 300 ? 4.621 0.792 29.359 1.00 93.50 300 GLU A O 1
ATOM 2337 N N . MET A 1 301 ? 4.890 2.512 27.955 1.00 90.75 301 MET A N 1
ATOM 2338 C CA . MET A 1 301 ? 6.249 2.827 28.418 1.00 90.75 301 MET A CA 1
ATOM 2339 C C . MET A 1 301 ? 6.289 3.386 29.845 1.00 90.75 301 MET A C 1
ATOM 2341 O O . MET A 1 301 ? 7.246 3.120 30.569 1.00 90.75 301 MET A O 1
ATOM 2345 N N . LYS A 1 302 ? 5.276 4.153 30.265 1.00 93.44 302 LYS A N 1
ATOM 2346 C CA . LYS A 1 302 ? 5.143 4.611 31.658 1.00 93.44 302 LYS A CA 1
ATOM 2347 C C . LYS A 1 302 ? 4.782 3.473 32.609 1.00 93.44 302 LYS A C 1
ATOM 2349 O O . LYS A 1 302 ? 5.275 3.443 33.733 1.00 93.44 302 LYS A O 1
ATOM 2354 N N . GLU A 1 303 ? 3.930 2.558 32.161 1.00 93.44 303 GLU A N 1
ATOM 2355 C CA . GLU A 1 303 ? 3.488 1.380 32.911 1.00 93.44 303 GLU A CA 1
ATOM 2356 C C . GLU A 1 303 ? 4.547 0.273 32.953 1.00 93.44 303 GLU A C 1
ATOM 2358 O O . GLU A 1 303 ? 4.502 -0.587 33.837 1.00 93.44 303 GLU A O 1
ATOM 2363 N N . CYS A 1 304 ? 5.542 0.314 32.058 1.00 85.00 304 CYS A N 1
ATOM 2364 C CA . CYS A 1 304 ? 6.759 -0.489 32.130 1.00 85.00 304 CYS A CA 1
ATOM 2365 C C . CYS A 1 304 ? 7.578 -0.136 33.384 1.00 85.00 304 CYS A C 1
ATOM 2367 O O . CYS A 1 304 ? 8.620 0.512 33.348 1.00 85.00 304 CYS A O 1
ATOM 2369 N N . THR A 1 305 ? 7.125 -0.659 34.518 1.00 85.44 305 THR A N 1
ATOM 2370 C CA . THR A 1 305 ? 7.818 -0.689 35.812 1.00 85.44 305 THR A CA 1
ATOM 2371 C C . THR A 1 305 ? 8.918 -1.748 35.856 1.00 85.44 305 THR A C 1
ATOM 2373 O O . THR A 1 305 ? 9.558 -1.938 36.894 1.00 85.44 305 THR A O 1
ATOM 2376 N N . PHE A 1 306 ? 9.166 -2.431 34.729 1.00 79.38 306 PHE A N 1
ATOM 2377 C CA . PHE A 1 306 ? 10.276 -3.353 34.564 1.00 79.38 306 PHE A CA 1
ATOM 2378 C C . PHE A 1 306 ? 11.591 -2.583 34.686 1.00 79.38 306 PHE A C 1
ATOM 2380 O O . PHE A 1 306 ? 12.164 -2.067 33.730 1.00 79.38 306 PHE A O 1
ATOM 2387 N N . THR A 1 307 ? 12.052 -2.509 35.923 1.00 80.38 307 THR A N 1
ATOM 2388 C CA . THR A 1 307 ? 13.380 -2.088 36.321 1.00 80.38 307 THR A CA 1
ATOM 2389 C C . THR A 1 307 ? 14.165 -3.379 36.482 1.00 80.38 307 THR A C 1
ATOM 2391 O O . THR A 1 307 ? 14.198 -3.942 37.579 1.00 80.38 307 THR A O 1
ATOM 2394 N N . PRO A 1 308 ? 14.732 -3.945 35.395 1.00 80.81 308 PRO A N 1
ATOM 2395 C CA . PRO A 1 308 ? 15.538 -5.139 35.553 1.00 80.81 308 PRO A CA 1
ATOM 2396 C C . PRO A 1 308 ? 16.602 -4.814 36.593 1.00 80.81 308 PRO A C 1
ATOM 2398 O O . PRO A 1 308 ? 17.240 -3.761 36.520 1.00 80.81 308 PRO A O 1
ATOM 2401 N N . ALA A 1 309 ? 16.763 -5.687 37.584 1.00 79.75 309 ALA A N 1
ATOM 2402 C CA . ALA A 1 309 ? 17.850 -5.579 38.535 1.00 79.75 309 ALA A CA 1
ATOM 2403 C C . ALA A 1 309 ? 19.156 -5.762 37.752 1.00 79.75 309 ALA A C 1
ATOM 2405 O O . ALA A 1 309 ? 19.644 -6.874 37.553 1.00 79.75 309 ALA A O 1
ATOM 2406 N N . ILE A 1 310 ? 19.687 -4.659 37.222 1.00 74.38 310 ILE A N 1
ATOM 2407 C CA . ILE A 1 310 ? 20.973 -4.641 36.546 1.00 74.38 310 ILE A CA 1
ATOM 2408 C C . ILE A 1 310 ? 21.982 -4.910 37.650 1.00 74.38 310 ILE A C 1
ATOM 2410 O O . ILE A 1 310 ? 22.276 -4.030 38.461 1.00 74.38 310 ILE A O 1
ATOM 2414 N N . ASN A 1 311 ? 22.498 -6.137 37.700 1.00 72.50 311 ASN A N 1
ATOM 2415 C CA . ASN A 1 311 ? 23.670 -6.457 38.498 1.00 72.50 311 ASN A CA 1
ATOM 2416 C C . ASN A 1 311 ? 24.795 -5.508 38.057 1.00 72.50 311 ASN A C 1
ATOM 2418 O O . ASN A 1 311 ? 25.457 -5.729 37.047 1.00 72.50 311 ASN A O 1
ATOM 2422 N N . ARG A 1 312 ? 24.986 -4.413 38.809 1.00 74.12 312 ARG A N 1
ATOM 2423 C CA . ARG A 1 312 ? 25.999 -3.369 38.557 1.00 74.12 312 ARG A CA 1
ATOM 2424 C C . ARG A 1 312 ? 27.427 -3.888 38.673 1.00 74.12 312 ARG A C 1
ATOM 2426 O O . ARG A 1 312 ? 28.369 -3.187 38.322 1.00 74.12 312 ARG A O 1
ATOM 2433 N N . GLN A 1 313 ? 27.594 -5.116 39.149 1.00 70.06 313 GLN A N 1
ATOM 2434 C CA . GLN A 1 313 ? 28.848 -5.837 39.061 1.00 70.06 313 GLN A CA 1
ATOM 2435 C C . GLN A 1 313 ? 29.024 -6.350 37.630 1.00 70.06 313 GLN A C 1
ATOM 2437 O O . GLN A 1 313 ? 28.908 -7.541 37.358 1.00 70.06 313 GLN A O 1
ATOM 2442 N N . THR A 1 314 ? 29.298 -5.439 36.696 1.00 62.38 314 THR A N 1
ATOM 2443 C CA . THR A 1 314 ? 29.911 -5.827 35.428 1.00 62.38 314 THR A CA 1
ATOM 2444 C C . THR A 1 314 ? 31.243 -6.496 35.770 1.00 62.38 314 THR A C 1
ATOM 2446 O O . THR A 1 314 ? 32.106 -5.817 36.343 1.00 62.38 314 THR A O 1
ATOM 2449 N N . PRO A 1 315 ? 31.436 -7.799 35.487 1.00 74.81 315 PRO A N 1
ATOM 2450 C CA . PRO A 1 315 ? 32.738 -8.421 35.670 1.00 74.81 315 PRO A CA 1
ATOM 2451 C C . PRO A 1 315 ? 33.749 -7.603 34.867 1.00 74.81 315 PRO A C 1
ATOM 2453 O O . PRO A 1 315 ? 33.499 -7.292 33.701 1.00 74.81 315 PRO A O 1
ATOM 2456 N N . LYS A 1 316 ? 34.853 -7.185 35.505 1.00 74.31 316 LYS A N 1
ATOM 2457 C CA . LYS A 1 316 ? 35.915 -6.430 34.829 1.00 74.31 316 LYS A CA 1
ATOM 2458 C C . LYS A 1 316 ? 36.305 -7.224 33.576 1.00 74.31 316 LYS A C 1
ATOM 2460 O O . LYS A 1 316 ? 36.727 -8.374 33.731 1.00 74.31 316 LYS A O 1
ATOM 2465 N N . PRO A 1 317 ? 36.114 -6.676 32.361 1.00 63.56 317 PRO A N 1
ATOM 2466 C CA . PRO A 1 317 ? 36.375 -7.423 31.144 1.00 63.56 317 PRO A CA 1
ATOM 2467 C C . PRO A 1 317 ? 37.850 -7.807 31.146 1.00 63.56 317 PRO A C 1
ATOM 2469 O O . PRO A 1 317 ? 38.739 -6.957 31.099 1.00 63.56 317 PRO A O 1
ATOM 2472 N N . THR A 1 318 ? 38.104 -9.103 31.287 1.00 65.56 318 THR A N 1
ATOM 2473 C CA . THR A 1 318 ? 39.449 -9.667 31.257 1.00 65.56 318 THR A CA 1
ATOM 2474 C C . THR A 1 318 ? 39.825 -9.788 29.783 1.00 65.56 318 THR A C 1
ATOM 2476 O O . THR A 1 318 ? 39.669 -10.837 29.170 1.00 65.56 318 THR A O 1
ATOM 2479 N N . GLY A 1 319 ? 40.221 -8.660 29.192 1.00 81.00 319 GLY A N 1
ATOM 2480 C CA . GLY A 1 319 ? 40.638 -8.551 27.795 1.00 81.00 319 GLY A CA 1
ATOM 2481 C C . GLY A 1 319 ? 39.521 -8.217 26.791 1.00 81.00 319 GLY A C 1
ATOM 2482 O O . GLY A 1 319 ? 38.333 -8.222 27.127 1.00 81.00 319 GLY A O 1
ATOM 2483 N N . PRO A 1 320 ? 39.905 -7.876 25.546 1.00 78.50 320 PRO A N 1
ATOM 2484 C CA . PRO A 1 320 ? 38.970 -7.602 24.460 1.00 78.50 320 PRO A CA 1
ATOM 2485 C C . PRO A 1 320 ? 38.190 -8.877 24.129 1.00 78.50 320 PRO A C 1
ATOM 2487 O O . PRO A 1 320 ? 38.755 -9.835 23.612 1.00 78.50 320 PRO A O 1
ATOM 2490 N N . VAL A 1 321 ? 36.893 -8.894 24.443 1.00 75.75 321 VAL A N 1
ATOM 2491 C CA . VAL A 1 321 ? 35.994 -10.005 24.109 1.00 75.75 321 VAL A CA 1
ATOM 2492 C C . VAL A 1 321 ? 35.731 -9.966 22.599 1.00 75.75 321 VAL A C 1
ATOM 2494 O O . VAL A 1 321 ? 35.082 -9.025 22.130 1.00 75.75 321 VAL A O 1
ATOM 2497 N N . PRO A 1 322 ? 36.212 -10.943 21.808 1.00 81.19 322 PRO A N 1
ATOM 2498 C CA . PRO A 1 322 ? 35.882 -11.009 20.395 1.00 81.19 322 PRO A CA 1
ATOM 2499 C C . PRO A 1 322 ? 34.407 -11.399 20.270 1.00 81.19 322 PRO A C 1
ATOM 2501 O O . PRO A 1 322 ? 34.048 -12.559 20.445 1.00 81.19 322 PRO A O 1
ATOM 2504 N N . VAL A 1 323 ? 33.536 -10.425 19.999 1.00 84.31 323 VAL A N 1
ATOM 2505 C CA . VAL A 1 323 ? 32.114 -10.685 19.747 1.00 84.31 323 VAL A CA 1
ATOM 2506 C C . VAL A 1 323 ? 31.977 -11.254 18.330 1.00 84.31 323 VAL A C 1
ATOM 2508 O O . VAL A 1 323 ? 32.244 -10.533 17.358 1.00 84.31 323 VAL A O 1
ATOM 2511 N N . PRO A 1 324 ? 31.573 -12.529 18.169 1.00 80.31 324 PRO A N 1
ATOM 2512 C CA . PRO A 1 324 ? 31.414 -13.133 16.854 1.00 80.31 324 PRO A CA 1
ATOM 2513 C C . PRO A 1 324 ? 30.398 -12.336 16.032 1.00 80.31 324 PRO A C 1
ATOM 2515 O O . PRO A 1 324 ? 29.285 -12.077 16.481 1.00 80.31 324 PRO A O 1
ATOM 2518 N N . GLY A 1 325 ? 30.790 -11.917 14.829 1.00 86.44 325 GLY A N 1
ATOM 2519 C CA . GLY A 1 325 ? 29.927 -11.144 13.930 1.00 86.44 325 GLY A CA 1
ATOM 2520 C C . GLY A 1 325 ? 29.993 -9.620 14.083 1.00 86.44 325 GLY A C 1
ATOM 2521 O O . GLY A 1 325 ? 29.410 -8.927 13.249 1.00 86.44 325 GLY A O 1
ATOM 2522 N N . LEU A 1 326 ? 30.748 -9.074 15.046 1.00 89.44 326 LEU A N 1
ATOM 2523 C CA . LEU A 1 326 ? 30.962 -7.622 15.142 1.00 89.44 326 LEU A CA 1
ATOM 2524 C C . LEU A 1 326 ? 31.648 -7.064 13.884 1.00 89.44 326 LEU A C 1
ATOM 2526 O O . LEU A 1 326 ? 31.237 -6.023 13.379 1.00 89.44 326 LEU A O 1
ATOM 2530 N N . GLY A 1 327 ? 32.616 -7.798 13.321 1.00 91.62 327 GLY A N 1
ATOM 2531 C CA . GLY A 1 327 ? 33.243 -7.453 12.039 1.00 91.62 327 GLY A CA 1
ATOM 2532 C C . GLY A 1 327 ? 32.221 -7.346 10.903 1.00 91.62 327 GLY A C 1
ATOM 2533 O O . GLY A 1 327 ? 32.120 -6.306 10.262 1.00 91.62 327 GLY A O 1
ATOM 2534 N N . ARG A 1 328 ? 31.356 -8.360 10.744 1.00 92.69 328 ARG A N 1
ATOM 2535 C CA . ARG A 1 328 ? 30.276 -8.355 9.741 1.00 92.69 328 ARG A CA 1
ATOM 2536 C C . ARG A 1 328 ? 29.285 -7.207 9.956 1.00 92.69 328 ARG A C 1
ATOM 2538 O O . ARG A 1 328 ? 28.793 -6.631 8.989 1.00 92.69 328 ARG A O 1
ATOM 2545 N N . HIS A 1 329 ? 28.970 -6.861 11.204 1.00 90.19 329 HIS A N 1
ATOM 2546 C CA . HIS A 1 329 ? 28.111 -5.712 11.488 1.00 90.19 329 HIS A CA 1
ATOM 2547 C C . HIS A 1 329 ? 28.772 -4.402 11.033 1.00 90.19 329 HIS A C 1
ATOM 2549 O O . HIS A 1 329 ? 28.106 -3.582 10.391 1.00 90.19 329 HIS A O 1
ATOM 2555 N N . LEU A 1 330 ? 30.055 -4.198 11.335 1.00 95.38 330 LEU A N 1
ATOM 2556 C CA . LEU A 1 330 ? 30.788 -3.007 10.902 1.00 95.38 330 LEU A CA 1
ATOM 2557 C C . LEU A 1 330 ? 30.875 -2.935 9.372 1.00 95.38 330 LEU A C 1
ATOM 2559 O O . LEU A 1 330 ? 30.574 -1.889 8.803 1.00 95.38 330 LEU A O 1
ATOM 2563 N N . GLU A 1 331 ? 31.120 -4.060 8.702 1.00 94.75 331 GLU A N 1
ATOM 2564 C CA . GLU A 1 331 ? 31.081 -4.160 7.237 1.00 94.75 331 GLU A CA 1
ATOM 2565 C C . GLU A 1 331 ? 29.706 -3.792 6.654 1.00 94.75 331 GLU A C 1
ATOM 2567 O O . GLU A 1 331 ? 29.618 -3.015 5.702 1.00 94.75 331 GLU A O 1
ATOM 2572 N N . LEU A 1 332 ? 28.609 -4.296 7.233 1.00 95.81 332 LEU A N 1
ATOM 2573 C CA . LEU A 1 332 ? 27.245 -3.954 6.803 1.00 95.81 332 LEU A CA 1
ATOM 2574 C C . LEU A 1 332 ? 26.928 -2.470 7.017 1.00 95.81 332 LEU A C 1
ATOM 2576 O O . LEU A 1 332 ? 26.270 -1.848 6.181 1.00 95.81 332 LEU A O 1
ATOM 2580 N N . ARG A 1 333 ? 27.404 -1.892 8.122 1.00 95.06 333 ARG A N 1
ATOM 2581 C CA . ARG A 1 333 ? 27.246 -0.465 8.422 1.00 95.06 333 ARG A CA 1
ATOM 2582 C C . ARG A 1 333 ? 28.019 0.395 7.422 1.00 95.06 333 ARG A C 1
ATOM 2584 O O . ARG A 1 333 ? 27.485 1.396 6.943 1.00 95.06 333 ARG A O 1
ATOM 2591 N N . ASP A 1 334 ? 29.226 -0.020 7.057 1.00 96.06 334 ASP A N 1
ATOM 2592 C CA . ASP A 1 334 ? 30.038 0.652 6.045 1.00 96.06 334 ASP A CA 1
ATOM 2593 C C . ASP A 1 334 ? 29.422 0.534 4.645 1.00 96.06 334 ASP A C 1
ATOM 2595 O O . ASP A 1 334 ? 29.402 1.517 3.900 1.00 96.06 334 ASP A O 1
ATOM 2599 N N . LEU A 1 335 ? 28.845 -0.620 4.297 1.00 93.25 335 LEU A N 1
ATOM 2600 C CA . LEU A 1 335 ? 28.087 -0.799 3.054 1.00 93.25 335 LEU A CA 1
ATOM 2601 C C . LEU A 1 335 ? 26.843 0.092 3.002 1.00 93.25 335 LEU A C 1
ATOM 2603 O O . LEU A 1 335 ? 26.576 0.707 1.969 1.00 93.25 335 LEU A O 1
ATOM 2607 N N . ALA A 1 336 ? 26.097 0.202 4.103 1.00 92.38 336 ALA A N 1
ATOM 2608 C CA . ALA A 1 336 ? 24.936 1.084 4.184 1.00 92.38 336 ALA A CA 1
ATOM 2609 C C . ALA A 1 336 ? 25.331 2.560 4.010 1.00 92.38 336 ALA A C 1
ATOM 2611 O O . ALA A 1 336 ? 24.659 3.291 3.278 1.00 92.38 336 ALA A O 1
ATOM 2612 N N . ARG A 1 337 ? 26.451 2.983 4.614 1.00 96.50 337 ARG A N 1
ATOM 2613 C CA . ARG A 1 337 ? 27.006 4.333 4.438 1.00 96.50 337 ARG A CA 1
ATOM 2614 C C . ARG A 1 337 ? 27.412 4.588 2.983 1.00 96.50 337 ARG A C 1
ATOM 2616 O O . ARG A 1 337 ? 26.938 5.558 2.399 1.00 96.50 337 ARG A O 1
ATOM 2623 N N . LYS A 1 338 ? 28.171 3.676 2.364 1.00 96.44 338 LYS A N 1
ATOM 2624 C CA . LYS A 1 338 ? 28.563 3.771 0.943 1.00 96.44 338 LYS A CA 1
ATOM 2625 C C . LYS A 1 338 ? 27.358 3.839 0.006 1.00 96.44 338 LYS A C 1
ATOM 2627 O O . LYS A 1 338 ? 27.364 4.598 -0.958 1.00 96.44 338 LYS A O 1
ATOM 2632 N N . LYS A 1 339 ? 26.308 3.060 0.281 1.00 95.19 339 LYS A N 1
ATOM 2633 C CA . LYS A 1 339 ? 25.075 3.083 -0.517 1.00 95.19 339 LYS A CA 1
ATOM 2634 C C . LYS A 1 339 ? 24.377 4.440 -0.423 1.00 95.19 339 LYS A C 1
ATOM 2636 O O . LYS A 1 339 ? 23.976 4.978 -1.448 1.00 95.19 339 LYS A O 1
ATOM 2641 N N . LYS A 1 340 ? 24.284 5.008 0.783 1.00 93.88 340 LYS A N 1
ATOM 2642 C CA . LYS A 1 340 ? 23.700 6.336 1.002 1.00 93.88 340 LYS A CA 1
ATOM 2643 C C . LYS A 1 340 ? 24.486 7.429 0.271 1.00 93.88 340 LYS A C 1
ATOM 2645 O O . LYS A 1 340 ? 23.876 8.243 -0.411 1.00 93.88 340 LYS A O 1
ATOM 2650 N N . GLU A 1 341 ? 25.814 7.401 0.346 1.00 95.69 341 GLU A N 1
ATOM 2651 C CA . GLU A 1 341 ? 26.688 8.338 -0.377 1.00 95.69 341 GLU A CA 1
ATOM 2652 C C . GLU A 1 341 ? 26.521 8.219 -1.901 1.00 95.69 341 GLU A C 1
ATOM 2654 O O . GLU A 1 341 ? 26.422 9.228 -2.593 1.00 95.69 341 GLU A O 1
ATOM 2659 N N . ALA A 1 342 ? 26.416 6.999 -2.437 1.00 94.62 342 ALA A N 1
ATOM 2660 C CA . ALA A 1 342 ? 26.168 6.777 -3.862 1.00 94.62 342 ALA A CA 1
ATOM 2661 C C . ALA A 1 342 ? 24.770 7.249 -4.304 1.00 94.62 342 ALA A C 1
ATOM 2663 O O . ALA A 1 342 ? 24.605 7.774 -5.407 1.00 94.62 342 ALA A O 1
ATOM 2664 N N . ASP A 1 343 ? 23.754 7.073 -3.459 1.00 92.31 343 ASP A N 1
ATOM 2665 C CA . ASP A 1 343 ? 22.403 7.583 -3.704 1.00 92.31 343 ASP A CA 1
ATOM 2666 C C . ASP A 1 343 ? 22.379 9.116 -3.683 1.00 92.31 343 ASP A C 1
ATOM 2668 O O . ASP A 1 343 ? 21.756 9.735 -4.544 1.00 92.31 343 ASP A O 1
ATOM 2672 N N . GLU A 1 344 ? 23.092 9.743 -2.749 1.00 91.44 344 GLU A N 1
ATOM 2673 C CA . GLU A 1 344 ? 23.261 11.197 -2.686 1.00 91.44 344 GLU A CA 1
ATOM 2674 C C . GLU A 1 344 ? 24.041 11.735 -3.892 1.00 91.44 344 GLU A C 1
ATOM 2676 O O . GLU A 1 344 ? 23.608 12.713 -4.499 1.00 91.44 344 GLU A O 1
ATOM 2681 N N . ALA A 1 345 ? 25.114 11.063 -4.313 1.00 91.12 345 ALA A N 1
ATOM 2682 C CA . ALA A 1 345 ? 25.866 11.415 -5.517 1.00 91.12 345 ALA A CA 1
ATOM 2683 C C . ALA A 1 345 ? 24.988 11.340 -6.775 1.00 91.12 345 ALA A C 1
ATOM 2685 O O . ALA A 1 345 ? 24.957 12.284 -7.564 1.00 91.12 345 ALA A O 1
ATOM 2686 N N . ARG A 1 346 ? 24.190 10.273 -6.920 1.00 91.56 346 ARG A N 1
ATOM 2687 C CA . ARG A 1 346 ? 23.203 10.162 -8.004 1.00 91.56 346 ARG A CA 1
ATOM 2688 C C . ARG A 1 346 ? 22.152 11.255 -7.934 1.00 91.56 346 ARG A C 1
ATOM 2690 O O . ARG A 1 346 ? 21.770 11.787 -8.966 1.00 91.56 346 ARG A O 1
ATOM 2697 N N . ARG A 1 347 ? 21.675 11.618 -6.742 1.00 83.81 347 ARG A N 1
ATOM 2698 C CA . ARG A 1 347 ? 20.737 12.740 -6.582 1.00 83.81 347 ARG A CA 1
ATOM 2699 C C . ARG A 1 347 ? 21.365 14.058 -7.019 1.00 83.81 347 ARG A C 1
ATOM 2701 O O . ARG A 1 347 ? 20.703 14.826 -7.704 1.00 83.81 347 ARG A O 1
ATOM 2708 N N . VAL A 1 348 ? 22.622 14.306 -6.664 1.00 82.81 348 VAL A N 1
ATOM 2709 C CA . VAL A 1 348 ? 23.378 15.494 -7.085 1.00 82.81 348 VAL A CA 1
ATOM 2710 C C . VAL A 1 348 ? 23.542 15.541 -8.605 1.00 82.81 348 VAL A C 1
ATOM 2712 O O . VAL A 1 348 ? 23.308 16.588 -9.210 1.00 82.81 348 VAL A O 1
ATOM 2715 N N . GLU A 1 349 ? 23.888 14.409 -9.216 1.00 83.88 349 GLU A N 1
ATOM 2716 C CA . GLU A 1 349 ? 24.057 14.258 -10.662 1.00 83.88 349 GLU A CA 1
ATOM 2717 C C . GLU A 1 349 ? 22.730 14.432 -11.416 1.00 83.88 349 GLU A C 1
ATOM 2719 O O . GLU A 1 349 ? 22.616 15.302 -12.275 1.00 83.88 349 GLU A O 1
ATOM 2724 N N . VAL A 1 350 ? 21.696 13.672 -11.040 1.00 85.50 350 VAL A N 1
ATOM 2725 C CA . VAL A 1 350 ? 20.366 13.692 -11.674 1.00 85.50 350 VAL A CA 1
ATOM 2726 C C . VAL A 1 350 ? 19.695 15.051 -11.518 1.00 85.50 350 VAL A C 1
ATOM 2728 O O . VAL A 1 350 ? 19.067 15.545 -12.451 1.00 85.50 350 VAL A O 1
ATOM 2731 N N . TRP A 1 351 ? 19.818 15.671 -10.346 1.00 80.50 351 TRP A N 1
ATOM 2732 C CA . TRP A 1 351 ? 19.185 16.960 -10.079 1.00 80.50 351 TRP A CA 1
ATOM 2733 C C . TRP A 1 351 ? 20.035 18.150 -10.542 1.00 80.50 351 TRP A C 1
ATOM 2735 O O . TRP A 1 351 ? 19.660 19.294 -10.289 1.00 80.50 351 TRP A O 1
ATOM 2745 N N . ASN A 1 352 ? 21.188 17.915 -11.188 1.00 71.31 352 ASN A N 1
ATOM 2746 C CA . ASN A 1 352 ? 22.156 18.957 -11.543 1.00 71.31 352 ASN A CA 1
ATOM 2747 C C . ASN A 1 352 ? 22.424 19.930 -10.380 1.00 71.31 352 ASN A C 1
ATOM 2749 O O . ASN A 1 352 ? 22.727 21.108 -10.591 1.00 71.31 352 ASN A O 1
ATOM 2753 N N . MET A 1 353 ? 22.363 19.437 -9.136 1.00 58.31 353 MET A N 1
ATOM 2754 C CA . MET A 1 353 ? 22.808 20.174 -7.957 1.00 58.31 353 MET A CA 1
ATOM 2755 C C . MET A 1 353 ? 24.329 20.130 -7.913 1.00 58.31 353 MET A C 1
ATOM 2757 O O . MET A 1 353 ? 24.919 19.752 -6.907 1.00 58.31 353 MET A O 1
ATOM 2761 N N . ARG A 1 354 ? 24.991 20.517 -9.009 1.00 60.53 354 ARG A N 1
ATOM 2762 C CA . ARG A 1 354 ? 26.393 20.899 -8.926 1.00 60.53 354 ARG A CA 1
ATOM 2763 C C . ARG A 1 354 ? 26.434 21.983 -7.848 1.00 60.53 354 ARG A C 1
ATOM 2765 O O . ARG A 1 354 ? 25.785 23.016 -8.055 1.00 60.53 354 ARG A O 1
ATOM 2772 N N . PRO A 1 355 ? 27.110 21.783 -6.698 1.00 54.62 355 PRO A N 1
ATOM 2773 C CA . PRO A 1 355 ? 27.388 22.910 -5.827 1.00 54.62 355 PRO A CA 1
ATOM 2774 C C . PRO A 1 355 ? 28.076 23.916 -6.740 1.00 54.62 355 PRO A C 1
ATOM 2776 O O . PRO A 1 355 ? 29.071 23.568 -7.377 1.00 54.62 355 PRO A O 1
ATOM 2779 N N . LYS A 1 356 ? 27.455 25.086 -6.940 1.00 55.22 356 LYS A N 1
ATOM 2780 C CA . LYS A 1 356 ? 28.004 26.132 -7.803 1.00 55.22 356 LYS A CA 1
ATOM 2781 C C . LYS A 1 356 ? 29.464 26.266 -7.396 1.00 55.22 356 LYS A C 1
ATOM 2783 O O . LYS A 1 356 ? 29.738 26.612 -6.248 1.00 55.22 356 LYS A O 1
ATOM 2788 N N . SER A 1 357 ? 30.372 25.878 -8.291 1.00 51.44 357 SER A N 1
ATOM 2789 C CA . SER A 1 357 ? 31.808 25.960 -8.054 1.00 51.44 357 SER A CA 1
ATOM 2790 C C . SER A 1 357 ? 32.105 27.350 -7.495 1.00 51.44 357 SER A C 1
ATOM 2792 O O . SER A 1 357 ? 31.510 28.306 -8.008 1.00 51.44 357 SER A O 1
ATOM 2794 N N . PRO A 1 358 ? 32.972 27.496 -6.478 1.00 52.59 358 PRO A N 1
ATOM 2795 C CA . PRO A 1 358 ? 33.377 28.803 -5.984 1.00 52.59 358 PRO A CA 1
ATOM 2796 C C . PRO A 1 358 ? 34.197 29.489 -7.083 1.00 52.59 358 PRO A C 1
ATOM 2798 O O . PRO A 1 358 ? 35.420 29.410 -7.128 1.00 52.59 358 PRO A O 1
ATOM 2801 N N . GLY A 1 359 ? 33.498 30.078 -8.050 1.00 55.75 359 GLY A N 1
ATOM 2802 C CA . GLY A 1 359 ? 34.080 30.822 -9.149 1.00 55.75 359 GLY A CA 1
ATOM 2803 C C . GLY A 1 359 ? 34.666 32.141 -8.642 1.00 55.75 359 GLY A C 1
ATOM 2804 O O . GLY A 1 359 ? 34.240 32.653 -7.601 1.00 55.75 359 GLY A O 1
ATOM 2805 N N . PRO A 1 360 ? 35.638 32.718 -9.363 1.00 58.38 360 PRO A N 1
ATOM 2806 C CA . PRO A 1 360 ? 36.317 33.922 -8.930 1.00 58.38 360 PRO A CA 1
ATOM 2807 C C . PRO A 1 360 ? 35.365 35.119 -9.021 1.00 58.38 360 PRO A C 1
ATOM 2809 O O . PRO A 1 360 ? 34.968 35.532 -10.104 1.00 58.38 360 PRO A O 1
ATOM 2812 N N . ARG A 1 361 ? 35.033 35.685 -7.857 1.00 49.91 361 ARG A N 1
ATOM 2813 C CA . ARG A 1 361 ? 34.645 37.090 -7.651 1.00 49.91 361 ARG A CA 1
ATOM 2814 C C . ARG A 1 361 ? 33.583 37.657 -8.609 1.00 49.91 361 ARG A C 1
ATOM 2816 O O . ARG A 1 361 ? 33.749 38.751 -9.132 1.00 49.91 361 ARG A O 1
ATOM 2823 N N . VAL A 1 362 ? 32.431 37.007 -8.734 1.00 51.09 362 VAL A N 1
ATOM 2824 C CA . VAL A 1 362 ? 31.196 37.807 -8.762 1.00 51.09 362 VAL A CA 1
ATOM 2825 C C . VAL A 1 362 ? 30.857 38.003 -7.299 1.00 51.09 362 VAL A C 1
ATOM 2827 O O . VAL A 1 362 ? 30.732 37.009 -6.589 1.00 51.09 362 VAL A O 1
ATOM 2830 N N . GLY A 1 363 ? 30.847 39.251 -6.828 1.00 56.56 363 GLY A N 1
ATOM 2831 C CA . GLY A 1 363 ? 30.598 39.606 -5.434 1.00 56.56 363 GLY A CA 1
ATOM 2832 C C . GLY A 1 363 ? 29.259 39.056 -4.962 1.00 56.56 363 GLY A C 1
ATOM 2833 O O . GLY A 1 363 ? 28.246 39.743 -4.997 1.00 56.56 363 GLY A O 1
ATOM 2834 N N . ILE A 1 364 ? 29.261 37.800 -4.524 1.00 49.88 364 ILE A N 1
ATOM 2835 C CA . ILE A 1 364 ? 28.235 37.246 -3.667 1.00 49.88 364 ILE A CA 1
ATOM 2836 C C . ILE A 1 364 ? 28.351 38.096 -2.417 1.00 49.88 364 ILE A C 1
ATOM 2838 O O . ILE A 1 364 ? 29.351 38.021 -1.703 1.00 49.88 364 ILE A O 1
ATOM 2842 N N . THR A 1 365 ? 27.370 38.969 -2.213 1.00 52.59 365 THR A N 1
ATOM 2843 C CA . THR A 1 365 ? 27.164 39.662 -0.952 1.00 52.59 365 THR A CA 1
ATOM 2844 C C . THR A 1 365 ? 27.003 38.575 0.098 1.00 52.59 365 THR A C 1
ATOM 2846 O O . THR A 1 365 ? 25.920 38.029 0.278 1.00 52.59 365 THR A O 1
ATOM 2849 N N . VAL A 1 366 ? 28.111 38.179 0.722 1.00 51.72 366 VAL A N 1
ATOM 2850 C CA . VAL A 1 366 ? 28.079 37.370 1.929 1.00 51.72 366 VAL A CA 1
ATOM 2851 C C . VAL A 1 366 ? 27.407 38.286 2.940 1.00 51.72 366 VAL A C 1
ATOM 2853 O O . VAL A 1 366 ? 27.985 39.333 3.250 1.00 51.72 366 VAL A O 1
ATOM 2856 N N . PRO A 1 367 ? 26.171 37.993 3.384 1.00 55.06 367 PRO A N 1
ATOM 2857 C CA . PRO A 1 367 ? 25.582 38.787 4.437 1.00 55.06 367 PRO A CA 1
ATOM 2858 C C . PRO A 1 367 ? 26.546 38.685 5.613 1.00 55.06 367 PRO A C 1
ATOM 2860 O O . PRO A 1 367 ? 26.875 37.587 6.068 1.00 55.06 367 PRO A O 1
ATOM 2863 N N . GLN A 1 368 ? 27.060 39.838 6.037 1.00 56.12 368 GLN A N 1
ATOM 2864 C CA . GLN A 1 368 ? 27.788 39.982 7.289 1.00 56.12 368 GLN A CA 1
ATOM 2865 C C . GLN A 1 368 ? 27.007 39.190 8.347 1.00 56.12 368 GLN A C 1
ATOM 2867 O O . GLN A 1 368 ? 25.775 39.296 8.331 1.00 56.12 368 GLN A O 1
ATOM 2872 N N . PRO A 1 369 ? 27.651 38.352 9.186 1.00 58.66 369 PRO A N 1
ATOM 2873 C CA . PRO A 1 369 ? 26.941 37.590 10.203 1.00 58.66 369 PRO A CA 1
ATOM 2874 C C . PRO A 1 369 ? 26.118 38.585 11.007 1.00 58.66 369 PRO A C 1
ATOM 2876 O O . PRO A 1 369 ? 26.658 39.406 11.747 1.00 58.66 369 PRO A O 1
ATOM 2879 N N . PHE A 1 370 ? 24.814 38.588 10.757 1.00 51.19 370 PHE A N 1
ATOM 2880 C CA . PHE A 1 370 ? 23.924 39.492 11.438 1.00 51.19 370 PHE A CA 1
ATOM 2881 C C . PHE A 1 370 ? 23.872 38.950 12.855 1.00 51.19 370 PHE A C 1
ATOM 2883 O O . PHE A 1 370 ? 23.509 37.795 13.089 1.00 51.19 370 PHE A O 1
ATOM 2890 N N . SER A 1 371 ? 24.316 39.755 13.811 1.00 48.94 371 SER A N 1
ATOM 2891 C CA . SER A 1 371 ? 23.928 39.506 15.182 1.00 48.94 371 SER A CA 1
ATOM 2892 C C . SER A 1 371 ? 22.402 39.505 15.190 1.00 48.94 371 SER A C 1
ATOM 2894 O O . SER A 1 371 ? 21.760 40.419 14.666 1.00 48.94 371 SER A O 1
ATOM 2896 N N . PHE A 1 372 ? 21.804 38.454 15.746 1.00 49.25 372 PHE A N 1
ATOM 2897 C CA . PHE A 1 372 ? 20.398 38.488 16.115 1.00 49.25 372 PHE A CA 1
ATOM 2898 C C . PHE A 1 372 ? 20.254 39.476 17.281 1.00 49.25 372 PHE A C 1
ATOM 2900 O O . PHE A 1 372 ? 20.007 39.083 18.416 1.00 49.25 372 PHE A O 1
ATOM 2907 N N . GLU A 1 373 ? 20.377 40.778 17.022 1.00 49.44 373 GLU A N 1
ATOM 2908 C CA . GLU A 1 373 ? 19.459 41.676 17.699 1.00 49.44 373 GLU A CA 1
ATOM 2909 C C . GLU A 1 373 ? 18.084 41.192 17.266 1.00 49.44 373 GLU A C 1
ATOM 2911 O O . GLU A 1 373 ? 17.737 41.256 16.085 1.00 49.44 373 GLU A O 1
ATOM 2916 N N . THR A 1 374 ? 17.340 40.621 18.205 1.00 53.41 374 THR A N 1
ATOM 2917 C CA . THR A 1 374 ? 15.942 40.217 18.084 1.00 53.41 374 THR A CA 1
ATOM 2918 C C . THR A 1 374 ? 15.091 41.452 17.782 1.00 53.41 374 THR A C 1
ATOM 2920 O O . THR A 1 374 ? 14.261 41.901 18.568 1.00 53.41 374 THR A O 1
ATOM 2923 N N . ARG A 1 375 ? 15.276 42.044 16.603 1.00 52.72 375 ARG A N 1
ATOM 2924 C CA . ARG A 1 375 ? 14.341 42.977 16.002 1.00 52.72 375 ARG A CA 1
ATOM 2925 C C . ARG A 1 375 ? 13.167 42.136 15.547 1.00 52.72 375 ARG A C 1
ATOM 2927 O O . ARG A 1 375 ? 13.098 41.691 14.407 1.00 52.72 375 ARG A O 1
ATOM 2934 N N . VAL A 1 376 ? 12.268 41.893 16.498 1.00 55.97 376 VAL A N 1
ATOM 2935 C CA . VAL A 1 376 ? 10.932 41.343 16.274 1.00 55.97 376 VAL A CA 1
ATOM 2936 C C . VAL A 1 376 ? 10.347 42.060 15.061 1.00 55.97 376 VAL A C 1
ATOM 2938 O O . VAL A 1 376 ? 10.130 43.277 15.109 1.00 55.97 376 VAL A O 1
ATOM 2941 N N . LEU A 1 377 ? 10.161 41.324 13.964 1.00 53.50 377 LEU A N 1
ATOM 2942 C CA . LEU A 1 377 ? 9.658 41.880 12.713 1.00 53.50 377 LEU A CA 1
ATOM 2943 C C . LEU A 1 377 ? 8.294 42.553 12.974 1.00 53.50 377 LEU A C 1
ATOM 2945 O O . LEU A 1 377 ? 7.517 42.051 13.792 1.00 53.50 377 LEU A O 1
ATOM 2949 N N . PRO A 1 378 ? 7.951 43.665 12.297 1.00 56.38 378 PRO A N 1
ATOM 2950 C CA . PRO A 1 378 ? 6.710 44.403 12.554 1.00 56.38 378 PRO A CA 1
ATOM 2951 C C . PRO A 1 378 ? 5.433 43.548 12.482 1.00 56.38 378 PRO A C 1
ATOM 2953 O O . PRO A 1 378 ? 4.476 43.821 13.196 1.00 56.38 378 PRO A O 1
ATOM 2956 N N . TRP A 1 379 ? 5.425 42.474 11.686 1.00 54.78 379 TRP A N 1
ATOM 2957 C CA . TRP A 1 379 ? 4.298 41.538 11.586 1.00 54.78 379 TRP A CA 1
ATOM 2958 C C . TRP A 1 379 ? 4.284 40.446 12.676 1.00 54.78 379 TRP A C 1
ATOM 2960 O O . TRP A 1 379 ? 3.247 39.844 12.924 1.00 54.78 379 TRP A O 1
ATOM 2970 N N . GLN A 1 380 ? 5.401 40.197 13.369 1.00 54.84 380 GLN A N 1
ATOM 2971 C CA . GLN A 1 380 ? 5.425 39.400 14.607 1.00 54.84 380 GLN A CA 1
ATOM 2972 C C . GLN A 1 380 ? 5.023 40.243 15.825 1.00 54.84 380 GLN A C 1
ATOM 2974 O O . GLN A 1 380 ? 4.471 39.712 16.787 1.00 54.84 380 GLN A O 1
ATOM 2979 N N . ARG A 1 381 ? 5.220 41.571 15.775 1.00 54.12 381 ARG A N 1
ATOM 2980 C CA . ARG A 1 381 ? 4.661 42.484 16.786 1.00 54.12 381 ARG A CA 1
ATOM 2981 C C . ARG A 1 381 ? 3.135 42.475 16.769 1.00 54.12 381 ARG A C 1
ATOM 2983 O O . ARG A 1 381 ? 2.537 42.544 17.835 1.00 54.12 381 ARG A O 1
ATOM 2990 N N . THR A 1 382 ? 2.495 42.330 15.608 1.00 60.22 382 THR A N 1
ATOM 2991 C CA . THR A 1 382 ? 1.026 42.314 15.536 1.00 60.22 382 THR A CA 1
ATOM 2992 C C . THR A 1 382 ? 0.410 41.049 16.131 1.00 60.22 382 THR A C 1
ATOM 2994 O O . THR A 1 382 ? -0.683 41.142 16.678 1.00 60.22 382 THR A O 1
ATOM 2997 N N . SER A 1 383 ? 1.080 39.890 16.105 1.00 69.31 383 SER A N 1
ATOM 2998 C CA . SER A 1 383 ? 0.544 38.672 16.736 1.00 69.31 383 SER A CA 1
ATOM 2999 C C . SER A 1 383 ? 0.649 38.718 18.261 1.00 69.31 383 SER A C 1
ATOM 3001 O O . SER A 1 383 ? -0.330 38.424 18.943 1.00 69.31 383 SER A O 1
ATOM 3003 N N . GLN A 1 384 ? 1.784 39.169 18.806 1.00 72.88 384 GLN A N 1
ATOM 3004 C CA . GLN A 1 384 ? 1.926 39.372 20.251 1.00 72.88 384 GLN A CA 1
ATOM 3005 C C . GLN A 1 384 ? 1.033 40.507 20.762 1.00 72.88 384 GLN A C 1
ATOM 3007 O O . GLN A 1 384 ? 0.421 40.365 21.814 1.00 72.88 384 GLN A O 1
ATOM 3012 N N . GLN A 1 385 ? 0.886 41.601 20.009 1.00 79.50 385 GLN A N 1
ATOM 3013 C CA . GLN A 1 385 ? -0.058 42.669 20.355 1.00 79.50 385 GLN A CA 1
ATOM 3014 C C . GLN A 1 385 ? -1.515 42.209 20.264 1.00 79.50 385 GLN A C 1
ATOM 3016 O O . GLN A 1 385 ? -2.319 42.640 21.083 1.00 79.50 385 GLN A O 1
ATOM 3021 N N . ARG A 1 386 ? -1.863 41.325 19.317 1.00 76.81 386 ARG A N 1
ATOM 3022 C CA . ARG A 1 386 ? -3.195 40.705 19.252 1.00 76.81 386 ARG A CA 1
ATOM 3023 C C . ARG A 1 386 ? -3.456 39.810 20.455 1.00 76.81 386 ARG A C 1
ATOM 3025 O O . ARG A 1 386 ? -4.472 40.018 21.102 1.00 76.81 386 ARG A O 1
ATOM 3032 N N . ARG A 1 387 ? -2.515 38.932 20.820 1.00 80.94 387 ARG A N 1
ATOM 3033 C CA . ARG A 1 387 ? -2.622 38.107 22.036 1.00 80.94 387 ARG A CA 1
ATOM 3034 C C . ARG A 1 387 ? -2.739 38.962 23.296 1.00 80.94 387 ARG A C 1
ATOM 3036 O O . ARG A 1 387 ? -3.667 38.777 24.067 1.00 80.94 387 ARG A O 1
ATOM 3043 N N . ALA A 1 388 ? -1.895 39.982 23.447 1.00 86.50 388 ALA A N 1
ATOM 3044 C CA . ALA A 1 388 ? -1.976 40.903 24.580 1.00 86.50 388 ALA A CA 1
ATOM 3045 C C . ALA A 1 388 ? -3.286 41.721 24.595 1.00 86.50 388 ALA A C 1
ATOM 3047 O O . ALA A 1 388 ? -3.800 42.053 25.661 1.00 86.50 388 ALA A O 1
ATOM 3048 N N . ALA A 1 389 ? -3.848 42.069 23.432 1.00 84.88 389 ALA A N 1
ATOM 3049 C CA . ALA A 1 389 ? -5.144 42.743 23.339 1.00 84.88 389 ALA A CA 1
ATOM 3050 C C . ALA A 1 389 ? -6.316 41.799 23.658 1.00 84.88 389 ALA A C 1
ATOM 3052 O O . ALA A 1 389 ? -7.275 42.225 24.302 1.00 84.88 389 ALA A O 1
ATOM 3053 N N . GLU A 1 390 ? -6.239 40.536 23.243 1.00 89.12 390 GLU A N 1
ATOM 3054 C CA . GLU A 1 390 ? -7.207 39.485 23.572 1.00 89.12 390 GLU A CA 1
ATOM 3055 C C . GLU A 1 390 ? -7.179 39.155 25.066 1.00 89.12 390 GLU A C 1
ATOM 3057 O O . GLU A 1 390 ? -8.233 39.148 25.694 1.00 89.12 390 GLU A O 1
ATOM 3062 N N . GLU A 1 391 ? -5.997 39.018 25.667 1.00 91.94 391 GLU A N 1
ATOM 3063 C CA . GLU A 1 391 ? -5.828 38.837 27.114 1.00 91.94 391 GLU A CA 1
ATOM 3064 C C . GLU A 1 391 ? -6.388 40.025 27.905 1.00 91.94 391 GLU A C 1
ATOM 3066 O O . GLU A 1 391 ? -7.095 39.836 28.893 1.00 91.94 391 GLU A O 1
ATOM 3071 N N . ARG A 1 392 ? -6.157 41.265 27.449 1.00 93.19 392 ARG A N 1
ATOM 3072 C CA . ARG A 1 392 ? -6.758 42.459 28.072 1.00 93.19 392 ARG A CA 1
ATOM 3073 C C . ARG A 1 392 ? -8.280 42.458 27.976 1.00 93.19 392 ARG A C 1
ATOM 3075 O O . ARG A 1 392 ? -8.939 42.795 28.956 1.00 93.19 392 ARG A O 1
ATOM 3082 N N . ARG A 1 393 ? -8.842 42.075 26.825 1.00 93.00 393 ARG A N 1
ATOM 3083 C CA . ARG A 1 393 ? -10.298 41.938 26.655 1.00 93.00 393 ARG A CA 1
ATOM 3084 C C . ARG A 1 393 ? -10.859 40.839 27.553 1.00 93.00 393 ARG A C 1
ATOM 3086 O O . ARG A 1 393 ? -11.872 41.069 28.203 1.00 93.00 393 ARG A O 1
ATOM 3093 N N . ALA A 1 394 ? -10.189 39.693 27.643 1.00 90.38 394 ALA A N 1
ATOM 3094 C CA . ALA A 1 394 ? -10.580 38.595 28.520 1.00 90.38 394 ALA A CA 1
ATOM 3095 C C . ALA A 1 394 ? -10.555 39.017 29.998 1.00 90.38 394 ALA A C 1
ATOM 3097 O O . ALA A 1 394 ? -11.529 38.798 30.715 1.00 90.38 394 ALA A O 1
ATOM 3098 N N . ALA A 1 395 ? -9.502 39.712 30.436 1.00 93.25 395 ALA A N 1
ATOM 3099 C CA . ALA A 1 395 ? -9.404 40.247 31.793 1.00 93.25 395 ALA A CA 1
ATOM 3100 C C . ALA A 1 395 ? -10.488 41.300 32.087 1.00 93.25 395 ALA A C 1
ATOM 3102 O O . ALA A 1 395 ? -11.025 41.351 33.192 1.00 93.25 395 ALA A O 1
ATOM 3103 N N . GLN A 1 396 ? -10.841 42.135 31.107 1.00 94.56 396 GLN A N 1
ATOM 3104 C CA . GLN A 1 396 ? -11.912 43.120 31.256 1.00 94.56 396 GLN A CA 1
ATOM 3105 C C . GLN A 1 396 ? -13.289 42.450 31.367 1.00 94.56 396 GLN A C 1
ATOM 3107 O O . GLN A 1 396 ? -14.081 42.840 32.221 1.00 94.56 396 GLN A O 1
ATOM 3112 N N . LEU A 1 397 ? -13.553 41.406 30.576 1.00 94.56 397 LEU A N 1
ATOM 3113 C CA . LEU A 1 397 ? -14.777 40.609 30.692 1.00 94.56 397 LEU A CA 1
ATOM 3114 C C . LEU A 1 397 ? -14.869 39.904 32.049 1.00 94.56 397 LEU A C 1
ATOM 3116 O O . LEU A 1 397 ? -15.931 39.917 32.662 1.00 94.56 397 LEU A O 1
ATOM 3120 N N . GLN A 1 398 ? -13.764 39.354 32.560 1.00 93.44 398 GLN A N 1
ATOM 3121 C CA . GLN A 1 398 ? -13.736 38.757 33.899 1.00 93.44 398 GLN A CA 1
ATOM 3122 C C . GLN A 1 398 ? -14.040 39.778 35.002 1.00 93.44 398 GLN A C 1
ATOM 3124 O O . GLN A 1 398 ? -14.785 39.459 35.926 1.00 93.44 398 GLN A O 1
ATOM 3129 N N . LYS A 1 399 ? -13.526 41.011 34.895 1.00 94.44 399 LYS A N 1
ATOM 3130 C CA . LYS A 1 399 ? -13.867 42.090 35.836 1.00 94.44 399 LYS A CA 1
ATOM 3131 C C . LYS A 1 399 ? -15.356 42.425 35.815 1.00 94.44 399 LYS A C 1
ATOM 3133 O O . LYS A 1 399 ? -15.952 42.505 36.879 1.00 94.44 399 LYS A O 1
ATOM 3138 N N . ILE A 1 400 ? -15.950 42.547 34.626 1.00 94.75 400 ILE A N 1
ATOM 3139 C CA . ILE A 1 400 ? -17.389 42.818 34.477 1.00 94.75 400 ILE A CA 1
ATOM 3140 C C . ILE A 1 400 ? -18.218 41.683 35.091 1.00 94.75 400 ILE A C 1
ATOM 3142 O O . ILE A 1 400 ? -19.168 41.941 35.821 1.00 94.75 400 ILE A O 1
ATOM 3146 N N . ILE A 1 401 ? -17.846 40.422 34.845 1.00 92.75 401 ILE A N 1
ATOM 3147 C CA . ILE A 1 401 ? -18.538 39.265 35.435 1.00 92.75 401 ILE A CA 1
ATOM 3148 C C . ILE A 1 401 ? -18.480 39.322 36.966 1.00 92.75 401 ILE A C 1
ATOM 3150 O O . ILE A 1 401 ? -19.496 39.114 37.625 1.00 92.75 401 ILE A O 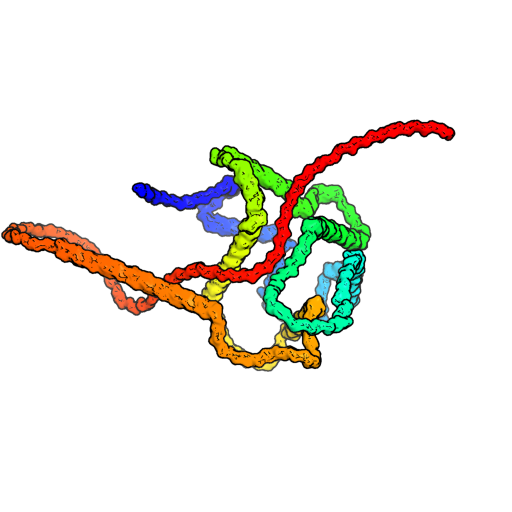1
ATOM 3154 N N . HIS A 1 402 ? -17.311 39.625 37.529 1.00 94.06 402 HIS A N 1
ATOM 3155 C CA . HIS A 1 402 ? -17.138 39.724 38.975 1.00 94.06 402 HIS A CA 1
ATOM 3156 C C . HIS A 1 402 ? -17.931 40.895 39.582 1.00 94.06 402 HIS A C 1
ATOM 3158 O O . HIS A 1 402 ? -18.479 40.768 40.672 1.00 94.06 402 HIS A O 1
ATOM 3164 N N . GLU A 1 403 ? -18.015 42.028 38.885 1.00 93.88 403 GLU A N 1
ATOM 3165 C CA . GLU A 1 403 ? -18.789 43.199 39.312 1.00 93.88 403 GLU A CA 1
ATOM 3166 C C . GLU A 1 403 ? -20.294 42.901 39.344 1.00 93.88 403 GLU A C 1
ATOM 3168 O O . GLU A 1 403 ? -20.932 43.102 40.373 1.00 93.88 403 GLU A O 1
ATOM 3173 N N . VAL A 1 404 ? -20.835 42.282 38.290 1.00 93.62 404 VAL A N 1
ATOM 3174 C CA . VAL A 1 404 ? -22.247 41.856 38.246 1.00 93.62 404 VAL A CA 1
ATOM 3175 C C . VAL A 1 404 ? -22.566 40.844 39.351 1.00 93.62 404 VAL A C 1
ATOM 3177 O O . VAL A 1 404 ? -23.630 40.898 39.967 1.00 93.62 404 VAL A O 1
ATOM 3180 N N . GLN A 1 405 ? -21.648 39.916 39.637 1.00 90.19 405 GLN A N 1
ATOM 3181 C CA . GLN A 1 405 ? -21.817 38.972 40.745 1.00 90.19 405 GLN A CA 1
ATOM 3182 C C . GLN A 1 405 ? -21.809 39.676 42.108 1.00 90.19 405 GLN A C 1
ATOM 3184 O O . GLN A 1 405 ? -22.606 39.319 42.976 1.00 90.19 405 GLN A O 1
ATOM 3189 N N . ALA A 1 406 ? -20.958 40.686 42.299 1.00 89.81 406 ALA A N 1
ATOM 3190 C CA . ALA A 1 406 ? -20.912 41.465 43.534 1.00 89.81 406 ALA A CA 1
ATOM 3191 C C . ALA A 1 406 ? -22.198 42.280 43.751 1.00 89.81 406 ALA A C 1
ATOM 3193 O O . ALA A 1 406 ? -22.743 42.263 44.856 1.00 89.81 406 ALA A O 1
ATOM 3194 N N . GLU A 1 407 ? -22.727 42.918 42.704 1.00 89.56 407 GLU A N 1
ATOM 3195 C CA . GLU A 1 407 ? -24.017 43.622 42.753 1.00 89.56 407 GLU A CA 1
ATOM 3196 C C . GLU A 1 407 ? -25.170 42.669 43.088 1.00 89.56 407 GLU A C 1
ATOM 3198 O O . GLU A 1 407 ? -26.038 42.998 43.896 1.00 89.56 407 GLU A O 1
ATOM 3203 N N . HIS A 1 408 ? -25.161 41.450 42.537 1.00 88.38 408 HIS A N 1
ATOM 3204 C CA . HIS A 1 408 ? -26.186 40.449 42.835 1.00 88.38 408 HIS A CA 1
ATOM 3205 C C . HIS A 1 408 ? -26.171 40.016 44.310 1.00 88.38 408 HIS A C 1
ATOM 3207 O O . HIS A 1 408 ? -27.225 39.854 44.924 1.00 88.38 408 HIS A O 1
ATOM 3213 N N . VAL A 1 409 ? -24.982 39.871 44.905 1.00 85.75 409 V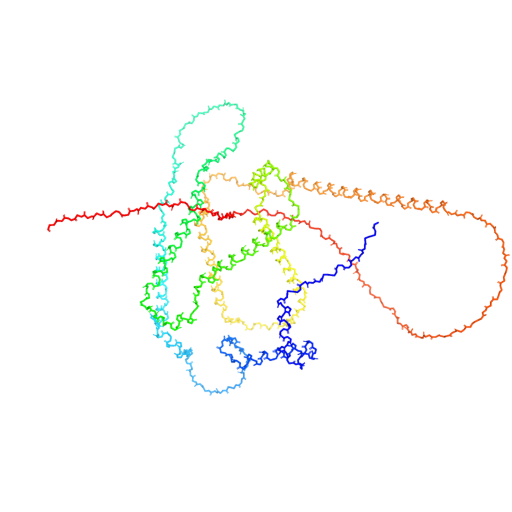AL A N 1
ATOM 3214 C CA . VAL A 1 409 ? -24.827 39.548 46.335 1.00 85.75 409 VAL A CA 1
ATOM 3215 C C . VAL A 1 409 ? -25.253 40.719 47.223 1.00 85.75 409 VAL A C 1
ATOM 3217 O O . VAL A 1 409 ? -25.901 40.504 48.248 1.00 85.75 409 VAL A O 1
ATOM 3220 N N . GLN A 1 410 ? -24.936 41.957 46.839 1.00 80.81 410 GLN A N 1
ATOM 3221 C CA . GLN A 1 410 ? -25.381 43.147 47.572 1.00 80.81 410 GLN A CA 1
ATOM 3222 C C . GLN A 1 410 ? -26.908 43.294 47.530 1.00 80.81 410 GLN A C 1
ATOM 3224 O O . GLN A 1 410 ? -27.526 43.434 48.585 1.00 80.81 410 GLN A O 1
ATOM 3229 N N . GLY A 1 411 ? -27.528 43.137 46.357 1.00 80.38 411 GLY A N 1
ATOM 3230 C CA . GLY A 1 411 ? -28.986 43.159 46.217 1.00 80.38 411 GLY A CA 1
ATOM 3231 C C . GLY A 1 411 ? -29.688 42.043 47.003 1.00 80.38 411 GLY A C 1
ATOM 3232 O O . GLY A 1 411 ? -30.735 42.275 47.608 1.00 80.38 411 GLY A O 1
ATOM 3233 N N . ALA A 1 412 ? -29.096 40.845 47.068 1.00 74.75 412 ALA A N 1
ATOM 3234 C CA . ALA A 1 412 ? -29.619 39.754 47.892 1.00 74.75 412 ALA A CA 1
ATOM 3235 C C . ALA A 1 412 ? -29.573 40.085 49.397 1.00 74.75 412 ALA A C 1
ATOM 3237 O O . ALA A 1 412 ? -30.536 39.821 50.119 1.00 74.75 412 ALA A O 1
ATOM 3238 N N . ASN A 1 413 ? -28.493 40.707 49.876 1.00 75.06 413 ASN A N 1
ATOM 3239 C CA . ASN A 1 413 ? -28.364 41.103 51.281 1.00 75.06 413 ASN A CA 1
ATOM 3240 C C . ASN A 1 413 ? -29.314 42.253 51.663 1.00 75.06 413 ASN A C 1
ATOM 3242 O O . ASN A 1 413 ? -29.875 42.243 52.761 1.00 75.06 413 ASN A O 1
ATOM 3246 N N . GLU A 1 414 ? -29.553 43.211 50.766 1.00 75.19 414 GLU A N 1
ATOM 3247 C CA . GLU A 1 414 ? -30.539 44.281 50.982 1.00 75.19 414 GLU A CA 1
ATOM 3248 C C . GLU A 1 414 ? -31.976 43.738 51.036 1.00 75.19 414 GLU A C 1
ATOM 3250 O O . GLU A 1 414 ? -32.759 44.131 51.907 1.00 75.19 414 GLU A O 1
ATOM 3255 N N . ALA A 1 415 ? -32.312 42.765 50.181 1.00 69.00 415 ALA A N 1
ATOM 3256 C CA . ALA A 1 415 ? -33.613 42.094 50.212 1.00 69.00 415 ALA A CA 1
ATOM 3257 C C . ALA A 1 415 ? -33.851 41.328 51.528 1.00 69.00 415 ALA A C 1
ATOM 3259 O O . ALA A 1 415 ? -34.966 41.329 52.056 1.00 69.00 415 ALA A O 1
ATOM 3260 N N . HIS A 1 416 ? -32.805 40.727 52.105 1.00 66.06 416 HIS A N 1
ATOM 3261 C CA . HIS A 1 416 ? -32.887 40.068 53.412 1.00 66.06 416 HIS A CA 1
ATOM 3262 C C . HIS A 1 416 ? -33.123 41.050 54.576 1.00 66.06 416 HIS A C 1
ATOM 3264 O O . HIS A 1 416 ? -33.798 40.695 55.546 1.00 66.06 416 HIS A O 1
ATOM 3270 N N . HIS A 1 417 ? -32.649 42.295 54.480 1.00 62.50 417 HIS A N 1
ATOM 3271 C CA . HIS A 1 417 ? -32.894 43.314 55.506 1.00 62.50 417 HIS A CA 1
ATOM 3272 C C . HIS A 1 417 ? -34.321 43.886 55.481 1.00 62.50 417 HIS A C 1
ATOM 3274 O O . HIS A 1 417 ? -34.856 44.211 56.541 1.00 62.50 417 HIS A O 1
ATOM 3280 N N . LEU A 1 418 ? -34.974 43.953 54.316 1.00 61.66 418 LEU A N 1
ATOM 3281 C CA . LEU A 1 418 ? -36.358 44.443 54.192 1.00 61.66 418 LEU A CA 1
ATOM 3282 C C . LEU A 1 418 ? -37.427 43.414 54.596 1.00 61.66 418 LEU A C 1
ATOM 3284 O O . LEU A 1 418 ? -38.581 43.780 54.806 1.00 61.66 418 LEU A O 1
ATOM 3288 N N . LEU A 1 419 ? -37.052 42.140 54.737 1.00 59.34 419 LEU A N 1
ATOM 3289 C CA . LEU A 1 419 ? -37.950 41.056 55.150 1.00 59.34 419 LEU A CA 1
ATOM 3290 C C . LEU A 1 419 ? -37.787 40.648 56.621 1.00 59.34 419 LEU A C 1
ATOM 3292 O O . LEU A 1 419 ? -38.359 39.642 57.031 1.00 59.34 419 LEU A O 1
ATOM 3296 N N . SER A 1 420 ? -37.045 41.415 57.427 1.00 52.88 420 SER A N 1
ATOM 3297 C CA . SER A 1 420 ? -36.954 41.195 58.876 1.00 52.88 420 SER A CA 1
ATOM 3298 C C . SER A 1 420 ? -38.210 41.742 59.578 1.00 52.88 420 SER A C 1
ATOM 3300 O O . SER A 1 420 ? -38.351 42.961 59.691 1.00 52.88 420 SER A O 1
ATOM 3302 N N . PRO A 1 421 ? -39.140 40.893 60.058 1.00 58.97 421 PRO A N 1
ATOM 3303 C CA . PRO A 1 421 ? -40.377 41.351 60.676 1.00 58.97 421 PRO A CA 1
ATOM 3304 C C . PRO A 1 421 ? -40.081 41.815 62.103 1.00 58.97 421 PRO A C 1
ATOM 3306 O O . PRO A 1 421 ? -39.615 41.043 62.943 1.00 58.97 421 PRO A O 1
ATOM 3309 N N . THR A 1 422 ? -40.358 43.082 62.392 1.00 52.25 422 THR A N 1
ATOM 3310 C CA . THR A 1 422 ? -40.330 43.617 63.750 1.00 52.25 422 THR A CA 1
ATOM 3311 C C . THR A 1 422 ? -41.468 43.028 64.589 1.00 52.25 422 THR A C 1
ATOM 3313 O O . THR A 1 422 ? -42.628 42.993 64.192 1.00 52.25 422 THR A O 1
ATOM 3316 N N . HIS A 1 423 ? -41.076 42.546 65.767 1.00 49.62 423 HIS A N 1
ATOM 3317 C CA . HIS A 1 423 ? -41.852 42.213 66.961 1.00 49.62 423 HIS A CA 1
ATOM 3318 C C . HIS A 1 423 ? -43.361 42.537 66.993 1.00 49.62 423 HIS A C 1
ATOM 3320 O O . HIS A 1 423 ? -43.760 43.695 67.088 1.00 49.62 423 HIS A O 1
ATOM 3326 N N . LEU A 1 424 ? -44.172 41.487 67.177 1.00 42.50 424 LEU A N 1
ATOM 3327 C CA . LEU A 1 424 ? -45.432 41.543 67.927 1.00 42.50 424 LEU A CA 1
ATOM 3328 C C . LEU A 1 424 ? -45.285 40.724 69.221 1.00 42.50 424 LEU A C 1
ATOM 3330 O O . LEU A 1 424 ? -44.968 39.537 69.199 1.00 42.50 424 LEU A O 1
ATOM 3334 N N . HIS A 1 425 ? -45.466 41.411 70.349 1.00 50.62 425 HIS A N 1
ATOM 3335 C CA . HIS A 1 425 ? -45.548 40.880 71.711 1.00 50.62 425 HIS A CA 1
ATOM 3336 C C . HIS A 1 425 ? -46.765 39.952 71.893 1.00 50.62 425 HIS A C 1
ATOM 3338 O O . HIS A 1 425 ? -47.866 40.298 71.470 1.00 50.62 425 HIS A O 1
ATOM 3344 N N . GLY A 1 426 ? -46.595 38.844 72.622 1.00 35.56 426 GLY A N 1
ATOM 3345 C CA . GLY A 1 426 ? -47.684 37.995 73.123 1.00 35.56 426 GLY A CA 1
ATOM 3346 C C . GLY A 1 426 ? -47.208 37.096 74.284 1.00 35.56 426 GLY A C 1
ATOM 3347 O O . GLY A 1 426 ? -46.148 36.493 74.145 1.00 35.56 426 GLY A O 1
ATOM 3348 N N . PRO A 1 427 ? -47.912 37.044 75.435 1.00 53.22 427 PRO A N 1
ATOM 3349 C CA . PRO A 1 427 ? -47.375 36.594 76.730 1.00 53.22 427 PRO A CA 1
ATOM 3350 C C . PRO A 1 427 ? -47.478 35.066 76.978 1.00 53.22 427 PRO A C 1
ATOM 3352 O O . PRO A 1 427 ? -48.054 34.346 76.162 1.00 53.22 427 PRO A O 1
ATOM 3355 N N . PRO A 1 428 ? -46.908 34.553 78.094 1.00 68.06 428 PRO A N 1
ATOM 3356 C CA . PRO A 1 428 ? -46.594 33.139 78.281 1.00 68.06 428 PRO A CA 1
ATOM 3357 C C . PRO A 1 428 ? -47.737 32.364 78.950 1.00 68.06 428 PRO A C 1
ATOM 3359 O O . PRO A 1 428 ? -48.405 32.878 79.846 1.00 68.06 428 PRO A O 1
ATOM 3362 N N . ALA A 1 429 ? -47.913 31.093 78.585 1.00 37.91 429 ALA A N 1
ATOM 3363 C CA . ALA A 1 429 ? -48.773 30.176 79.325 1.00 37.91 429 ALA A CA 1
ATOM 3364 C C . ALA A 1 429 ? -48.185 28.761 79.367 1.00 37.91 429 ALA A C 1
ATOM 3366 O O . ALA A 1 429 ? -47.704 28.219 78.376 1.00 37.91 429 ALA A O 1
ATOM 3367 N N . ALA A 1 430 ? -48.206 28.222 80.581 1.00 48.44 430 ALA A N 1
ATOM 3368 C CA . ALA A 1 430 ? -47.695 26.937 81.019 1.00 48.44 430 ALA A CA 1
ATOM 3369 C C . ALA A 1 430 ? -48.460 25.728 80.446 1.00 48.44 430 ALA A C 1
ATOM 3371 O O . ALA A 1 430 ? -49.562 25.888 79.935 1.00 48.44 430 ALA A O 1
ATOM 3372 N N . VAL A 1 431 ? -47.880 24.531 80.645 1.00 44.31 431 VAL A N 1
ATOM 3373 C CA . VAL A 1 431 ? -48.487 23.205 80.963 1.00 44.31 431 VAL A CA 1
ATOM 3374 C C . VAL A 1 431 ? -47.579 22.121 80.337 1.00 44.31 431 VAL A C 1
ATOM 3376 O O . VAL A 1 431 ? -47.418 22.083 79.128 1.00 44.31 431 VAL A O 1
ATOM 3379 N N . ARG A 1 432 ? -46.699 21.433 81.083 1.00 43.12 432 ARG A N 1
ATOM 3380 C CA . ARG A 1 432 ? -46.860 20.266 81.988 1.00 43.12 432 ARG A CA 1
ATOM 3381 C C . ARG A 1 432 ? -47.139 18.922 81.276 1.00 43.12 432 ARG A C 1
ATOM 3383 O O . ARG A 1 432 ? -48.073 18.824 80.495 1.00 43.12 432 ARG A O 1
ATOM 3390 N N . SER A 1 433 ? -46.383 17.898 81.716 1.00 41.59 433 SER A N 1
ATOM 3391 C CA . SER A 1 433 ? -46.523 16.426 81.544 1.00 41.59 433 SER A CA 1
ATOM 3392 C C . SER A 1 433 ? -46.354 15.853 80.129 1.00 41.59 433 SER A C 1
ATOM 3394 O O . SER A 1 433 ? -46.900 16.395 79.189 1.00 41.59 433 SER A O 1
ATOM 3396 N N . GLY A 1 434 ? -45.651 14.746 79.881 1.00 36.41 434 GLY A N 1
ATOM 3397 C CA . GLY A 1 434 ? -44.966 13.758 80.718 1.00 36.41 434 GLY A CA 1
ATOM 3398 C C . GLY A 1 434 ? -44.270 12.735 79.796 1.00 36.41 434 GLY A C 1
ATOM 3399 O O . GLY A 1 434 ? -44.597 12.657 78.615 1.00 36.41 434 GLY A O 1
ATOM 3400 N N . GLY A 1 435 ? -43.287 11.989 80.316 1.00 38.69 435 GLY A N 1
ATOM 3401 C CA . GLY A 1 435 ? -42.748 10.787 79.648 1.00 38.69 435 GLY A CA 1
ATOM 3402 C C . GLY A 1 435 ? -43.738 9.605 79.706 1.00 38.69 435 GLY A C 1
ATOM 3403 O O . GLY A 1 435 ? -44.898 9.846 80.047 1.00 38.69 435 GLY A O 1
ATOM 3404 N N . PRO A 1 436 ? -43.322 8.331 79.510 1.00 62.72 436 PRO A N 1
ATOM 3405 C CA . PRO A 1 436 ? -41.952 7.823 79.340 1.00 62.72 436 PRO A CA 1
ATOM 3406 C C . PRO A 1 436 ? -41.795 6.717 78.252 1.00 62.72 436 PRO A C 1
ATOM 3408 O O . PRO A 1 436 ? -42.747 6.374 77.560 1.00 62.72 436 PRO A O 1
ATOM 3411 N N . ALA A 1 437 ? -40.588 6.130 78.218 1.00 41.78 437 ALA A N 1
ATOM 3412 C CA . ALA A 1 437 ? -40.283 4.698 78.029 1.00 41.78 437 ALA A CA 1
ATOM 3413 C C . ALA A 1 437 ? -39.514 4.251 76.758 1.00 41.78 437 ALA A C 1
ATOM 3415 O O . ALA A 1 437 ? -39.928 4.465 75.625 1.00 41.78 437 ALA A O 1
ATOM 3416 N N . ASP A 1 438 ? -38.415 3.547 77.069 1.00 38.12 438 ASP A N 1
ATOM 3417 C CA . ASP A 1 438 ? -37.833 2.359 76.427 1.00 38.12 438 ASP A CA 1
ATOM 3418 C C . ASP A 1 438 ? -36.895 2.456 75.198 1.00 38.12 438 ASP A C 1
ATOM 3420 O O . ASP A 1 438 ? -37.283 2.475 74.036 1.00 38.12 438 ASP A O 1
ATOM 3424 N N . SER A 1 439 ? -35.594 2.411 75.535 1.00 43.28 439 SER A N 1
ATOM 3425 C CA . SER A 1 439 ? -34.471 1.602 74.996 1.00 43.28 439 SER A CA 1
ATOM 3426 C C . SER A 1 439 ? -34.846 0.332 74.177 1.00 43.28 439 SER A C 1
ATOM 3428 O O . SER A 1 439 ? -35.941 -0.176 74.395 1.00 43.28 439 SER A O 1
ATOM 3430 N N . PRO A 1 440 ? -33.945 -0.319 73.375 1.00 55.19 440 PRO A N 1
ATOM 3431 C CA . PRO A 1 440 ? -32.482 -0.354 73.559 1.00 55.19 440 PRO A CA 1
ATOM 3432 C C . PRO A 1 440 ? -31.563 -0.412 72.306 1.00 55.19 440 PRO A C 1
ATOM 3434 O O . PRO A 1 440 ? -31.922 -0.861 71.227 1.00 55.19 440 PRO A O 1
ATOM 3437 N N . GLY A 1 441 ? -30.305 -0.016 72.538 1.00 43.50 441 GLY A N 1
ATOM 3438 C CA . GLY A 1 441 ? -29.065 -0.733 72.198 1.00 43.50 441 GLY A CA 1
ATOM 3439 C C . GLY A 1 441 ? -28.838 -1.326 70.802 1.00 43.50 441 GLY A C 1
ATOM 3440 O O . GLY A 1 441 ? -29.395 -2.363 70.465 1.00 43.50 441 GLY A O 1
ATOM 3441 N N . LEU A 1 442 ? -27.802 -0.826 70.118 1.00 42.78 442 LEU A N 1
ATOM 3442 C CA . LEU A 1 442 ? -26.848 -1.684 69.408 1.00 42.78 442 LEU A CA 1
ATOM 3443 C C . LEU A 1 442 ? -25.463 -1.026 69.324 1.00 42.78 442 LEU A C 1
ATOM 3445 O O . LEU A 1 442 ? -25.290 0.113 68.904 1.00 42.78 442 LEU A O 1
ATOM 3449 N N . GLN A 1 443 ? -24.491 -1.795 69.801 1.00 43.19 443 GLN A N 1
ATOM 3450 C CA . GLN A 1 443 ? -23.051 -1.567 69.794 1.00 43.19 443 GLN A CA 1
ATOM 3451 C C . GLN A 1 443 ? -22.501 -1.550 68.361 1.00 43.19 443 GLN A C 1
ATOM 3453 O O . GLN A 1 443 ? -22.937 -2.379 67.565 1.00 43.19 443 GLN A O 1
ATOM 3458 N N . ARG A 1 444 ? -21.456 -0.748 68.087 1.00 39.81 444 ARG A N 1
ATOM 3459 C CA . ARG A 1 444 ? -20.128 -1.198 67.587 1.00 39.81 444 ARG A CA 1
ATOM 3460 C C . ARG A 1 444 ? -19.192 -0.020 67.224 1.00 39.81 444 ARG A C 1
ATOM 3462 O O . ARG A 1 444 ? -19.649 1.117 67.234 1.00 39.81 444 ARG A O 1
ATOM 3469 N N . PRO A 1 445 ? -17.869 -0.260 67.078 1.00 53.75 445 PRO A N 1
ATOM 3470 C CA . PRO A 1 445 ? -16.857 0.448 67.857 1.00 53.75 445 PRO A CA 1
ATOM 3471 C C . PRO A 1 445 ? -16.011 1.432 67.041 1.00 53.75 445 PRO A C 1
ATOM 3473 O O . PRO A 1 445 ? -16.032 1.442 65.813 1.00 53.75 445 PRO A O 1
ATOM 3476 N N . GLY A 1 446 ? -15.217 2.218 67.767 1.00 46.34 446 GLY A N 1
ATOM 3477 C CA . GLY A 1 446 ? -14.222 3.119 67.209 1.00 46.34 446 GLY A CA 1
ATOM 3478 C C . GLY A 1 446 ? -12.980 2.435 66.629 1.00 46.34 446 GLY A C 1
ATOM 3479 O O . GLY A 1 446 ? -12.549 1.385 67.094 1.00 46.34 446 GLY A O 1
ATOM 3480 N N . TYR A 1 447 ? -12.405 3.133 65.653 1.00 43.53 447 TYR A N 1
ATOM 3481 C CA . TYR A 1 447 ? -10.992 3.244 65.275 1.00 43.53 447 TYR A CA 1
ATOM 3482 C C . TYR A 1 447 ? -10.885 4.705 64.788 1.00 43.53 447 TYR A C 1
ATOM 3484 O O . TYR A 1 447 ? -11.689 5.124 63.964 1.00 43.53 447 TYR A O 1
ATOM 3492 N N . GLY A 1 448 ? -10.164 5.603 65.462 1.00 38.03 448 GLY A N 1
ATOM 3493 C CA . GLY A 1 448 ? -8.710 5.737 65.367 1.00 38.03 448 GLY A CA 1
ATOM 3494 C C . GLY A 1 448 ? -8.373 6.724 64.233 1.00 38.03 448 GLY A C 1
ATOM 3495 O O . GLY A 1 448 ? -8.688 6.411 63.089 1.00 38.03 448 GLY A O 1
ATOM 3496 N N . PRO A 1 449 ? -7.811 7.917 64.510 1.00 56.31 449 PRO A N 1
ATOM 3497 C CA . PRO A 1 449 ? -7.447 8.872 63.471 1.00 56.31 449 PRO A CA 1
ATOM 3498 C C . PRO A 1 449 ? -6.039 8.564 62.956 1.00 56.31 449 PRO A C 1
ATOM 3500 O O . PRO A 1 449 ? -5.131 8.401 63.764 1.00 56.31 449 PRO A O 1
ATOM 3503 N N . ASP A 1 450 ? -5.848 8.554 61.636 1.00 37.44 450 ASP A N 1
ATOM 3504 C CA . ASP A 1 450 ? -4.517 8.708 61.045 1.00 37.44 450 ASP A CA 1
ATOM 3505 C C . ASP A 1 450 ? -4.538 9.676 59.848 1.00 37.44 450 ASP A C 1
ATOM 3507 O O . ASP A 1 450 ? -5.528 9.712 59.107 1.00 37.44 450 ASP A O 1
ATOM 3511 N N . PRO A 1 451 ? -3.476 10.486 59.655 1.00 62.56 451 PRO A N 1
ATOM 3512 C CA . PRO A 1 451 ? -3.452 11.598 58.715 1.00 62.56 451 PRO A CA 1
ATOM 3513 C C . PRO A 1 451 ? -2.540 11.322 57.509 1.00 62.56 451 PRO A C 1
ATOM 3515 O O . PRO A 1 451 ? -1.347 11.112 57.673 1.00 62.56 451 PRO A O 1
ATOM 3518 N N . HIS A 1 452 ? -3.062 11.440 56.288 1.00 40.91 452 HIS A N 1
ATOM 3519 C CA . HIS A 1 452 ? -2.274 11.685 55.069 1.00 40.91 452 HIS A CA 1
ATOM 3520 C C . HIS A 1 452 ? -3.198 12.383 54.055 1.00 40.91 452 HIS A C 1
ATOM 3522 O O . HIS A 1 452 ? -4.172 11.805 53.595 1.00 40.91 452 HIS A O 1
ATOM 3528 N N . SER A 1 453 ? -3.131 13.706 53.887 1.00 41.97 453 SER A N 1
ATOM 3529 C CA . SER A 1 453 ? -2.216 14.426 52.986 1.00 41.97 453 SER A CA 1
ATOM 3530 C C . SER A 1 453 ? -2.238 13.905 51.542 1.00 41.97 453 SER A C 1
ATOM 3532 O O . SER A 1 453 ? -1.652 12.860 51.272 1.00 41.97 453 SER A O 1
ATOM 3534 N N . GLY A 1 454 ? -2.790 14.691 50.608 1.00 37.06 454 GLY A N 1
ATOM 3535 C CA . GLY A 1 454 ? -2.299 14.656 49.226 1.00 37.06 454 GLY A CA 1
ATOM 3536 C C . GLY A 1 454 ? -3.297 14.932 48.101 1.00 37.06 454 GLY A C 1
ATOM 3537 O O . GLY A 1 454 ? -3.756 13.997 47.470 1.00 37.06 454 GLY A O 1
ATOM 3538 N N . VAL A 1 455 ? -3.523 16.219 47.812 1.00 39.41 455 VAL A N 1
ATOM 3539 C CA . VAL A 1 455 ? -3.597 16.804 46.454 1.00 39.41 455 VAL A CA 1
ATOM 3540 C C . VAL A 1 455 ? -4.604 16.193 45.459 1.00 39.41 455 VAL A C 1
ATOM 3542 O O . VAL A 1 455 ? -4.295 15.274 44.707 1.00 39.41 455 VAL A O 1
ATOM 3545 N N . HIS A 1 456 ? -5.780 16.820 45.358 1.00 37.66 456 HIS A N 1
ATOM 3546 C CA . HIS A 1 456 ? -6.601 16.797 44.144 1.00 37.66 456 HIS A CA 1
ATOM 3547 C C . HIS A 1 456 ? -6.337 18.090 43.362 1.00 37.66 456 HIS A C 1
ATOM 3549 O O . HIS A 1 456 ? -6.928 19.125 43.663 1.00 37.66 456 HIS A O 1
ATOM 3555 N N . ASP A 1 457 ? -5.445 18.025 42.374 1.00 41.31 457 ASP A N 1
ATOM 3556 C CA . ASP A 1 457 ? -5.298 19.077 41.369 1.00 41.31 457 ASP A CA 1
ATOM 3557 C C . ASP A 1 457 ? -6.231 18.808 40.186 1.00 41.31 457 ASP A C 1
ATOM 3559 O O . ASP A 1 457 ? -6.354 17.689 39.681 1.00 41.31 457 ASP A O 1
ATOM 3563 N N . GLY A 1 458 ? -6.931 19.870 39.793 1.00 36.31 458 GLY A N 1
ATOM 3564 C CA . GLY A 1 458 ? -7.942 19.879 38.752 1.00 36.31 458 GLY A CA 1
ATOM 3565 C C . GLY A 1 458 ? -7.386 19.600 37.358 1.00 36.31 458 GLY A C 1
ATOM 3566 O O . GLY A 1 458 ? -6.301 20.033 36.979 1.00 36.31 458 GLY A O 1
ATOM 3567 N N . HIS A 1 459 ? -8.197 18.909 36.563 1.00 36.91 459 HIS A N 1
ATOM 3568 C CA . HIS A 1 459 ? -8.025 18.793 35.121 1.00 36.91 459 HIS A CA 1
ATOM 3569 C C . HIS A 1 459 ? -8.261 20.155 34.442 1.00 36.91 459 HIS A C 1
ATOM 3571 O O . HIS A 1 459 ? -9.364 20.694 34.567 1.00 36.91 459 HIS A O 1
ATOM 3577 N N . PRO A 1 460 ? -7.314 20.696 33.652 1.00 51.16 460 PRO A N 1
ATOM 3578 C CA . PRO A 1 460 ? -7.633 21.734 32.692 1.00 51.16 460 PRO A CA 1
ATOM 3579 C C . PRO A 1 460 ? -8.154 21.100 31.396 1.00 51.16 460 PRO A C 1
ATOM 3581 O O . PRO A 1 460 ? -7.533 20.220 30.798 1.00 51.16 460 PRO A O 1
ATOM 3584 N N . SER A 1 461 ? -9.315 21.586 30.969 1.00 45.19 461 SER A N 1
ATOM 3585 C CA . SER A 1 461 ? -9.879 21.414 29.633 1.00 45.19 461 SER A CA 1
ATOM 3586 C C . SER A 1 461 ? -8.931 22.022 28.593 1.00 45.19 461 SER A C 1
ATOM 3588 O O . SER A 1 461 ? -8.796 23.244 28.535 1.00 45.19 461 SER A O 1
ATOM 3590 N N . TYR A 1 462 ? -8.294 21.195 27.763 1.00 40.22 462 TYR A N 1
ATOM 3591 C CA . TYR A 1 462 ? -7.562 21.665 26.585 1.00 40.22 462 TYR A CA 1
ATOM 3592 C C . TYR A 1 462 ? -8.528 21.838 25.413 1.00 40.22 462 TYR A C 1
ATOM 3594 O O . TYR A 1 462 ? -9.172 20.886 24.979 1.00 40.22 462 TYR A O 1
ATOM 3602 N N . GLY A 1 463 ? -8.641 23.081 24.944 1.00 39.44 463 GLY A N 1
ATOM 3603 C CA . GLY A 1 463 ? -9.335 23.431 23.713 1.00 39.44 463 GLY A CA 1
ATOM 3604 C C . GLY A 1 463 ? -8.507 23.069 22.480 1.00 39.44 463 GLY A C 1
ATOM 3605 O O . GLY A 1 463 ? -7.286 23.222 22.470 1.00 39.44 463 GLY A O 1
ATOM 3606 N N . ASP A 1 464 ? -9.211 22.604 21.452 1.00 45.06 464 ASP A N 1
ATOM 3607 C CA . ASP A 1 464 ? -8.730 22.392 20.090 1.00 45.06 464 ASP A CA 1
ATOM 3608 C C . ASP A 1 464 ? -8.107 23.672 19.500 1.00 45.06 464 ASP A C 1
ATOM 3610 O O . ASP A 1 464 ? -8.815 24.630 19.187 1.00 45.06 464 ASP A O 1
ATOM 3614 N N . GLU A 1 465 ? -6.795 23.668 19.247 1.00 40.72 465 GLU A N 1
ATOM 3615 C CA . GLU A 1 465 ? -6.156 24.587 18.297 1.00 40.72 465 GLU A CA 1
ATOM 3616 C C . GLU A 1 465 ? -5.499 23.785 17.166 1.00 40.72 465 GLU A C 1
ATOM 3618 O O . GLU A 1 465 ? -4.389 23.264 17.271 1.00 40.72 465 GLU A O 1
ATOM 3623 N N . ALA A 1 466 ? -6.215 23.690 16.045 1.00 38.66 466 ALA A N 1
ATOM 3624 C CA . ALA A 1 466 ? -5.735 23.092 14.810 1.00 38.66 466 ALA A CA 1
ATOM 3625 C C . ALA A 1 466 ? -4.663 23.977 14.145 1.00 38.66 466 ALA A C 1
ATOM 3627 O O . ALA A 1 466 ? -4.956 25.037 13.584 1.00 38.66 466 ALA A O 1
ATOM 3628 N N . ALA A 1 467 ? -3.411 23.515 14.147 1.00 38.50 467 ALA A N 1
ATOM 3629 C CA . ALA A 1 467 ? -2.333 24.092 13.351 1.00 38.50 467 ALA A CA 1
ATOM 3630 C C . ALA A 1 467 ? -2.464 23.665 11.876 1.00 38.50 467 ALA A C 1
ATOM 3632 O O . ALA A 1 467 ? -2.223 22.517 11.504 1.00 38.50 467 ALA A O 1
ATOM 3633 N N . SER A 1 468 ? -2.837 24.616 11.019 1.00 39.72 468 SER A N 1
ATOM 3634 C CA . SER A 1 468 ? -2.855 24.468 9.561 1.00 39.72 468 SER A CA 1
ATOM 3635 C C . SER A 1 468 ? -1.425 24.410 9.007 1.00 39.72 468 SER A C 1
ATOM 3637 O O . SER A 1 468 ? -0.743 25.432 8.915 1.00 39.72 468 SER A O 1
ATOM 3639 N N . TYR A 1 469 ? -0.964 23.214 8.627 1.00 38.72 469 TYR A N 1
ATOM 3640 C CA . TYR A 1 469 ? 0.253 23.032 7.832 1.00 38.72 469 TYR A CA 1
ATOM 3641 C C . TYR A 1 469 ? -0.093 22.897 6.343 1.00 38.72 469 TYR A C 1
ATOM 3643 O O . TYR A 1 469 ? -0.742 21.949 5.907 1.00 38.72 469 TYR A O 1
ATOM 3651 N N . MET A 1 470 ? 0.388 23.860 5.556 1.00 43.75 470 MET A N 1
ATOM 3652 C CA . MET A 1 470 ? 0.363 23.856 4.093 1.00 43.75 470 MET A CA 1
ATOM 3653 C C . MET A 1 470 ? 1.376 22.842 3.542 1.00 43.75 470 MET A C 1
ATOM 3655 O O . MET A 1 470 ? 2.577 23.102 3.563 1.00 43.75 470 MET A O 1
ATOM 3659 N N . TYR A 1 471 ? 0.895 21.731 2.981 1.00 36.97 471 TYR A N 1
ATOM 3660 C CA . TYR A 1 471 ? 1.644 20.952 1.991 1.00 36.97 471 TYR A CA 1
ATOM 3661 C C . TYR A 1 471 ? 0.792 20.752 0.740 1.00 36.97 471 TYR A C 1
ATOM 3663 O O . TYR A 1 471 ? -0.271 20.134 0.773 1.00 36.97 471 TYR A O 1
ATOM 3671 N N . GLY A 1 472 ? 1.277 21.308 -0.371 1.00 47.50 472 GLY A N 1
ATOM 3672 C CA . GLY A 1 472 ? 0.713 21.097 -1.695 1.00 47.50 472 GLY A CA 1
ATOM 3673 C C . GLY A 1 472 ? 1.000 19.683 -2.189 1.00 47.50 472 GLY A C 1
ATOM 3674 O O . GLY A 1 472 ? 2.125 19.197 -2.081 1.00 47.50 472 GLY A O 1
ATOM 3675 N N . SER A 1 473 ? -0.011 19.034 -2.762 1.00 38.09 473 SER A N 1
ATOM 3676 C CA . SER A 1 473 ? 0.185 17.848 -3.589 1.00 38.09 473 SER A CA 1
ATOM 3677 C C . SER A 1 473 ? -0.903 17.767 -4.654 1.00 38.09 473 SER A C 1
ATOM 3679 O O . SER A 1 473 ? -2.090 17.890 -4.363 1.00 38.09 473 SER A O 1
ATOM 3681 N N . TYR A 1 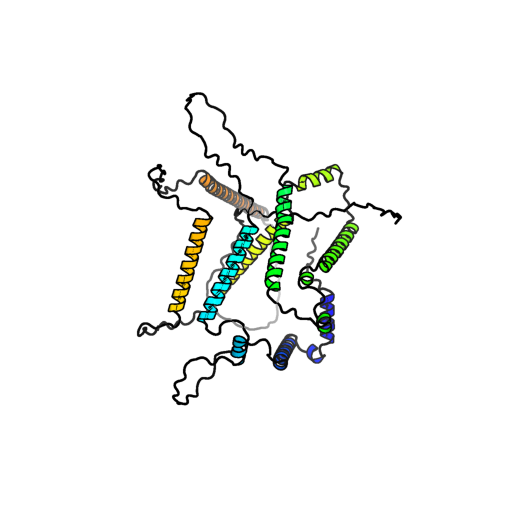474 ? -0.450 17.615 -5.895 1.00 45.47 474 TYR A N 1
ATOM 3682 C CA . TYR A 1 474 ? -1.246 17.469 -7.105 1.00 45.47 474 TYR A CA 1
ATOM 3683 C C . TYR A 1 474 ? -1.713 16.014 -7.236 1.00 45.47 474 TYR A C 1
ATOM 3685 O O . TYR A 1 474 ? -0.891 15.101 -7.186 1.00 45.47 474 TYR A O 1
ATOM 3693 N N . GLY A 1 475 ? -3.009 15.792 -7.463 1.00 37.03 475 GLY A N 1
ATOM 3694 C CA . GLY A 1 475 ? -3.562 14.458 -7.708 1.00 37.03 475 GLY A CA 1
ATOM 3695 C C . GLY A 1 475 ? -4.980 14.515 -8.272 1.00 37.03 475 GLY A C 1
ATOM 3696 O O . GLY A 1 475 ? -5.944 14.322 -7.545 1.00 37.03 475 GLY A O 1
ATOM 3697 N N . GLY A 1 476 ? -5.110 14.819 -9.566 1.00 42.06 476 GLY A N 1
ATOM 3698 C CA . GLY A 1 476 ? -6.396 14.848 -10.264 1.00 42.06 476 GLY A CA 1
ATOM 3699 C C . GLY A 1 476 ? -6.856 13.449 -10.679 1.00 42.06 476 GLY A C 1
ATOM 3700 O O . GLY A 1 476 ? -6.207 12.807 -11.501 1.00 42.06 476 GLY A O 1
ATOM 3701 N N . GLY A 1 477 ? -7.990 12.999 -10.141 1.00 46.34 477 GLY A N 1
ATOM 3702 C CA . GLY A 1 477 ? -8.759 11.860 -10.643 1.00 46.34 477 GLY A CA 1
ATOM 3703 C C . GLY A 1 477 ? -10.085 12.348 -11.226 1.00 46.34 477 GLY A C 1
ATOM 3704 O O . GLY A 1 477 ? -10.833 13.042 -10.539 1.00 46.34 477 GLY A O 1
ATOM 3705 N N . MET A 1 478 ? -10.373 12.003 -12.483 1.00 49.59 478 MET A N 1
ATOM 3706 C CA . MET A 1 478 ? -11.665 12.267 -13.131 1.00 49.59 478 MET A CA 1
ATOM 3707 C C . MET A 1 478 ? -12.353 10.959 -13.570 1.00 49.59 478 MET A C 1
ATOM 3709 O O . MET A 1 478 ? -11.667 9.969 -13.833 1.00 49.59 478 MET A O 1
ATOM 3713 N N . PRO A 1 479 ? -13.701 10.953 -13.621 1.00 53.06 479 PRO A N 1
ATOM 3714 C CA . PRO A 1 479 ? -14.547 9.776 -13.802 1.00 53.06 479 PRO A CA 1
ATOM 3715 C C . PRO A 1 479 ? -14.830 9.439 -15.276 1.00 53.06 479 PRO A C 1
ATOM 3717 O O . PRO A 1 479 ? -14.830 10.306 -16.148 1.00 53.06 479 PRO A O 1
ATOM 3720 N N . LEU A 1 480 ? -15.138 8.164 -15.529 1.00 42.91 480 LEU A N 1
ATOM 3721 C CA . LEU A 1 480 ? -15.536 7.623 -16.830 1.00 42.91 480 LEU A CA 1
ATOM 3722 C C . LEU A 1 480 ? -16.975 8.038 -17.178 1.00 42.91 480 LEU A C 1
ATOM 3724 O O . LEU A 1 480 ? -17.910 7.737 -16.437 1.00 42.91 480 LEU A O 1
ATOM 3728 N N . ALA A 1 481 ? -17.154 8.702 -18.321 1.00 46.16 481 ALA A N 1
ATOM 3729 C CA . ALA A 1 481 ? -18.461 8.984 -18.908 1.00 46.16 481 ALA A CA 1
ATOM 3730 C C . ALA A 1 481 ? -18.765 7.971 -20.023 1.00 46.16 481 ALA A C 1
ATOM 3732 O O . ALA A 1 481 ? -17.992 7.819 -20.967 1.00 46.16 481 ALA A O 1
ATOM 3733 N N . GLY A 1 482 ? -19.906 7.286 -19.907 1.00 52.88 482 GLY A N 1
ATOM 3734 C CA . GLY A 1 482 ? -20.424 6.375 -20.923 1.00 52.88 482 GLY A CA 1
ATOM 3735 C C . GLY A 1 482 ? -20.913 7.122 -22.165 1.00 52.88 482 GLY A C 1
ATOM 3736 O O . GLY A 1 482 ? -21.854 7.913 -22.095 1.00 52.88 482 GLY A O 1
ATOM 3737 N N . GLY A 1 483 ? -20.286 6.836 -23.307 1.00 39.84 483 GLY A N 1
ATOM 3738 C CA . GLY A 1 483 ? -20.718 7.269 -24.633 1.00 39.84 483 GLY A CA 1
ATOM 3739 C C . GLY A 1 483 ? -21.425 6.134 -25.373 1.00 39.84 483 GLY A C 1
ATOM 3740 O O . GLY A 1 483 ? -20.849 5.073 -25.598 1.00 39.84 483 GLY A O 1
ATOM 3741 N N . ARG A 1 484 ? -22.687 6.368 -25.745 1.00 43.31 484 ARG A N 1
ATOM 3742 C CA . ARG A 1 484 ? -23.463 5.538 -26.675 1.00 43.31 484 ARG A CA 1
ATOM 3743 C C . ARG A 1 484 ? -22.819 5.575 -28.066 1.00 43.31 484 ARG A C 1
ATOM 3745 O O . ARG A 1 484 ? -22.541 6.655 -28.574 1.00 43.31 484 ARG A O 1
ATOM 3752 N N . SER A 1 485 ? -22.645 4.406 -28.675 1.00 38.41 485 SER A N 1
ATOM 3753 C CA . SER A 1 485 ? -22.200 4.237 -30.064 1.00 38.41 485 SER A CA 1
ATOM 3754 C C . SER A 1 485 ? -23.385 4.332 -31.035 1.00 38.41 485 SER A C 1
ATOM 3756 O O . SER A 1 485 ? -24.400 3.674 -30.785 1.00 38.41 485 SER A O 1
ATOM 3758 N N . PRO A 1 486 ? -23.277 5.092 -32.141 1.00 57.09 486 PRO A N 1
ATOM 3759 C CA . PRO A 1 486 ? -24.200 4.972 -33.256 1.00 57.09 486 PRO A CA 1
ATOM 3760 C C . PRO A 1 486 ? -23.432 4.761 -34.568 1.00 57.09 486 PRO A C 1
ATOM 3762 O O . PRO A 1 486 ? -23.081 5.731 -35.223 1.00 57.09 486 PRO A O 1
ATOM 3765 N N . TYR A 1 487 ? -23.208 3.513 -34.983 1.00 44.97 487 TYR A N 1
ATOM 3766 C CA . TYR A 1 487 ? -22.950 3.207 -36.394 1.00 44.97 487 TYR A CA 1
ATOM 3767 C C . TYR A 1 487 ? -23.596 1.877 -36.771 1.00 44.97 487 TYR A C 1
ATOM 3769 O O . TYR A 1 487 ? -23.104 0.799 -36.447 1.00 44.97 487 TYR A O 1
ATOM 3777 N N . GLY A 1 488 ? -24.735 1.997 -37.450 1.00 43.47 488 GLY A N 1
ATOM 3778 C CA . GLY A 1 488 ? -25.276 0.991 -38.346 1.00 43.47 488 GLY A CA 1
ATOM 3779 C C . GLY A 1 488 ? -25.070 1.457 -39.786 1.00 43.47 488 GLY A C 1
ATOM 3780 O O . GLY A 1 488 ? -25.486 2.555 -40.138 1.00 43.47 488 GLY A O 1
ATOM 3781 N N . ALA A 1 489 ? -24.411 0.620 -40.579 1.00 42.38 489 ALA A N 1
ATOM 3782 C CA . ALA A 1 489 ? -24.443 0.529 -42.041 1.00 42.38 489 ALA A CA 1
ATOM 3783 C C . ALA A 1 489 ? -23.654 -0.762 -42.350 1.00 42.38 489 ALA A C 1
ATOM 3785 O O . ALA A 1 489 ? -22.502 -0.871 -41.956 1.00 42.38 489 ALA A O 1
ATOM 3786 N N . GLY A 1 490 ? -24.209 -1.849 -42.881 1.00 44.38 490 GLY A N 1
ATOM 3787 C CA . GLY A 1 490 ? -25.216 -1.921 -43.931 1.00 44.38 490 GLY A CA 1
ATOM 3788 C C . GLY A 1 490 ? -24.517 -1.921 -45.289 1.00 44.38 490 GLY A C 1
ATOM 3789 O O . GLY A 1 490 ? -24.692 -0.975 -46.045 1.00 44.38 490 GLY A O 1
ATOM 3790 N N . GLN A 1 491 ? -23.695 -2.937 -45.578 1.00 47.56 491 GLN A N 1
ATOM 3791 C CA . GLN A 1 491 ? -23.084 -3.121 -46.896 1.00 47.56 491 GLN A CA 1
ATOM 3792 C C . GLN A 1 491 ? -23.439 -4.511 -47.432 1.00 47.56 491 GLN A C 1
ATOM 3794 O O . GLN A 1 491 ? -22.973 -5.536 -46.939 1.00 47.56 491 GLN A O 1
ATOM 3799 N N . GLN A 1 492 ? -24.354 -4.501 -48.403 1.00 42.22 492 GLN A N 1
ATOM 3800 C CA . GLN A 1 492 ? -24.712 -5.617 -49.269 1.00 42.22 492 GLN A CA 1
ATOM 3801 C C . GLN A 1 492 ? -23.505 -5.958 -50.152 1.00 42.22 492 GLN A C 1
ATOM 3803 O O . GLN A 1 492 ? -23.015 -5.100 -50.881 1.00 42.22 492 GLN A O 1
ATOM 3808 N N . MET A 1 493 ? -23.041 -7.205 -50.085 1.00 47.72 493 MET A N 1
ATOM 3809 C CA . MET A 1 493 ? -22.170 -7.792 -51.102 1.00 47.72 493 MET A CA 1
ATOM 3810 C C . MET A 1 493 ? -23.060 -8.272 -52.247 1.00 47.72 493 MET A C 1
ATOM 3812 O O . MET A 1 493 ? -23.917 -9.130 -52.043 1.00 47.72 493 MET A O 1
ATOM 3816 N N . GLY A 1 494 ? -22.882 -7.658 -53.415 1.00 47.44 494 GLY A N 1
ATOM 3817 C CA . GLY A 1 494 ? -23.498 -8.076 -54.666 1.00 47.44 494 GLY A CA 1
ATOM 3818 C C . GLY A 1 494 ? -22.727 -9.231 -55.298 1.00 47.44 494 GLY A C 1
ATOM 3819 O O . GLY A 1 494 ? -21.497 -9.210 -55.349 1.00 47.44 494 GLY A O 1
ATOM 3820 N N . ASP A 1 495 ? -23.488 -10.210 -55.781 1.00 50.03 495 ASP A N 1
ATOM 3821 C CA . ASP A 1 495 ? -23.065 -11.222 -56.742 1.00 50.03 495 ASP A CA 1
ATOM 3822 C C . ASP A 1 495 ? -22.513 -10.555 -58.009 1.00 50.03 495 ASP A C 1
ATOM 3824 O O . ASP A 1 495 ? -23.206 -9.773 -58.662 1.00 50.03 495 ASP A O 1
ATOM 3828 N N . TYR A 1 496 ? -21.290 -10.919 -58.388 1.00 52.25 496 TYR A N 1
ATOM 3829 C CA . TYR A 1 496 ? -20.820 -10.816 -59.764 1.00 52.25 496 TYR A CA 1
ATOM 3830 C C . TYR A 1 496 ? -20.560 -12.227 -60.277 1.00 52.25 496 TYR A C 1
ATOM 3832 O O . TYR A 1 496 ? -19.611 -12.892 -59.863 1.00 52.25 496 TYR A O 1
ATOM 3840 N N . GLY A 1 497 ? -21.433 -12.666 -61.179 1.00 53.34 497 GLY A N 1
ATOM 3841 C CA . GLY A 1 497 ? -21.122 -13.705 -62.143 1.00 53.34 497 GLY A CA 1
ATOM 3842 C C . GLY A 1 497 ? -20.476 -13.086 -63.381 1.00 53.34 497 GLY A C 1
ATOM 3843 O O . GLY A 1 497 ? -20.961 -12.078 -63.884 1.00 53.34 497 GLY A O 1
ATOM 3844 N N . ASP A 1 498 ? -19.399 -13.709 -63.844 1.00 53.56 498 ASP A N 1
ATOM 3845 C CA . ASP A 1 498 ? -18.889 -13.716 -65.223 1.00 53.56 498 ASP A CA 1
ATOM 3846 C C . ASP A 1 498 ? -17.853 -14.863 -65.246 1.00 53.56 498 ASP A C 1
ATOM 3848 O O . ASP A 1 498 ? -17.065 -14.994 -64.313 1.00 53.56 498 ASP A O 1
ATOM 3852 N N . GLY A 1 499 ? -17.820 -15.833 -66.156 1.00 54.97 499 GLY A N 1
ATOM 3853 C CA . GLY A 1 499 ? -18.238 -15.802 -67.547 1.00 54.97 499 GLY A CA 1
ATOM 3854 C C . GLY A 1 499 ? -17.001 -15.902 -68.446 1.00 54.97 499 GLY A C 1
ATOM 3855 O O . GLY A 1 499 ? -16.475 -14.889 -68.876 1.00 54.97 499 GLY A O 1
ATOM 3856 N N . GLY A 1 500 ? -16.562 -17.133 -68.746 1.00 57.56 500 GLY A N 1
ATOM 3857 C CA . GLY A 1 500 ? -15.838 -17.466 -69.985 1.00 57.56 500 GLY A CA 1
ATOM 3858 C C . GLY A 1 500 ? -14.303 -17.517 -69.961 1.00 57.56 500 GLY A C 1
ATOM 3859 O O . GLY A 1 500 ? -13.631 -16.490 -70.011 1.00 57.56 500 GLY A O 1
ATOM 3860 N N . SER A 1 501 ? -13.738 -18.723 -70.081 1.00 51.47 501 SER A N 1
ATOM 3861 C CA . SER A 1 501 ? -13.192 -19.289 -71.340 1.00 51.47 501 SER A CA 1
ATOM 3862 C C . SER A 1 501 ? -12.610 -20.677 -71.093 1.00 51.47 501 SER A C 1
ATOM 3864 O O . SER A 1 501 ? -11.860 -20.823 -70.102 1.00 51.47 501 SER A O 1
#

Organism: Gonium pectorale (NCBI:txid33097)

Secondary structure (DSSP, 8-state):
---------------HHHHHHHHHHHHHS-HHHHSS-HHHHHHHHHHHHHHHHHHT--SSS---------------------------HHHHHHHHHSSS-SSHHHHHHHHHHHHHHHHHHHHHHHHHHS-S---------S--------------------------TTSHHHHHHIIIIIHHHHHHHHHHHHHHHHHHT--------HHHHHHS-SS-HHHHH--HHHHHHHHHHHHHHHHHHHHH--------HHHHHHHHHGGGTSS--HHHHHHHHHHHHHHHHHHHHHHHHHHHHHH--------S------S----TTHHHHHHHHHHHHHHHHHHHHHHHHHTT-------S-----------------HHHHHHHHHHHHHHHHHHHHHHHHHHHHHHHHHHHHHHHHHT-------------------------------------PPPP------------------PPPPPPP----------------

Sequence (501 aa):
MEMDGGSVTFQPEINRRSAQLVAERQRQQPEELAAMPANERLYLLAQEHAARRRAEGDDLGSSFGDVSGSRDQRLPHERPRSVVPAINPRSRALAESSDLPQDFLARQAYLAALSHEKRALYRSLLEESTCTFQPQLHSRAGSLNSSACLGPGATGGGPGSSWSGGSNTGDGGDRLNKLAYDDVQRKAALREALEQHHYGQFTFQPAINERSRRIGRRHSLTDLYRDDQRHAKLERLAAGLEAQRAAECTFRPTINARSASLGRQRRGSLLLTSAERHEQANKLRSSILVEALALKDYQEMKECTFTPAINRQTPKPTGPVPVPGLGRHLELRDLARKKKEADEARRVEVWNMRPKSPGPRVGITVPQPFSFETRVLPWQRTSQQRRAAEERRAAQLQKIIHEVQAEHVQGANEAHHLLSPTHLHGPPAAVRSGGPADSPGLQRPGYGPDPHSGVHDGHPSYGDEAASYMYGSYGGGMPLAGGRSPYGAGQQMGDYGDGGS

Foldseek 3Di:
DDDPPPDPDDDDDDDPVVVVVVVVVVVVDDVVLVPDDPVVSVVVVVVVVVVCVVVVDPPDDPPPDDPDDDDDDDDDDDDPPPPPPPDDVVNVVVLVPDPADPDPVSNVVVVVVVVVVVVVVVVVVCVVVDDPPPPPPVPPVDDPDDDDDDDDDDDDDDDDPPPVPPCPVPCPVVVCCCVPPVVVVVVVVVVVVVVCVVCVVDPDDDDQDVVNVVVDDPADPVCVVPVVVVVVVVVVVVVVVVVVVVVVPPDDDPDPPVNVVVVVVVVPDPDPPPVNVVVVVVVVVVVVVVVVVVVVVVVVVVVCPPPPPPPPCPPPPPDDDPDPCPVVVVVVVVVVVVVVVVVVVVCCVVVVVPVPPPDPDPPPPPPDPDPPPVPPPPVNVVVVVVVVVVVVVVVVVVVVVVVVVVVVVVVVVVVVVVPDDDDDDDDDDDDDDDDDDDDDDDDDDDDDDDDDDDDDDDDDDDDDDDDDDDDDDDDDDDDDDDDDDDDDDDDDDDDDDDDDD